Protein AF-0000000083316054 (afdb_homodimer)

Organism: NCBI:txid1204385

Sequence (604 aa):
MQTVFITGATGYIGFSVAQAFRRAGYAVLGLTRSPHKARFLAQREIQPVVGAMQEPDTYRHLAAQADILIHAAVDYQADTAELDRLTVETLLAAARQGTTPRTLIYTSGVWVHGDTGGDAVDESSPLAPAAAVAWRPAVEDQVLTETGVRGLVLRPGVVYGGAGGLTGLWFDGATNGHPFDVVGDGRNHWSMVHVGDLAQGYVLAAQSGLAGEVFNLVDGVPRQVSEMVTAIGRATGTHKRPHYRPLAEAVTEMGPLAEALALDQKLRPDKATRFLGWHPQHPDFVADVHTYYRAWQAQRQQMQTVFITGATGYIGFSVAQAFRRAGYAVLGLTRSPHKARFLAQREIQPVVGAMQEPDTYRHLAAQADILIHAAVDYQADTAELDRLTVETLLAAARQGTTPRTLIYTSGVWVHGDTGGDAVDESSPLAPAAAVAWRPAVEDQVLTETGVRGLVLRPGVVYGGAGGLTGLWFDGATNGHPFDVVGDGRNHWSMVHVGDLAQGYVLAAQSGLAGEVFNLVDGVPRQVSEMVTAIGRATGTHKRPHYRPLAEAVTEMGPLAEALALDQKLRPDKATRFLGWHPQHPDFVADVHTYYRAWQAQRQQ

Foldseek 3Di:
DAEEEEECCLHDQNVLLQLLVVVVPHAYEYEDQDPVCQVVCVVSVHHYQHDDLVGLVSCLVVLLVGQEYEYPDADPPDPRLVSLLSSLVSNLVSQLPDDAAGEYEYEAADQQQFFPVQDADEPPHDGDHQPVRPSVVVSLVCQLPDPSYQGEYEHAWAEQFQQGRVHLLQLVCQQVVHAAEQEADQQAWTFHAYSNLSSNLVVLVNVLPHGSYYFYHGQQDTDGSLLLSVLSCVLNVGPDHHDYDYLVVCCVPPNSVSSSSPHRHRYDRVVSCVRRVRHGDDDDCSVPVNNRSVSNVVVPVD/DAEEEEECCLHDQNVLLQLLVVVVPHAYEYEDQDPVCQVVCVVSVHHYQHDDLVDLVSCLVVLLVGQEYEYPDADPPPPRLVSLLSSLVSSLVSQLPDDAAGEYEYEAADQQQFFPVQDADEPPHDGDHQPVRPSVVVSLVCQLPDPSYQGEYEHAWAEQFQQGRVNLLQLVCQQVVHAAEQEADQQAWTFHAYSNLSSNLVVLVNVLPHGSYYFYHGQQDTDGSLLLSVLSCVLNVGPDHHDYDYLVVCCVPPNSVSSSSPHRHRYDRVVSCVRRVRHGDDDDCSVPVNNRSVSNVVVPPD

Nearest PDB structures (foldseek):
  7ys8-assembly1_B  TM=8.217E-01  e=3.941E-19  Mycobacterium tuberculosis H37Rv
  1oc2-assembly1_B  TM=7.745E-01  e=6.379E-19  Streptococcus suis
  2hun-assembly1_A  TM=8.088E-01  e=8.488E-18  Pyrococcus horikoshii OT3
  2x4g-assembly1_A-2  TM=8.251E-01  e=9.146E-15  Pseudomonas aeruginosa PAO1
  7er7-assembly1_A  TM=6.931E-01  e=1.880E-06  Homo sapiens

Structure (mmCIF, N/CA/C/O backbone):
data_AF-0000000083316054-model_v1
#
loop_
_entity.id
_entity.type
_entity.pdbx_description
1 polymer 'NAD-dependent epimerase/dehydratase family protein'
#
loop_
_atom_site.group_PDB
_atom_site.id
_atom_site.type_symbol
_atom_site.label_atom_id
_atom_site.label_alt_id
_atom_site.label_comp_id
_atom_site.label_asym_id
_atom_site.label_entity_id
_atom_site.label_seq_id
_atom_site.pdbx_PDB_ins_code
_atom_site.Cartn_x
_atom_site.Cartn_y
_atom_site.Cartn_z
_atom_site.occupancy
_atom_site.B_iso_or_equiv
_atom_site.auth_seq_id
_atom_site.auth_comp_id
_atom_site.auth_asym_id
_atom_site.auth_atom_id
_atom_site.pdbx_PDB_model_num
ATOM 1 N N . MET A 1 1 ? 18.547 1.226 8.547 1 88.69 1 MET A N 1
ATOM 2 C CA . MET A 1 1 ? 17.453 0.802 7.688 1 88.69 1 MET A CA 1
ATOM 3 C C . MET A 1 1 ? 17.859 -0.395 6.836 1 88.69 1 MET A C 1
ATOM 5 O O . MET A 1 1 ? 18.922 -0.381 6.203 1 88.69 1 MET A O 1
ATOM 9 N N . GLN A 1 2 ? 17.156 -1.526 6.848 1 95.62 2 GLN A N 1
ATOM 10 C CA . GLN A 1 2 ? 17.469 -2.691 6.027 1 95.62 2 GLN A CA 1
ATOM 11 C C . GLN A 1 2 ? 17.094 -2.449 4.566 1 95.62 2 GLN A C 1
ATOM 13 O O . GLN A 1 2 ? 16.172 -1.699 4.27 1 95.62 2 GLN A O 1
ATOM 18 N N . THR A 1 3 ? 17.859 -3.084 3.729 1 97.75 3 THR A N 1
ATOM 19 C CA . THR A 1 3 ? 17.672 -2.908 2.293 1 97.75 3 THR A CA 1
ATOM 20 C C . THR A 1 3 ? 17.234 -4.215 1.644 1 97.75 3 THR A C 1
ATOM 22 O O . THR A 1 3 ? 17.75 -5.285 1.967 1 97.75 3 THR A O 1
ATOM 25 N N . VAL A 1 4 ? 16.281 -4.109 0.778 1 98.75 4 VAL A N 1
ATOM 26 C CA . VAL A 1 4 ? 15.844 -5.262 0 1 98.75 4 VAL A CA 1
ATOM 27 C C . VAL A 1 4 ? 16.062 -4.996 -1.487 1 98.75 4 VAL A C 1
ATOM 29 O O . VAL A 1 4 ? 15.805 -3.893 -1.972 1 98.75 4 VAL A O 1
ATOM 32 N N . PHE A 1 5 ? 16.656 -5.957 -2.188 1 98.81 5 PHE A N 1
ATOM 33 C CA . PHE A 1 5 ? 16.812 -5.949 -3.639 1 98.81 5 PHE A CA 1
ATOM 34 C C . PHE A 1 5 ? 15.797 -6.887 -4.297 1 98.81 5 PHE A C 1
ATOM 36 O O . PHE A 1 5 ? 15.68 -8.047 -3.906 1 98.81 5 PHE A O 1
ATOM 43 N N . ILE A 1 6 ? 15.086 -6.387 -5.316 1 98.88 6 ILE A N 1
ATOM 44 C CA . ILE A 1 6 ? 14 -7.168 -5.898 1 98.88 6 ILE A CA 1
ATOM 45 C C . ILE A 1 6 ? 14.148 -7.199 -7.418 1 98.88 6 ILE A C 1
ATOM 47 O O . ILE A 1 6 ? 14.164 -6.152 -8.07 1 98.88 6 ILE A O 1
ATOM 51 N N . THR A 1 7 ? 14.266 -8.375 -7.984 1 98.56 7 THR A N 1
ATOM 52 C CA . THR A 1 7 ? 14.039 -8.508 -9.422 1 98.56 7 THR A CA 1
ATOM 53 C C . THR A 1 7 ? 12.547 -8.586 -9.734 1 98.56 7 THR A C 1
ATOM 55 O O . THR A 1 7 ? 11.766 -9.094 -8.93 1 98.56 7 THR A O 1
ATOM 58 N N . GLY A 1 8 ? 12.188 -8.086 -10.867 1 96.88 8 GLY A N 1
ATOM 59 C CA . GLY A 1 8 ? 10.773 -8.055 -11.211 1 96.88 8 GLY A CA 1
ATOM 60 C C . GLY A 1 8 ? 10.016 -6.934 -10.516 1 96.88 8 GLY A C 1
ATOM 61 O O . GLY A 1 8 ? 8.789 -6.984 -10.414 1 96.88 8 GLY A O 1
ATOM 62 N N . ALA A 1 9 ? 10.703 -5.879 -10.102 1 97.44 9 ALA A N 1
ATOM 63 C CA . ALA A 1 9 ? 10.117 -4.824 -9.281 1 97.44 9 ALA A CA 1
ATOM 64 C C . ALA A 1 9 ? 9.086 -4.016 -10.07 1 97.44 9 ALA A C 1
ATOM 66 O O . ALA A 1 9 ? 8.273 -3.293 -9.484 1 97.44 9 ALA A O 1
ATOM 67 N N . THR A 1 10 ? 9.07 -4.102 -11.375 1 96 10 THR A N 1
ATOM 68 C CA . THR A 1 10 ? 8.102 -3.385 -12.195 1 96 10 THR A CA 1
ATOM 69 C C . THR A 1 10 ? 7.02 -4.332 -12.703 1 96 10 THR A C 1
ATOM 71 O O . THR A 1 10 ? 6.141 -3.924 -13.469 1 96 10 THR A O 1
ATOM 74 N N . GLY A 1 11 ? 7.117 -5.582 -12.344 1 94.94 11 GLY A N 1
ATOM 75 C CA . GLY A 1 11 ? 6.129 -6.574 -12.75 1 94.94 11 GLY A CA 1
ATOM 76 C C . GLY A 1 11 ? 4.914 -6.609 -11.836 1 94.94 11 GLY A C 1
ATOM 77 O O . GLY A 1 11 ? 4.789 -5.789 -10.93 1 94.94 11 GLY A O 1
ATOM 78 N N . TYR A 1 12 ? 4.062 -7.594 -12.109 1 94.69 12 TYR A N 1
ATOM 79 C CA . TYR A 1 12 ? 2.781 -7.727 -11.43 1 94.69 12 TYR A CA 1
ATOM 80 C C . TYR A 1 12 ? 2.98 -8.055 -9.953 1 94.69 12 TYR A C 1
ATOM 82 O O . TYR A 1 12 ? 2.621 -7.266 -9.078 1 94.69 12 TYR A O 1
ATOM 90 N N . ILE A 1 13 ? 3.695 -9.109 -9.664 1 97.25 13 ILE A N 1
ATOM 91 C CA . ILE A 1 13 ? 3.914 -9.555 -8.289 1 97.25 13 ILE A CA 1
ATOM 92 C C . ILE A 1 13 ? 5.02 -8.719 -7.648 1 97.25 13 ILE A C 1
ATOM 94 O O . ILE A 1 13 ? 4.844 -8.172 -6.555 1 97.25 13 ILE A O 1
ATOM 98 N N . GLY A 1 14 ? 6.117 -8.539 -8.352 1 98 14 GLY A N 1
ATOM 99 C CA . GLY A 1 14 ? 7.293 -7.891 -7.797 1 98 14 GLY A CA 1
ATOM 100 C C . GLY A 1 14 ? 7.039 -6.453 -7.379 1 98 14 GLY A C 1
ATOM 101 O O . GLY A 1 14 ? 7.59 -5.988 -6.375 1 98 14 GLY A O 1
ATOM 102 N N . PHE A 1 15 ? 6.23 -5.75 -8.164 1 97.19 15 PHE A N 1
ATOM 103 C CA . PHE A 1 15 ? 5.926 -4.367 -7.82 1 97.19 15 PHE A CA 1
ATOM 104 C C . PHE A 1 15 ? 5.164 -4.293 -6.504 1 97.19 15 PHE A C 1
ATOM 106 O O . PHE A 1 15 ? 5.465 -3.455 -5.652 1 97.19 15 PHE A O 1
ATOM 113 N N . SER A 1 16 ? 4.18 -5.141 -6.367 1 97.94 16 SER A N 1
ATOM 114 C CA . SER A 1 16 ? 3.414 -5.195 -5.121 1 97.94 16 SER A CA 1
ATOM 115 C C . SER A 1 16 ? 4.309 -5.543 -3.939 1 97.94 16 SER A C 1
ATOM 117 O O . SER A 1 16 ? 4.148 -4.992 -2.848 1 97.94 16 SER A O 1
ATOM 119 N N . VAL A 1 17 ? 5.246 -6.434 -4.172 1 98.75 17 VAL A N 1
ATOM 120 C CA . VAL A 1 17 ? 6.191 -6.828 -3.133 1 98.75 17 VAL A CA 1
ATOM 121 C C . VAL A 1 17 ? 7.074 -5.641 -2.762 1 98.75 17 VAL A C 1
ATOM 123 O O . VAL A 1 17 ? 7.293 -5.363 -1.578 1 98.75 17 VAL A O 1
ATOM 126 N N . ALA A 1 18 ? 7.539 -4.902 -3.746 1 98.75 18 ALA A N 1
ATOM 127 C CA . ALA A 1 18 ? 8.367 -3.727 -3.506 1 98.75 18 ALA A CA 1
ATOM 128 C C . ALA A 1 18 ? 7.633 -2.697 -2.656 1 98.75 18 ALA A C 1
ATOM 130 O O . ALA A 1 18 ? 8.188 -2.162 -1.694 1 98.75 18 ALA A O 1
ATOM 131 N N . GLN A 1 19 ? 6.418 -2.492 -2.992 1 98.12 19 GLN A N 1
ATOM 132 C CA . GLN A 1 19 ? 5.613 -1.533 -2.244 1 98.12 19 GLN A CA 1
ATOM 133 C C . GLN A 1 19 ? 5.41 -1.99 -0.803 1 98.12 19 GLN A C 1
ATOM 135 O O . GLN A 1 19 ? 5.453 -1.178 0.123 1 98.12 19 GLN A O 1
ATOM 140 N N . ALA A 1 20 ? 5.156 -3.266 -0.652 1 98.62 20 ALA A N 1
ATOM 141 C CA . ALA A 1 20 ? 4.941 -3.799 0.69 1 98.62 20 ALA A CA 1
ATOM 142 C C . ALA A 1 20 ? 6.18 -3.607 1.561 1 98.62 20 ALA A C 1
ATOM 144 O O . ALA A 1 20 ? 6.074 -3.242 2.732 1 98.62 20 ALA A O 1
ATOM 145 N N . PHE A 1 21 ? 7.332 -3.834 1.005 1 98.75 21 PHE A N 1
ATOM 146 C CA . PHE A 1 21 ? 8.562 -3.646 1.758 1 98.75 21 PHE A CA 1
ATOM 147 C C . PHE A 1 21 ? 8.773 -2.176 2.102 1 98.75 21 PHE A C 1
ATOM 149 O O . PHE A 1 21 ? 9.195 -1.846 3.211 1 98.75 21 PHE A O 1
ATOM 156 N N . ARG A 1 22 ? 8.445 -1.296 1.15 1 98.44 22 ARG A N 1
ATOM 157 C CA . ARG A 1 22 ? 8.594 0.126 1.442 1 98.44 22 ARG A CA 1
ATOM 158 C C . ARG A 1 22 ? 7.684 0.55 2.588 1 98.44 22 ARG A C 1
ATOM 160 O O . ARG A 1 22 ? 8.102 1.283 3.484 1 98.44 22 ARG A O 1
ATOM 167 N N . ARG A 1 23 ? 6.523 0.076 2.539 1 97.06 23 ARG A N 1
ATOM 168 C CA . ARG A 1 23 ? 5.57 0.384 3.602 1 97.06 23 ARG A CA 1
ATOM 169 C C . ARG A 1 23 ? 6.066 -0.135 4.949 1 97.06 23 ARG A C 1
ATOM 171 O O . ARG A 1 23 ? 5.738 0.427 5.996 1 97.06 23 ARG A O 1
ATOM 178 N N . ALA A 1 24 ? 6.812 -1.178 4.875 1 97.56 24 ALA A N 1
ATOM 179 C CA . ALA A 1 24 ? 7.316 -1.799 6.098 1 97.56 24 ALA A CA 1
ATOM 180 C C . ALA A 1 24 ? 8.594 -1.11 6.578 1 97.56 24 ALA A C 1
ATOM 182 O O . ALA A 1 24 ? 9.211 -1.543 7.551 1 97.56 24 ALA A O 1
ATOM 183 N N . GLY A 1 25 ? 9.07 -0.093 5.84 1 96.69 25 GLY A N 1
ATOM 184 C CA . GLY A 1 25 ? 10.148 0.743 6.34 1 96.69 25 GLY A CA 1
ATOM 185 C C . GLY A 1 25 ? 11.492 0.408 5.73 1 96.69 25 GLY A C 1
ATOM 186 O O . GLY A 1 25 ? 12.523 0.936 6.156 1 96.69 25 GLY A O 1
ATOM 187 N N . TYR A 1 26 ? 11.531 -0.46 4.699 1 98.19 26 TYR A N 1
ATOM 188 C CA . TYR A 1 26 ? 12.781 -0.874 4.074 1 98.19 26 TYR A CA 1
ATOM 189 C C . TYR A 1 26 ? 13.211 0.121 3 1 98.19 26 TYR A C 1
ATOM 191 O O . TYR A 1 26 ? 12.367 0.794 2.4 1 98.19 26 TYR A O 1
ATOM 199 N N . ALA A 1 27 ? 14.508 0.219 2.867 1 98.06 27 ALA A N 1
ATOM 200 C CA . ALA A 1 27 ? 15 0.719 1.586 1 98.06 27 ALA A CA 1
ATOM 201 C C . ALA A 1 27 ? 14.828 -0.325 0.487 1 98.06 27 ALA A C 1
ATOM 203 O O . ALA A 1 27 ? 15.141 -1.501 0.684 1 98.06 27 ALA A O 1
ATOM 204 N N . VAL A 1 28 ? 14.266 0.094 -0.617 1 98.69 28 VAL A N 1
ATOM 205 C CA . VAL A 1 28 ? 13.938 -0.888 -1.646 1 98.69 28 VAL A CA 1
ATOM 206 C C . VAL A 1 28 ? 14.68 -0.55 -2.938 1 98.69 28 VAL A C 1
ATOM 208 O O . VAL A 1 28 ? 14.57 0.564 -3.453 1 98.69 28 VAL A O 1
ATOM 211 N N . LEU A 1 29 ? 15.438 -1.498 -3.383 1 98.62 29 LEU A N 1
ATOM 212 C CA . LEU A 1 29 ? 16.078 -1.453 -4.695 1 98.62 29 LEU A CA 1
ATOM 213 C C . LEU A 1 29 ? 15.32 -2.334 -5.691 1 98.62 29 LEU A C 1
ATOM 215 O O . LEU A 1 29 ? 15.203 -3.545 -5.488 1 98.62 29 LEU A O 1
ATOM 219 N N . GLY A 1 30 ? 14.766 -1.719 -6.703 1 98.56 30 GLY A N 1
ATOM 220 C CA . GLY A 1 30 ? 14.016 -2.457 -7.703 1 98.56 30 GLY A CA 1
ATOM 221 C C . GLY A 1 30 ? 14.703 -2.514 -9.047 1 98.56 30 GLY A C 1
ATOM 222 O O . GLY A 1 30 ? 14.906 -1.483 -9.695 1 98.56 30 GLY A O 1
ATOM 223 N N . LEU A 1 31 ? 15.031 -3.703 -9.492 1 98 31 LEU A N 1
ATOM 224 C CA . LEU A 1 31 ? 15.648 -3.898 -10.797 1 98 31 LEU A CA 1
ATOM 225 C C . LEU A 1 31 ? 14.656 -3.625 -11.914 1 98 31 LEU A C 1
ATOM 227 O O . LEU A 1 31 ? 13.508 -4.074 -11.859 1 98 31 LEU A O 1
ATOM 231 N N . THR A 1 32 ? 15.008 -2.893 -12.82 1 95.94 32 THR A N 1
ATOM 232 C CA . THR A 1 32 ? 14.188 -2.578 -13.984 1 95.94 32 THR A CA 1
ATOM 233 C C . THR A 1 32 ? 15.055 -2.486 -15.242 1 95.94 32 THR A C 1
ATOM 235 O O . THR A 1 32 ? 16.203 -2.053 -15.18 1 95.94 32 THR A O 1
ATOM 238 N N . ARG A 1 33 ? 14.43 -2.914 -16.391 1 89.56 33 ARG A N 1
ATOM 239 C CA . ARG A 1 33 ? 15.148 -2.861 -17.656 1 89.56 33 ARG A CA 1
ATOM 240 C C . ARG A 1 33 ? 15.008 -1.491 -18.312 1 89.56 33 ARG A C 1
ATOM 242 O O . ARG A 1 33 ? 15.828 -1.107 -19.141 1 89.56 33 ARG A O 1
ATOM 249 N N . SER A 1 34 ? 13.883 -0.771 -17.969 1 86.69 34 SER A N 1
ATOM 250 C CA . SER A 1 34 ? 13.508 0.44 -18.688 1 86.69 34 SER A CA 1
ATOM 251 C C . SER A 1 34 ? 13.664 1.678 -17.812 1 86.69 34 SER A C 1
ATOM 253 O O . SER A 1 34 ? 13.227 1.688 -16.656 1 86.69 34 SER A O 1
ATOM 255 N N . PRO A 1 35 ? 14.195 2.652 -18.422 1 79.31 35 PRO A N 1
ATOM 256 C CA . PRO A 1 35 ? 14.25 3.922 -17.703 1 79.31 35 PRO A CA 1
ATOM 257 C C . PRO A 1 35 ? 12.867 4.492 -17.406 1 79.31 35 PRO A C 1
ATOM 259 O O . PRO A 1 35 ? 12.656 5.109 -16.359 1 79.31 35 PRO A O 1
ATOM 262 N N . HIS A 1 36 ? 11.969 4.219 -18.344 1 83.31 36 HIS A N 1
ATOM 263 C CA . HIS A 1 36 ? 10.602 4.703 -18.141 1 83.31 36 HIS A CA 1
ATOM 264 C C . HIS A 1 36 ? 9.977 4.078 -16.906 1 83.31 36 HIS A C 1
ATOM 266 O O . HIS A 1 36 ? 9.32 4.77 -16.109 1 83.31 36 HIS A O 1
ATOM 272 N N . LYS A 1 37 ? 10.258 2.854 -16.625 1 90.62 37 LYS A N 1
ATOM 273 C CA . LYS A 1 37 ? 9.688 2.176 -15.469 1 90.62 37 LYS A CA 1
ATOM 274 C C . LYS A 1 37 ? 10.438 2.549 -14.188 1 90.62 37 LYS A C 1
ATOM 276 O O . LYS A 1 37 ? 9.93 2.348 -13.086 1 90.62 37 LYS A O 1
ATOM 281 N N . ALA A 1 38 ? 11.633 3.115 -14.43 1 91.81 38 ALA A N 1
ATOM 282 C CA . ALA A 1 38 ? 12.383 3.637 -13.297 1 91.81 38 ALA A CA 1
ATOM 283 C C . ALA A 1 38 ? 11.617 4.758 -12.602 1 91.81 38 ALA A C 1
ATOM 285 O O . ALA A 1 38 ? 11.578 4.816 -11.367 1 91.81 38 ALA A O 1
ATOM 286 N N . ARG A 1 39 ? 10.984 5.586 -13.383 1 91.81 39 ARG A N 1
ATOM 287 C CA . ARG A 1 39 ? 10.188 6.676 -12.828 1 91.81 39 ARG A CA 1
ATOM 288 C C . ARG A 1 39 ? 9.008 6.137 -12.016 1 91.81 39 ARG A C 1
ATOM 290 O O . ARG A 1 39 ? 8.695 6.664 -10.945 1 91.81 39 ARG A O 1
ATOM 297 N N . PHE A 1 40 ? 8.5 5.109 -12.57 1 92.56 40 PHE A N 1
ATOM 298 C CA . PHE A 1 40 ? 7.363 4.469 -11.922 1 92.56 40 PHE A CA 1
ATOM 299 C C . PHE A 1 40 ? 7.75 3.949 -10.539 1 92.56 40 PHE A C 1
ATOM 301 O O . PHE A 1 40 ? 7.012 4.137 -9.57 1 92.56 40 PHE A O 1
ATOM 308 N N . LEU A 1 41 ? 8.922 3.383 -10.414 1 96.69 41 LEU A N 1
ATOM 309 C CA . LEU A 1 41 ? 9.438 2.889 -9.141 1 96.69 41 LEU A CA 1
ATOM 310 C C . LEU A 1 41 ? 9.734 4.043 -8.195 1 96.69 41 LEU A C 1
ATOM 312 O O . LEU A 1 41 ? 9.336 4.016 -7.027 1 96.69 41 LEU A O 1
ATOM 316 N N . ALA A 1 42 ? 10.352 5.059 -8.711 1 96 42 ALA A N 1
ATOM 317 C CA . ALA A 1 42 ? 10.75 6.203 -7.891 1 96 42 ALA A CA 1
ATOM 318 C C . ALA A 1 42 ? 9.531 6.906 -7.301 1 96 42 ALA A C 1
ATOM 320 O O . ALA A 1 42 ? 9.562 7.359 -6.156 1 96 42 ALA A O 1
ATOM 321 N N . GLN A 1 43 ? 8.438 6.988 -8.07 1 94.19 43 GLN A N 1
ATOM 322 C CA . GLN A 1 43 ? 7.207 7.617 -7.613 1 94.19 43 GLN A CA 1
ATOM 323 C C . GLN A 1 43 ? 6.691 6.957 -6.336 1 94.19 43 GLN A C 1
ATOM 325 O O . GLN A 1 43 ? 5.961 7.574 -5.562 1 94.19 43 GLN A O 1
ATOM 330 N N . ARG A 1 44 ? 7.121 5.699 -6.129 1 96.31 44 ARG A N 1
ATOM 331 C CA . ARG A 1 44 ? 6.652 4.922 -4.984 1 96.31 44 ARG A CA 1
ATOM 332 C C . ARG A 1 44 ? 7.766 4.738 -3.959 1 96.31 44 ARG A C 1
ATOM 334 O O . ARG A 1 44 ? 7.734 3.795 -3.164 1 96.31 44 ARG A O 1
ATOM 341 N N . GLU A 1 45 ? 8.719 5.633 -4.055 1 97.81 45 GLU A N 1
ATOM 342 C CA . GLU A 1 45 ? 9.828 5.668 -3.107 1 97.81 45 GLU A CA 1
ATOM 343 C C . GLU A 1 45 ? 10.648 4.383 -3.172 1 97.81 45 GLU A C 1
ATOM 345 O O . GLU A 1 45 ? 11.156 3.914 -2.152 1 97.81 45 GLU A O 1
ATOM 350 N N . ILE A 1 46 ? 10.688 3.76 -4.348 1 98.19 46 ILE A N 1
ATOM 351 C CA . ILE A 1 46 ? 11.531 2.613 -4.656 1 98.19 46 ILE A CA 1
ATOM 352 C C . ILE A 1 46 ? 12.703 3.055 -5.535 1 98.19 46 ILE A C 1
ATOM 354 O O . ILE A 1 46 ? 12.5 3.691 -6.57 1 98.19 46 ILE A O 1
ATOM 358 N N . GLN A 1 47 ? 13.867 2.779 -5.082 1 97.44 47 GLN A N 1
ATOM 359 C CA . GLN A 1 47 ? 15.039 3.166 -5.855 1 97.44 47 GLN A CA 1
ATOM 360 C C . GLN A 1 47 ? 15.227 2.256 -7.066 1 97.44 47 GLN A C 1
ATOM 362 O O . GLN A 1 47 ? 15.477 1.059 -6.918 1 97.44 47 GLN A O 1
ATOM 367 N N . PRO A 1 48 ? 15.172 2.82 -8.266 1 97.38 48 PRO A N 1
ATOM 368 C CA . PRO A 1 48 ? 15.359 1.992 -9.453 1 97.38 48 PRO A CA 1
ATOM 369 C C . PRO A 1 48 ? 16.812 1.589 -9.672 1 97.38 48 PRO A C 1
ATOM 371 O O . PRO A 1 48 ? 17.719 2.402 -9.469 1 97.38 48 PRO A O 1
ATOM 374 N N . VAL A 1 49 ? 17.016 0.372 -9.914 1 97.19 49 VAL A N 1
ATOM 375 C CA . VAL A 1 49 ? 18.297 -0.179 -10.375 1 97.19 49 VAL A CA 1
ATOM 376 C C . VAL A 1 49 ? 18.188 -0.604 -11.836 1 97.19 49 VAL A C 1
ATOM 378 O O . VAL A 1 49 ? 17.516 -1.595 -12.148 1 97.19 49 VAL A O 1
ATOM 381 N N . VAL A 1 50 ? 18.828 0.135 -12.688 1 95.56 50 VAL A N 1
ATOM 382 C CA . VAL A 1 50 ? 18.719 -0.157 -14.117 1 95.56 50 VAL A CA 1
ATOM 383 C C . VAL A 1 50 ? 19.656 -1.299 -14.484 1 95.56 50 VAL A C 1
ATOM 385 O O . VAL A 1 50 ? 20.875 -1.211 -14.25 1 95.56 50 VAL A O 1
ATOM 388 N N . GLY A 1 51 ? 19.109 -2.336 -14.93 1 95.94 51 GLY A N 1
ATOM 389 C CA . GLY A 1 51 ? 19.844 -3.535 -15.305 1 95.94 51 GLY A CA 1
ATOM 390 C C . GLY A 1 51 ? 18.953 -4.641 -15.836 1 95.94 51 GLY A C 1
ATOM 391 O O . GLY A 1 51 ? 17.734 -4.449 -15.977 1 95.94 51 GLY A O 1
ATOM 392 N N . ALA A 1 52 ? 19.578 -5.742 -16.25 1 95.12 52 ALA A N 1
ATOM 393 C CA . ALA A 1 52 ? 18.859 -6.875 -16.812 1 95.12 52 ALA A CA 1
ATOM 394 C C . ALA A 1 52 ? 19.344 -8.195 -16.219 1 95.12 52 ALA A C 1
ATOM 396 O O . ALA A 1 52 ? 20.531 -8.375 -15.992 1 95.12 52 ALA A O 1
ATOM 397 N N . MET A 1 53 ? 18.391 -9.117 -16.031 1 96.38 53 MET A N 1
ATOM 398 C CA . MET A 1 53 ? 18.719 -10.43 -15.492 1 96.38 53 MET A CA 1
ATOM 399 C C . MET A 1 53 ? 19.766 -11.117 -16.359 1 96.38 53 MET A C 1
ATOM 401 O O . MET A 1 53 ? 20.609 -11.867 -15.852 1 96.38 53 MET A O 1
ATOM 405 N N . GLN A 1 54 ? 19.766 -10.781 -17.641 1 96 54 GLN A N 1
ATOM 406 C CA . GLN A 1 54 ? 20.672 -11.391 -18.609 1 96 54 GLN A CA 1
ATOM 407 C C . GLN A 1 54 ? 22.094 -10.828 -18.453 1 96 54 GLN A C 1
ATOM 409 O O . GLN A 1 54 ? 23.047 -11.383 -18.984 1 96 54 GLN A O 1
ATOM 414 N N . GLU A 1 55 ? 22.172 -9.695 -17.766 1 96.69 55 GLU A N 1
ATOM 415 C CA . GLU A 1 55 ? 23.453 -9.016 -17.578 1 96.69 55 GLU A CA 1
ATOM 416 C C . GLU A 1 55 ? 23.734 -8.781 -16.094 1 96.69 55 GLU A C 1
ATOM 418 O O . GLU A 1 55 ? 23.734 -7.637 -15.625 1 96.69 55 GLU A O 1
ATOM 423 N N . PRO A 1 56 ? 24.156 -9.82 -15.422 1 97.56 56 PRO A N 1
ATOM 424 C CA . PRO A 1 56 ? 24.297 -9.758 -13.961 1 97.56 56 PRO A CA 1
ATOM 425 C C . PRO A 1 56 ? 25.219 -8.625 -13.508 1 97.56 56 PRO A C 1
ATOM 427 O O . PRO A 1 56 ? 25.047 -8.078 -12.414 1 97.56 56 PRO A O 1
ATOM 430 N N . ASP A 1 57 ? 26.141 -8.188 -14.273 1 97.38 57 ASP A N 1
ATOM 431 C CA . ASP A 1 57 ? 27.109 -7.152 -13.898 1 97.38 57 ASP A CA 1
ATOM 432 C C . ASP A 1 57 ? 26.406 -5.801 -13.727 1 97.38 57 ASP A C 1
ATOM 434 O O . ASP A 1 57 ? 26.953 -4.895 -13.094 1 97.38 57 ASP A O 1
ATOM 438 N N . THR A 1 58 ? 25.234 -5.723 -14.242 1 97 58 THR A N 1
ATOM 439 C CA . THR A 1 58 ? 24.516 -4.457 -14.18 1 97 58 THR A CA 1
ATOM 440 C C . THR A 1 58 ? 23.875 -4.27 -12.812 1 97 58 THR A C 1
ATOM 442 O O . THR A 1 58 ? 23.469 -3.164 -12.461 1 97 58 THR A O 1
ATOM 445 N N . TYR A 1 59 ? 23.797 -5.344 -11.977 1 97.81 59 TYR A N 1
ATOM 446 C CA . TYR A 1 59 ? 23.047 -5.141 -10.742 1 97.81 59 TYR A CA 1
ATOM 447 C C . TYR A 1 59 ? 23.656 -5.93 -9.594 1 97.81 59 TYR A C 1
ATOM 449 O O . TYR A 1 59 ? 23.312 -5.719 -8.43 1 97.81 59 TYR A O 1
ATOM 457 N N . ARG A 1 60 ? 24.578 -6.906 -9.852 1 96.88 60 ARG A N 1
ATOM 458 C CA . ARG A 1 60 ? 25.031 -7.832 -8.82 1 96.88 60 ARG A CA 1
ATOM 459 C C . ARG A 1 60 ? 25.703 -7.086 -7.672 1 96.88 60 ARG A C 1
ATOM 461 O O . ARG A 1 60 ? 25.594 -7.496 -6.516 1 96.88 60 ARG A O 1
ATOM 468 N N . HIS A 1 61 ? 26.406 -5.973 -7.93 1 96.25 61 HIS A N 1
ATOM 469 C CA . HIS A 1 61 ? 27.094 -5.211 -6.891 1 96.25 61 HIS A CA 1
ATOM 470 C C . HIS A 1 61 ? 26.094 -4.547 -5.949 1 96.25 61 HIS A C 1
ATOM 472 O O . HIS A 1 61 ? 26.344 -4.445 -4.742 1 96.25 61 HIS A O 1
ATOM 478 N N . LEU A 1 62 ? 24.984 -4.051 -6.504 1 96.88 62 LEU A N 1
ATOM 479 C CA . LEU A 1 62 ? 23.953 -3.445 -5.684 1 96.88 62 LEU A CA 1
ATOM 480 C C . LEU A 1 62 ? 23.188 -4.508 -4.906 1 96.88 62 LEU A C 1
ATOM 482 O O . LEU A 1 62 ? 22.844 -4.309 -3.736 1 96.88 62 LEU A O 1
ATOM 486 N N . ALA A 1 63 ? 22.984 -5.656 -5.547 1 97.56 63 ALA A N 1
ATOM 487 C CA . ALA A 1 63 ? 22.344 -6.781 -4.863 1 97.56 63 ALA A CA 1
ATOM 488 C C . ALA A 1 63 ? 23.172 -7.223 -3.658 1 97.56 63 ALA A C 1
ATOM 490 O O . ALA A 1 63 ? 22.609 -7.547 -2.605 1 97.56 63 ALA A O 1
ATOM 491 N N . ALA A 1 64 ? 24.438 -7.16 -3.791 1 96.62 64 ALA A N 1
ATOM 492 C CA . ALA A 1 64 ? 25.344 -7.633 -2.746 1 96.62 64 ALA A CA 1
ATOM 493 C C . ALA A 1 64 ? 25.312 -6.703 -1.535 1 96.62 64 ALA A C 1
ATOM 495 O O . ALA A 1 64 ? 25.812 -7.059 -0.46 1 96.62 64 ALA A O 1
ATOM 496 N N . GLN A 1 65 ? 24.734 -5.57 -1.681 1 95.62 65 GLN A N 1
ATOM 497 C CA . GLN A 1 65 ? 24.641 -4.609 -0.587 1 95.62 65 GLN A CA 1
ATOM 498 C C . GLN A 1 65 ? 23.328 -4.75 0.168 1 95.62 65 GLN A C 1
ATOM 500 O O . GLN A 1 65 ? 23.141 -4.141 1.223 1 95.62 65 GLN A O 1
ATOM 505 N N . ALA A 1 66 ? 22.453 -5.547 -0.351 1 97.56 66 ALA A N 1
ATOM 506 C CA . ALA A 1 66 ? 21.125 -5.676 0.247 1 97.56 66 ALA A CA 1
ATOM 507 C C . ALA A 1 66 ? 21.125 -6.719 1.359 1 97.56 66 ALA A C 1
ATOM 509 O O . ALA A 1 66 ? 21.906 -7.676 1.323 1 97.56 66 ALA A O 1
ATOM 510 N N . ASP A 1 67 ? 20.266 -6.52 2.348 1 97.5 67 ASP A N 1
ATOM 511 C CA . ASP A 1 67 ? 20.078 -7.469 3.439 1 97.5 67 ASP A CA 1
ATOM 512 C C . ASP A 1 67 ? 19.172 -8.625 3.018 1 97.5 67 ASP A C 1
ATOM 514 O O . ASP A 1 67 ? 19.281 -9.727 3.547 1 97.5 67 ASP A O 1
ATOM 518 N N . ILE A 1 68 ? 18.281 -8.312 2.146 1 98.62 68 ILE A N 1
ATOM 519 C CA . ILE A 1 68 ? 17.281 -9.25 1.635 1 98.62 68 ILE A CA 1
ATOM 520 C C . ILE A 1 68 ? 17.266 -9.203 0.109 1 98.62 68 ILE A C 1
ATOM 522 O O . ILE A 1 68 ? 17.312 -8.117 -0.484 1 98.62 68 ILE A O 1
ATOM 526 N N . LEU A 1 69 ? 17.266 -10.344 -0.491 1 98.81 69 LEU A N 1
ATOM 527 C CA . LEU A 1 69 ? 17.141 -10.453 -1.94 1 98.81 69 LEU A CA 1
ATOM 528 C C . LEU A 1 69 ? 15.898 -11.25 -2.32 1 98.81 69 LEU A C 1
ATOM 530 O O . LEU A 1 69 ? 15.633 -12.312 -1.751 1 98.81 69 LEU A O 1
ATOM 534 N N . ILE A 1 70 ? 15.133 -10.727 -3.248 1 98.94 70 ILE A N 1
ATOM 535 C CA . ILE A 1 70 ? 13.898 -11.375 -3.682 1 98.94 70 ILE A CA 1
ATOM 536 C C . ILE A 1 70 ? 13.906 -11.539 -5.199 1 98.94 70 ILE A C 1
ATOM 538 O O . ILE A 1 70 ? 14.094 -10.57 -5.934 1 98.94 70 ILE A O 1
ATOM 542 N N . HIS A 1 71 ? 13.766 -12.703 -5.613 1 98.88 71 HIS A N 1
ATOM 543 C CA . HIS A 1 71 ? 13.602 -12.969 -7.039 1 98.88 71 HIS A CA 1
ATOM 544 C C . HIS A 1 71 ? 12.133 -13.148 -7.398 1 98.88 71 HIS A C 1
ATOM 546 O O . HIS A 1 71 ? 11.586 -14.242 -7.25 1 98.88 71 HIS A O 1
ATOM 552 N N . ALA A 1 72 ? 11.555 -12.125 -8.016 1 98.31 72 ALA A N 1
ATOM 553 C CA . ALA A 1 72 ? 10.133 -12.156 -8.359 1 98.31 72 ALA A CA 1
ATOM 554 C C . ALA A 1 72 ? 9.93 -11.992 -9.867 1 98.31 72 ALA A C 1
ATOM 556 O O . ALA A 1 72 ? 8.805 -11.766 -10.328 1 98.31 72 ALA A O 1
ATOM 557 N N . ALA A 1 73 ? 11 -12.109 -10.609 1 96.5 73 ALA A N 1
ATOM 558 C CA . ALA A 1 73 ? 10.914 -11.914 -12.055 1 96.5 73 ALA A CA 1
ATOM 559 C C . ALA A 1 73 ? 10.797 -13.25 -12.781 1 96.5 73 ALA A C 1
ATOM 561 O O . ALA A 1 73 ? 11.328 -14.266 -12.32 1 96.5 73 ALA A O 1
ATOM 562 N N . VAL A 1 74 ? 10.125 -13.234 -13.836 1 92.75 74 VAL A N 1
ATOM 563 C CA . VAL A 1 74 ? 10.102 -14.312 -14.812 1 92.75 74 VAL A CA 1
ATOM 564 C C . VAL A 1 74 ? 10.094 -13.734 -16.234 1 92.75 74 VAL A C 1
ATOM 566 O O . VAL A 1 74 ? 9.352 -12.797 -16.516 1 92.75 74 VAL A O 1
ATOM 569 N N . ASP A 1 75 ? 10.953 -14.164 -17.047 1 92 75 ASP A N 1
ATOM 570 C CA . ASP A 1 75 ? 10.984 -13.789 -18.453 1 92 75 ASP A CA 1
ATOM 571 C C . ASP A 1 75 ? 10.594 -14.969 -19.344 1 92 75 ASP A C 1
ATOM 573 O O . ASP A 1 75 ? 11.43 -15.82 -19.641 1 92 75 ASP A O 1
ATOM 577 N N . TYR A 1 76 ? 9.398 -14.922 -19.828 1 85.31 76 TYR A N 1
ATOM 578 C CA . TYR A 1 76 ? 8.875 -16.031 -20.609 1 85.31 76 TYR A CA 1
ATOM 579 C C . TYR A 1 76 ? 9.336 -15.945 -22.062 1 85.31 76 TYR A C 1
ATOM 581 O O . TYR A 1 76 ? 9.125 -16.875 -22.844 1 85.31 76 TYR A O 1
ATOM 589 N N . GLN A 1 77 ? 9.977 -14.898 -22.391 1 83.06 77 GLN A N 1
ATOM 590 C CA . GLN A 1 77 ? 10.438 -14.695 -23.766 1 83.06 77 GLN A CA 1
ATOM 591 C C . GLN A 1 77 ? 11.859 -15.227 -23.938 1 83.06 77 GLN A C 1
ATOM 593 O O . GLN A 1 77 ? 12.383 -15.258 -25.062 1 83.06 77 GLN A O 1
ATOM 598 N N . ALA A 1 78 ? 12.531 -15.625 -22.891 1 81.56 78 ALA A N 1
ATOM 599 C CA . ALA A 1 78 ? 13.883 -16.188 -22.906 1 81.56 78 ALA A CA 1
ATOM 600 C C . ALA A 1 78 ? 13.867 -17.672 -22.562 1 81.56 78 ALA A C 1
ATOM 602 O O . ALA A 1 78 ? 12.797 -18.266 -22.406 1 81.56 78 ALA A O 1
ATOM 603 N N . ASP A 1 79 ? 15.047 -18.141 -22.703 1 91.56 79 ASP A N 1
ATOM 604 C CA . ASP A 1 79 ? 15.141 -19.438 -22.031 1 91.56 79 ASP A CA 1
ATOM 605 C C . ASP A 1 79 ? 14.844 -19.297 -20.531 1 91.56 79 ASP A C 1
ATOM 607 O O . ASP A 1 79 ? 15.75 -19.094 -19.734 1 91.56 79 ASP A O 1
ATOM 611 N N . THR A 1 80 ? 13.594 -19.375 -20.234 1 94.25 80 THR A N 1
ATOM 612 C CA . THR A 1 80 ? 13.039 -19.016 -18.922 1 94.25 80 THR A CA 1
ATOM 613 C C . THR A 1 80 ? 13.75 -19.766 -17.812 1 94.25 80 THR A C 1
ATOM 615 O O . THR A 1 80 ? 14.203 -19.156 -16.828 1 94.25 80 THR A O 1
ATOM 618 N N . ALA A 1 81 ? 13.891 -21.078 -17.984 1 95.62 81 ALA A N 1
ATOM 619 C CA . ALA A 1 81 ? 14.492 -21.922 -16.953 1 95.62 81 ALA A CA 1
ATOM 620 C C . ALA A 1 81 ? 15.953 -21.547 -16.734 1 95.62 81 ALA A C 1
ATOM 622 O O . ALA A 1 81 ? 16.391 -21.391 -15.586 1 95.62 81 ALA A O 1
ATOM 623 N N . GLU A 1 82 ? 16.641 -21.406 -17.781 1 96.25 82 GLU A N 1
ATOM 624 C CA . GLU A 1 82 ? 18.062 -21.078 -17.688 1 96.25 82 GLU A CA 1
ATOM 625 C C . GLU A 1 82 ? 18.281 -19.703 -17.078 1 96.25 82 GLU A C 1
ATOM 627 O O . GLU A 1 82 ? 19.141 -19.516 -16.219 1 96.25 82 GLU A O 1
ATOM 632 N N . LEU A 1 83 ? 17.516 -18.734 -17.547 1 96.94 83 LEU A N 1
ATOM 633 C CA . LEU A 1 83 ? 17.656 -17.375 -17.031 1 96.94 83 LEU A CA 1
ATOM 634 C C . LEU A 1 83 ? 17.266 -17.312 -15.555 1 96.94 83 LEU A C 1
ATOM 636 O O . LEU A 1 83 ? 17.906 -16.594 -14.781 1 96.94 83 LEU A O 1
ATOM 640 N N . ASP A 1 84 ? 16.25 -18.031 -15.195 1 97.56 84 ASP A N 1
ATOM 641 C CA . ASP A 1 84 ? 15.836 -18.078 -13.789 1 97.56 84 ASP A CA 1
ATOM 642 C C . ASP A 1 84 ? 16.969 -18.641 -12.914 1 97.56 84 ASP A C 1
ATOM 644 O O . ASP A 1 84 ? 17.312 -18.047 -11.898 1 97.56 84 ASP A O 1
ATOM 648 N N . ARG A 1 85 ? 17.5 -19.75 -13.383 1 96.69 85 ARG A N 1
ATOM 649 C CA . ARG A 1 85 ? 18.594 -20.375 -12.648 1 96.69 85 ARG A CA 1
ATOM 650 C C . ARG A 1 85 ? 19.797 -19.438 -12.539 1 96.69 85 ARG A C 1
ATOM 652 O O . ARG A 1 85 ? 20.375 -19.281 -11.461 1 96.69 85 ARG A O 1
ATOM 659 N N . LEU A 1 86 ? 20.094 -18.797 -13.633 1 96.69 86 LEU A N 1
ATOM 660 C CA . LEU A 1 86 ? 21.203 -17.859 -13.656 1 96.69 86 LEU A CA 1
ATOM 661 C C . LEU A 1 86 ? 20.984 -16.734 -12.656 1 96.69 86 LEU A C 1
ATOM 663 O O . LEU A 1 86 ? 21.891 -16.344 -11.93 1 96.69 86 LEU A O 1
ATOM 667 N N . THR A 1 87 ? 19.844 -16.203 -12.664 1 98.38 87 THR A N 1
ATOM 668 C CA . THR A 1 87 ? 19.516 -15.086 -11.773 1 98.38 87 THR A CA 1
ATOM 669 C C . THR A 1 87 ? 19.594 -15.523 -10.312 1 98.38 87 THR A C 1
ATOM 671 O O . THR A 1 87 ? 20.172 -14.82 -9.477 1 98.38 87 THR A O 1
ATOM 674 N N . VAL A 1 88 ? 19.031 -16.688 -10.016 1 98.56 88 VAL A N 1
ATOM 675 C CA . VAL A 1 88 ? 19.062 -17.203 -8.656 1 98.56 88 VAL A CA 1
ATOM 676 C C . VAL A 1 88 ? 20.516 -17.422 -8.227 1 98.56 88 VAL A C 1
ATOM 678 O O . VAL A 1 88 ? 20.906 -17.062 -7.113 1 98.56 88 VAL A O 1
ATOM 681 N N . GLU A 1 89 ? 21.281 -17.953 -9.102 1 97.75 89 GLU A N 1
ATOM 682 C CA . GLU A 1 89 ? 22.703 -18.172 -8.797 1 97.75 89 GLU A CA 1
ATOM 683 C C . GLU A 1 89 ? 23.406 -16.859 -8.523 1 97.75 89 GLU A C 1
ATOM 685 O O . GLU A 1 89 ? 24.234 -16.766 -7.605 1 97.75 89 GLU A O 1
ATOM 690 N N . THR A 1 90 ? 23.125 -15.891 -9.344 1 98.19 90 THR A N 1
ATOM 691 C CA . THR A 1 90 ? 23.703 -14.555 -9.172 1 98.19 90 THR A CA 1
ATOM 692 C C . THR A 1 90 ? 23.328 -13.984 -7.805 1 98.19 90 THR A C 1
ATOM 694 O O . THR A 1 90 ? 24.172 -13.461 -7.09 1 98.19 90 THR A O 1
ATOM 697 N N . LEU A 1 91 ? 22.062 -14.109 -7.434 1 98.44 91 LEU A N 1
ATOM 698 C CA . LEU A 1 91 ? 21.578 -13.57 -6.172 1 98.44 91 LEU A CA 1
ATOM 699 C C . LEU A 1 91 ? 22.125 -14.359 -4.988 1 98.44 91 LEU A C 1
ATOM 701 O O . LEU A 1 91 ? 22.422 -13.789 -3.938 1 98.44 91 LEU A O 1
ATOM 705 N N . LEU A 1 92 ? 22.234 -15.688 -5.164 1 97.81 92 LEU A N 1
ATOM 706 C CA . LEU A 1 92 ? 22.844 -16.5 -4.117 1 97.81 92 LEU A CA 1
ATOM 707 C C . LEU A 1 92 ? 24.297 -16.094 -3.881 1 97.81 92 LEU A C 1
ATOM 709 O O . LEU A 1 92 ? 24.734 -15.961 -2.734 1 97.81 92 LEU A O 1
ATOM 713 N N . ALA A 1 93 ? 25 -15.891 -4.957 1 96.56 93 ALA A N 1
ATOM 714 C CA . ALA A 1 93 ? 26.391 -15.445 -4.844 1 96.56 93 ALA A CA 1
ATOM 715 C C . ALA A 1 93 ? 26.484 -14.109 -4.113 1 96.56 93 ALA A C 1
ATOM 717 O O . ALA A 1 93 ? 27.359 -13.914 -3.264 1 96.56 93 ALA A O 1
ATOM 718 N N . ALA A 1 94 ? 25.578 -13.227 -4.449 1 96.38 94 ALA A N 1
ATOM 719 C CA . ALA A 1 94 ? 25.516 -11.93 -3.787 1 96.38 94 ALA A CA 1
ATOM 720 C C . ALA A 1 94 ? 25.203 -12.078 -2.303 1 96.38 94 ALA A C 1
ATOM 722 O O . ALA A 1 94 ? 25.828 -11.43 -1.459 1 96.38 94 ALA A O 1
ATOM 723 N N . ALA A 1 95 ? 24.281 -12.938 -2.01 1 95.94 95 ALA A N 1
ATOM 724 C CA . ALA A 1 95 ? 23.797 -13.133 -0.642 1 95.94 95 ALA A CA 1
ATOM 725 C C . ALA A 1 95 ? 24.875 -13.758 0.234 1 95.94 95 ALA A C 1
ATOM 727 O O . ALA A 1 95 ? 24.875 -13.594 1.457 1 95.94 95 ALA A O 1
ATOM 728 N N . ARG A 1 96 ? 25.781 -14.43 -0.351 1 93.94 96 ARG A N 1
ATOM 729 C CA . ARG A 1 96 ? 26.844 -15.109 0.383 1 93.94 96 ARG A CA 1
ATOM 730 C C . ARG A 1 96 ? 27.938 -14.133 0.795 1 93.94 96 ARG A C 1
ATOM 732 O O . ARG A 1 96 ? 28.781 -14.461 1.634 1 93.94 96 ARG A O 1
ATOM 739 N N . GLN A 1 97 ? 27.844 -13.023 0.158 1 90.44 97 GLN A N 1
ATOM 740 C CA . GLN A 1 97 ? 28.906 -12.07 0.445 1 90.44 97 GLN A CA 1
ATOM 741 C C . GLN A 1 97 ? 28.75 -11.492 1.851 1 90.44 97 GLN A C 1
ATOM 743 O O . GLN A 1 97 ? 27.641 -11.242 2.316 1 90.44 97 GLN A O 1
ATOM 748 N N . GLY A 1 98 ? 29.812 -11.352 2.555 1 82.44 98 GLY A N 1
ATOM 749 C CA . GLY A 1 98 ? 29.797 -10.805 3.9 1 82.44 98 GLY A CA 1
ATOM 750 C C . GLY A 1 98 ? 29.812 -11.867 4.98 1 82.44 98 GLY A C 1
ATOM 751 O O . GLY A 1 98 ? 29.953 -13.055 4.688 1 82.44 98 GLY A O 1
ATOM 752 N N . THR A 1 99 ? 29.594 -11.43 6.227 1 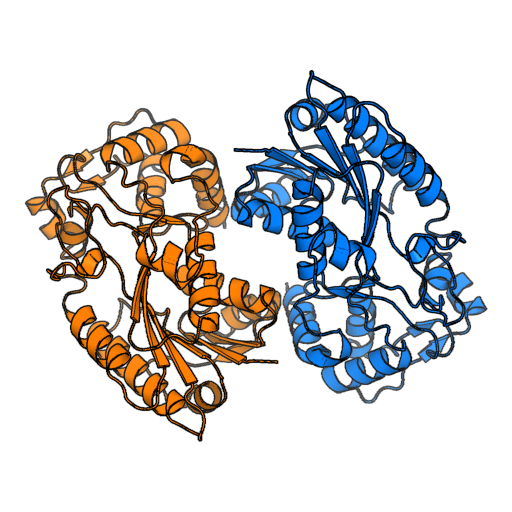83.44 99 THR A N 1
ATOM 753 C CA . THR A 1 99 ? 29.766 -12.344 7.359 1 83.44 99 THR A CA 1
ATOM 754 C C . THR A 1 99 ? 28.406 -12.758 7.922 1 83.44 99 THR A C 1
ATOM 756 O O . THR A 1 99 ? 28.297 -13.742 8.656 1 83.44 99 THR A O 1
ATOM 759 N N . THR A 1 100 ? 27.406 -12.008 7.586 1 85.31 100 THR A N 1
ATOM 760 C CA . THR A 1 100 ? 26.078 -12.328 8.102 1 85.31 100 THR A CA 1
ATOM 761 C C . THR A 1 100 ? 25.188 -12.914 7.004 1 85.31 100 THR A C 1
ATOM 763 O O . THR A 1 100 ? 25.141 -12.383 5.891 1 85.31 100 THR A O 1
ATOM 766 N N . PRO A 1 101 ? 24.594 -14.039 7.359 1 87.81 101 PRO A N 1
ATOM 767 C CA . PRO A 1 101 ? 23.719 -14.625 6.348 1 87.81 101 PRO A CA 1
ATOM 768 C C . PRO A 1 101 ? 22.594 -13.68 5.91 1 87.81 101 PRO A C 1
ATOM 770 O O . PRO A 1 101 ? 21.891 -13.117 6.754 1 87.81 101 PRO A O 1
ATOM 773 N N . ARG A 1 102 ? 22.469 -13.508 4.703 1 96.31 102 ARG A N 1
ATOM 774 C CA . ARG A 1 102 ? 21.422 -12.688 4.109 1 96.31 102 ARG A CA 1
ATOM 775 C C . ARG A 1 102 ? 20.234 -13.555 3.674 1 96.31 102 ARG A C 1
ATOM 777 O O . ARG A 1 102 ? 20.375 -14.773 3.531 1 96.31 102 ARG A O 1
ATOM 784 N N . THR A 1 103 ? 19.109 -13.031 3.592 1 98.19 103 THR A N 1
ATOM 785 C CA . THR A 1 103 ? 17.906 -13.734 3.205 1 98.19 103 THR A CA 1
ATOM 786 C C . THR A 1 103 ? 17.703 -13.68 1.694 1 98.19 103 THR A C 1
ATOM 788 O O . THR A 1 103 ? 17.875 -12.625 1.08 1 98.19 103 THR A O 1
ATOM 791 N N . LEU A 1 104 ? 17.469 -14.812 1.094 1 98.75 104 LEU A N 1
ATOM 792 C CA . LEU A 1 104 ? 17.031 -14.883 -0.295 1 98.75 104 LEU A CA 1
ATOM 793 C C . LEU A 1 104 ? 15.648 -15.539 -0.397 1 98.75 104 LEU A C 1
ATOM 795 O O . LEU A 1 104 ? 15.453 -16.656 0.081 1 98.75 104 LEU A O 1
ATOM 799 N N . ILE A 1 105 ? 14.703 -14.859 -0.994 1 98.94 105 ILE A N 1
ATOM 800 C CA . ILE A 1 105 ? 13.367 -15.398 -1.209 1 98.94 105 ILE A CA 1
ATOM 801 C C . ILE A 1 105 ? 13.156 -15.664 -2.697 1 98.94 105 ILE A C 1
ATOM 803 O O . ILE A 1 105 ? 13.281 -14.758 -3.521 1 98.94 105 ILE A O 1
ATOM 807 N N . TYR A 1 106 ? 12.859 -16.875 -3.027 1 98.88 106 TYR A N 1
ATOM 808 C CA . TYR A 1 106 ? 12.547 -17.297 -4.391 1 98.88 106 TYR A CA 1
ATOM 809 C C . TYR A 1 106 ? 11.047 -17.422 -4.594 1 98.88 106 TYR A C 1
ATOM 811 O O . TYR A 1 106 ? 10.352 -18.016 -3.766 1 98.88 106 TYR A O 1
ATOM 819 N N . THR A 1 107 ? 10.578 -16.812 -5.668 1 98.81 107 THR A N 1
ATOM 820 C CA . THR A 1 107 ? 9.172 -16.922 -6.035 1 98.81 107 THR A CA 1
ATOM 821 C C . THR A 1 107 ? 8.938 -18.141 -6.918 1 98.81 107 THR A C 1
ATOM 823 O O . THR A 1 107 ? 9.289 -18.141 -8.102 1 98.81 107 THR A O 1
ATOM 826 N N . SER A 1 108 ? 8.375 -19.094 -6.395 1 98.56 108 SER A N 1
ATOM 827 C CA . SER A 1 108 ? 7.953 -20.266 -7.148 1 98.56 108 SER A CA 1
ATOM 828 C C . SER A 1 108 ? 6.469 -20.203 -7.496 1 98.56 108 SER A C 1
ATOM 830 O O . SER A 1 108 ? 6.016 -19.234 -8.102 1 98.56 108 SER A O 1
ATOM 832 N N . GLY A 1 109 ? 5.727 -21.25 -7.168 1 98.19 109 GLY A N 1
ATOM 833 C CA . GLY A 1 109 ? 4.297 -21.281 -7.426 1 98.19 109 GLY A CA 1
ATOM 834 C C . GLY A 1 109 ? 3.662 -22.625 -7.109 1 98.19 109 GLY A C 1
ATOM 835 O O . GLY A 1 109 ? 4.355 -23.641 -7.016 1 98.19 109 GLY A O 1
ATOM 836 N N . VAL A 1 110 ? 2.4 -22.641 -7.047 1 97.94 110 VAL A N 1
ATOM 837 C CA . VAL A 1 110 ? 1.688 -23.812 -6.551 1 97.94 110 VAL A CA 1
ATOM 838 C C . VAL A 1 110 ? 1.616 -24.875 -7.645 1 97.94 110 VAL A C 1
ATOM 840 O O . VAL A 1 110 ? 1.333 -26.047 -7.363 1 97.94 110 VAL A O 1
ATOM 843 N N . TRP A 1 111 ? 1.878 -24.562 -8.859 1 98.06 111 TRP A N 1
ATOM 844 C CA . TRP A 1 111 ? 1.764 -25.516 -9.953 1 98.06 111 TRP A CA 1
ATOM 845 C C . TRP A 1 111 ? 2.811 -26.609 -9.828 1 98.06 111 TRP A C 1
ATOM 847 O O . TRP A 1 111 ? 2.711 -27.656 -10.484 1 98.06 111 TRP A O 1
ATOM 857 N N . VAL A 1 112 ? 3.809 -26.406 -8.945 1 98.44 112 VAL A N 1
ATOM 858 C CA . VAL A 1 112 ? 4.82 -27.438 -8.727 1 98.44 112 VAL A CA 1
ATOM 859 C C . VAL A 1 112 ? 4.195 -28.625 -7.996 1 98.44 112 VAL A C 1
ATOM 861 O O . VAL A 1 112 ? 4.742 -29.734 -8.016 1 98.44 112 VAL A O 1
ATOM 864 N N . HIS A 1 113 ? 3.064 -28.391 -7.332 1 98.38 113 HIS A N 1
ATOM 865 C CA . HIS A 1 113 ? 2.383 -29.469 -6.621 1 98.38 113 HIS A CA 1
ATOM 866 C C . HIS A 1 113 ? 1.672 -30.406 -7.59 1 98.38 113 HIS A C 1
ATOM 868 O O . HIS A 1 113 ? 1.321 -31.531 -7.227 1 98.38 113 HIS A O 1
ATOM 874 N N . GLY A 1 114 ? 1.407 -29.938 -8.828 1 97.88 114 GLY A N 1
ATOM 875 C CA . GLY A 1 114 ? 0.646 -30.734 -9.773 1 97.88 114 GLY A CA 1
ATOM 876 C C . GLY A 1 114 ? -0.807 -30.906 -9.375 1 97.88 114 GLY A C 1
ATOM 877 O O . GLY A 1 114 ? -1.362 -30.078 -8.648 1 97.88 114 GLY A O 1
ATOM 878 N N . ASP A 1 115 ? -1.408 -31.859 -10.055 1 97.25 115 ASP A N 1
ATOM 879 C CA . ASP A 1 115 ? -2.809 -32.156 -9.781 1 97.25 115 ASP A CA 1
ATOM 880 C C . ASP A 1 115 ? -2.961 -32.844 -8.422 1 97.25 115 ASP A C 1
ATOM 882 O O . ASP A 1 115 ? -2.375 -33.906 -8.195 1 97.25 115 ASP A O 1
ATOM 886 N N . THR A 1 116 ? -3.723 -32.219 -7.508 1 96.69 116 THR A N 1
ATOM 887 C CA . THR A 1 116 ? -3.857 -32.781 -6.168 1 96.69 116 THR A CA 1
ATOM 888 C C . THR A 1 116 ? -5.094 -33.656 -6.078 1 96.69 116 THR A C 1
ATOM 890 O O . THR A 1 116 ? -5.383 -34.219 -5.02 1 96.69 116 THR A O 1
ATOM 893 N N . GLY A 1 117 ? -5.816 -33.781 -7.168 1 91.06 117 GLY A N 1
ATOM 894 C CA . GLY A 1 117 ? -6.953 -34.688 -7.258 1 91.06 117 GLY A CA 1
ATOM 895 C C . GLY A 1 117 ? -8.094 -34.281 -6.336 1 91.06 117 GLY A C 1
ATOM 896 O O . GLY A 1 117 ? -8.766 -35.156 -5.773 1 91.06 117 GLY A O 1
ATOM 897 N N . GLY A 1 118 ? -8.172 -33 -6 1 87 118 GLY A N 1
ATOM 898 C CA . GLY A 1 118 ? -9.25 -32.531 -5.145 1 87 118 GLY A CA 1
ATOM 899 C C . GLY A 1 118 ? -8.898 -32.562 -3.67 1 87 118 GLY A C 1
ATOM 900 O O . GLY A 1 118 ? -9.641 -32.031 -2.838 1 87 118 GLY A O 1
ATOM 901 N N . ASP A 1 119 ? -7.809 -33.156 -3.375 1 94.12 119 ASP A N 1
ATOM 902 C CA . ASP A 1 119 ? -7.383 -33.188 -1.98 1 94.12 119 ASP A CA 1
ATOM 903 C C . ASP A 1 119 ? -6.648 -31.922 -1.589 1 94.12 119 ASP A C 1
ATOM 905 O O . ASP A 1 119 ? -5.902 -31.359 -2.393 1 94.12 119 ASP A O 1
ATOM 909 N N . ALA A 1 120 ? -6.941 -31.531 -0.368 1 97.12 120 ALA A N 1
ATOM 910 C CA . ALA A 1 120 ? -6.176 -30.406 0.168 1 97.12 120 ALA A CA 1
ATOM 911 C C . ALA A 1 120 ? -4.773 -30.844 0.582 1 97.12 120 ALA A C 1
ATOM 913 O O . ALA A 1 120 ? -4.617 -31.781 1.363 1 97.12 120 ALA A O 1
ATOM 914 N N . VAL A 1 121 ? -3.77 -30.234 -0.001 1 98.06 121 VAL A N 1
ATOM 915 C CA . VAL A 1 121 ? -2.398 -30.641 0.291 1 98.06 121 VAL A CA 1
ATOM 916 C C . VAL A 1 121 ? -1.611 -29.453 0.829 1 98.06 121 VAL A C 1
ATOM 918 O O . VAL A 1 121 ? -2.074 -28.312 0.754 1 98.06 121 VAL A O 1
ATOM 921 N N . ASP A 1 122 ? -0.505 -29.75 1.469 1 98 122 ASP A N 1
ATOM 922 C CA . ASP A 1 122 ? 0.37 -28.719 2.012 1 98 122 ASP A CA 1
ATOM 923 C C . ASP A 1 122 ? 1.799 -28.891 1.498 1 98 122 ASP A C 1
ATOM 925 O O . ASP A 1 122 ? 2.033 -29.594 0.516 1 98 122 ASP A O 1
ATOM 929 N N . GLU A 1 123 ? 2.742 -28.188 2.074 1 98.38 123 GLU A N 1
ATOM 930 C CA . GLU A 1 123 ? 4.109 -28.109 1.567 1 98.38 123 GLU A CA 1
ATOM 931 C C . GLU A 1 123 ? 4.824 -29.453 1.694 1 98.38 123 GLU A C 1
ATOM 933 O O . GLU A 1 123 ? 5.82 -29.703 1.011 1 98.38 123 GLU A O 1
ATOM 938 N N . SER A 1 124 ? 4.301 -30.344 2.477 1 97.25 124 SER A N 1
ATOM 939 C CA . SER A 1 124 ? 4.965 -31.609 2.717 1 97.25 124 SER A CA 1
ATOM 940 C C . SER A 1 124 ? 4.582 -32.656 1.663 1 97.25 124 SER A C 1
ATOM 942 O O . SER A 1 124 ? 5.215 -33.688 1.557 1 97.25 124 SER A O 1
ATOM 944 N N . SER A 1 125 ? 3.564 -32.375 0.903 1 97.25 125 SER A N 1
ATOM 945 C CA . SER A 1 125 ? 3.117 -33.312 -0.115 1 97.25 125 SER A CA 1
ATOM 946 C C . SER A 1 125 ? 4.137 -33.438 -1.243 1 97.25 125 SER A C 1
ATOM 948 O O . SER A 1 125 ? 4.789 -32.469 -1.605 1 97.25 125 SER A O 1
ATOM 950 N N . PRO A 1 126 ? 4.254 -34.656 -1.771 1 96.06 126 PRO A N 1
ATOM 951 C CA . PRO A 1 126 ? 5.168 -34.812 -2.904 1 96.06 126 PRO A CA 1
ATOM 952 C C . PRO A 1 126 ? 4.805 -33.938 -4.086 1 96.06 126 PRO A C 1
ATOM 954 O O . PRO A 1 126 ? 3.621 -33.719 -4.355 1 96.06 126 PRO A O 1
ATOM 957 N N . LEU A 1 127 ? 5.809 -33.5 -4.766 1 97.88 127 LEU A N 1
ATOM 958 C CA . LEU A 1 127 ? 5.605 -32.625 -5.91 1 97.88 127 LEU A CA 1
ATOM 959 C C . LEU A 1 127 ? 5.387 -33.406 -7.188 1 97.88 127 LEU A C 1
ATOM 961 O O . LEU A 1 127 ? 5.949 -34.5 -7.348 1 97.88 127 LEU A O 1
ATOM 965 N N . ALA A 1 128 ? 4.57 -33 -8.047 1 97.38 128 ALA A N 1
ATOM 966 C CA . ALA A 1 128 ? 4.324 -33.469 -9.406 1 97.38 128 ALA A CA 1
ATOM 967 C C . ALA A 1 128 ? 4.105 -32.281 -10.359 1 97.38 128 ALA A C 1
ATOM 969 O O . ALA A 1 128 ? 3 -32.094 -10.875 1 97.38 128 ALA A O 1
ATOM 970 N N . PRO A 1 129 ? 5.184 -31.594 -10.648 1 97.81 129 PRO A N 1
ATOM 971 C CA . PRO A 1 129 ? 5.066 -30.297 -11.32 1 97.81 129 PRO A CA 1
ATOM 972 C C . PRO A 1 129 ? 4.441 -30.406 -12.711 1 97.81 129 PRO A C 1
ATOM 974 O O . PRO A 1 129 ? 4.715 -31.359 -13.438 1 97.81 129 PRO A O 1
ATOM 977 N N . ALA A 1 130 ? 3.547 -29.438 -13.016 1 95.81 130 ALA A N 1
ATOM 978 C CA . ALA A 1 130 ? 3.127 -29.25 -14.406 1 95.81 130 ALA A CA 1
ATOM 979 C C . ALA A 1 130 ? 4.328 -29 -15.312 1 95.81 130 ALA A C 1
ATOM 981 O O . ALA A 1 130 ? 5.363 -28.516 -14.859 1 95.81 130 ALA A O 1
ATOM 982 N N . ALA A 1 131 ? 4.184 -29.328 -16.578 1 93.94 131 ALA A N 1
ATOM 983 C CA . ALA A 1 131 ? 5.277 -29.203 -17.531 1 93.94 131 ALA A CA 1
ATOM 984 C C . ALA A 1 131 ? 5.801 -27.766 -17.594 1 93.94 131 ALA A C 1
ATOM 986 O O . ALA A 1 131 ? 7.012 -27.547 -17.672 1 93.94 131 ALA A O 1
ATOM 987 N N . ALA A 1 132 ? 4.926 -26.797 -17.5 1 92.44 132 ALA A N 1
ATOM 988 C CA . ALA A 1 132 ? 5.273 -25.391 -17.641 1 92.44 132 ALA A CA 1
ATOM 989 C C . ALA A 1 132 ? 6.227 -24.938 -16.531 1 92.44 132 ALA A C 1
ATOM 991 O O . ALA A 1 132 ? 6.953 -23.953 -16.688 1 92.44 132 ALA A O 1
ATOM 992 N N . VAL A 1 133 ? 6.254 -25.688 -15.391 1 96.31 133 VAL A N 1
ATOM 993 C CA . VAL A 1 133 ? 7.062 -25.25 -14.258 1 96.31 133 VAL A CA 1
ATOM 994 C C . VAL A 1 133 ? 7.941 -26.406 -13.781 1 96.31 133 VAL A C 1
ATOM 996 O O . VAL A 1 133 ? 8.383 -26.422 -12.625 1 96.31 133 VAL A O 1
ATOM 999 N N . ALA A 1 134 ? 8.195 -27.375 -14.602 1 96.19 134 ALA A N 1
ATOM 1000 C CA . ALA A 1 134 ? 8.914 -28.594 -14.242 1 96.19 134 ALA A CA 1
ATOM 1001 C C . ALA A 1 134 ? 10.344 -28.281 -13.797 1 96.19 134 ALA A C 1
ATOM 1003 O O . ALA A 1 134 ? 10.961 -29.062 -13.07 1 96.19 134 ALA A O 1
ATOM 1004 N N . TRP A 1 135 ? 10.852 -27.156 -14.227 1 96.19 135 TRP A N 1
ATOM 1005 C CA . TRP A 1 135 ? 12.227 -26.766 -13.922 1 96.19 135 TRP A CA 1
ATOM 1006 C C . TRP A 1 135 ? 12.312 -26.125 -12.539 1 96.19 135 TRP A C 1
ATOM 1008 O O . TRP A 1 135 ? 13.398 -26.031 -11.961 1 96.19 135 TRP A O 1
ATOM 1018 N N . ARG A 1 136 ? 11.25 -25.703 -11.891 1 97.62 136 ARG A N 1
ATOM 1019 C CA . ARG A 1 136 ? 11.242 -24.844 -10.703 1 97.62 136 ARG A CA 1
ATOM 1020 C C . ARG A 1 136 ? 11.695 -25.625 -9.469 1 97.62 136 ARG A C 1
ATOM 1022 O O . ARG A 1 136 ? 12.398 -25.078 -8.617 1 97.62 136 ARG A O 1
ATOM 1029 N N . PRO A 1 137 ? 11.242 -26.953 -9.32 1 98.31 137 PRO A N 1
ATOM 1030 C CA . PRO A 1 137 ? 11.656 -27.672 -8.109 1 98.31 137 PRO A CA 1
ATOM 1031 C C . PRO A 1 137 ? 13.172 -27.719 -7.938 1 98.31 137 PRO A C 1
ATOM 1033 O O . PRO A 1 137 ? 13.672 -27.656 -6.812 1 98.31 137 PRO A O 1
ATOM 1036 N N . ALA A 1 138 ? 13.883 -27.859 -8.984 1 98.06 138 ALA A N 1
ATOM 1037 C CA . ALA A 1 138 ? 15.336 -27.875 -8.898 1 98.06 138 ALA A CA 1
ATOM 1038 C C . ALA A 1 138 ? 15.875 -26.547 -8.375 1 98.06 138 ALA A C 1
ATOM 1040 O O . ALA A 1 138 ? 16.812 -26.516 -7.578 1 98.06 138 ALA A O 1
ATOM 1041 N N . VAL A 1 139 ? 15.328 -25.469 -8.812 1 98.31 139 VAL A N 1
ATOM 1042 C CA . VAL A 1 139 ? 15.727 -24.141 -8.359 1 98.31 139 VAL A CA 1
ATOM 1043 C C . VAL A 1 139 ? 15.344 -23.953 -6.895 1 98.31 139 VAL A C 1
ATOM 1045 O O . VAL A 1 139 ? 16.125 -23.406 -6.105 1 98.31 139 VAL A O 1
ATOM 1048 N N . GLU A 1 140 ? 14.109 -24.422 -6.566 1 98.69 140 GLU A N 1
ATOM 1049 C CA . GLU A 1 140 ? 13.703 -24.391 -5.164 1 98.69 140 GLU A CA 1
ATOM 1050 C C . GLU A 1 140 ? 14.742 -25.062 -4.277 1 98.69 140 GLU A C 1
ATOM 1052 O O . GLU A 1 140 ? 15.141 -24.516 -3.248 1 98.69 140 GLU A O 1
ATOM 1057 N N . ASP A 1 141 ? 15.133 -26.25 -4.668 1 98.38 141 ASP A N 1
ATOM 1058 C CA . ASP A 1 141 ? 16.078 -27.031 -3.893 1 98.38 141 ASP A CA 1
ATOM 1059 C C . ASP A 1 141 ? 17.406 -26.297 -3.715 1 98.38 141 ASP A C 1
ATOM 1061 O O . ASP A 1 141 ? 17.984 -26.297 -2.627 1 98.38 141 ASP A O 1
ATOM 1065 N N . GLN A 1 142 ? 17.844 -25.688 -4.766 1 98 142 GLN A N 1
ATOM 1066 C CA . GLN A 1 142 ? 19.078 -24.906 -4.699 1 98 142 GLN A CA 1
ATOM 1067 C C . GLN A 1 142 ? 18.969 -23.797 -3.65 1 98 142 GLN A C 1
ATOM 1069 O O . GLN A 1 142 ? 19.891 -23.609 -2.85 1 98 142 GLN A O 1
ATOM 1074 N N . VAL A 1 143 ? 17.891 -23.078 -3.609 1 98.62 143 VAL A N 1
ATOM 1075 C CA . VAL A 1 143 ? 17.672 -21.969 -2.684 1 98.62 143 VAL A CA 1
ATOM 1076 C C . VAL A 1 143 ? 17.562 -22.5 -1.257 1 98.62 143 VAL A C 1
ATOM 1078 O O . VAL A 1 143 ? 18.172 -21.953 -0.334 1 98.62 143 VAL A O 1
ATOM 1081 N N . LEU A 1 144 ? 16.859 -23.609 -1.086 1 98.5 144 LEU A N 1
ATOM 1082 C CA . LEU A 1 144 ? 16.531 -24.125 0.234 1 98.5 144 LEU A CA 1
ATOM 1083 C C . LEU A 1 144 ? 17.75 -24.75 0.893 1 98.5 144 LEU A C 1
ATOM 1085 O O . LEU A 1 144 ? 17.859 -24.781 2.121 1 98.5 144 LEU A O 1
ATOM 1089 N N . THR A 1 145 ? 18.688 -25.188 0.119 1 97.56 145 THR A N 1
ATOM 1090 C CA . THR A 1 145 ? 19.797 -25.969 0.674 1 97.56 145 THR A CA 1
ATOM 1091 C C . THR A 1 145 ? 21.078 -25.141 0.671 1 97.56 145 THR A C 1
ATOM 1093 O O . THR A 1 145 ? 22.125 -25.609 1.136 1 97.56 145 THR A O 1
ATOM 1096 N N . GLU A 1 146 ? 21 -23.953 0.139 1 95.62 146 GLU A N 1
ATOM 1097 C CA . GLU A 1 146 ? 22.203 -23.141 0.069 1 95.62 146 GLU A CA 1
ATOM 1098 C C . GLU A 1 146 ? 22.75 -22.828 1.461 1 95.62 146 GLU A C 1
ATOM 1100 O O . GLU A 1 146 ? 22.016 -22.359 2.332 1 95.62 146 GLU A O 1
ATOM 1105 N N . THR A 1 147 ? 24.016 -23.109 1.641 1 93.75 147 THR A N 1
ATOM 1106 C CA . THR A 1 147 ? 24.656 -22.812 2.912 1 93.75 147 THR A CA 1
ATOM 1107 C C . THR A 1 147 ? 25.078 -21.344 2.977 1 93.75 147 THR A C 1
ATOM 1109 O O . THR A 1 147 ? 25.531 -20.781 1.979 1 93.75 147 THR A O 1
ATOM 1112 N N . GLY A 1 148 ? 24.953 -20.766 4.074 1 94.5 148 GLY A N 1
ATOM 1113 C CA . GLY A 1 148 ? 25.391 -19.391 4.281 1 94.5 148 GLY A CA 1
ATOM 1114 C C . GLY A 1 148 ? 24.344 -18.375 3.875 1 94.5 148 GLY A C 1
ATOM 1115 O O . GLY A 1 148 ? 24.594 -17.172 3.949 1 94.5 148 GLY A O 1
ATOM 1116 N N . VAL A 1 149 ? 23.266 -18.828 3.338 1 97.25 149 VAL A N 1
ATOM 1117 C CA . VAL A 1 149 ? 22.172 -17.969 2.941 1 97.25 149 VAL A CA 1
ATOM 1118 C C . VAL A 1 149 ? 20.875 -18.453 3.586 1 97.25 149 VAL A C 1
ATOM 1120 O O . VAL A 1 149 ? 20.641 -19.656 3.688 1 97.25 149 VAL A O 1
ATOM 1123 N N . ARG A 1 150 ? 20.109 -17.562 4.117 1 97.81 150 ARG A N 1
ATOM 1124 C CA . ARG A 1 150 ? 18.766 -17.906 4.574 1 97.81 150 ARG A CA 1
ATOM 1125 C C . ARG A 1 150 ? 17.781 -17.969 3.402 1 97.81 150 ARG A C 1
ATOM 1127 O O . ARG A 1 150 ? 17.078 -17 3.121 1 97.81 150 ARG A O 1
ATOM 1134 N N . GLY A 1 151 ? 17.75 -19.141 2.787 1 98.62 151 GLY A N 1
ATOM 1135 C CA . GLY A 1 151 ? 16.891 -19.344 1.621 1 98.62 151 GLY A CA 1
ATOM 1136 C C . GLY A 1 151 ? 15.461 -19.688 1.977 1 98.62 151 GLY A C 1
ATOM 1137 O O . GLY A 1 151 ? 15.219 -20.547 2.824 1 98.62 151 GLY A O 1
ATOM 1138 N N . LEU A 1 152 ? 14.516 -19.016 1.367 1 98.88 152 LEU A N 1
ATOM 1139 C CA . LEU A 1 152 ? 13.086 -19.281 1.498 1 98.88 152 LEU A CA 1
ATOM 1140 C C . LEU A 1 152 ? 12.43 -19.406 0.128 1 98.88 152 LEU A C 1
ATOM 1142 O O . LEU A 1 152 ? 12.836 -18.734 -0.823 1 98.88 152 LEU A O 1
ATOM 1146 N N . VAL A 1 153 ? 11.477 -20.219 0.038 1 98.94 153 VAL A N 1
ATOM 1147 C CA . VAL A 1 153 ? 10.68 -20.375 -1.179 1 98.94 153 VAL A CA 1
ATOM 1148 C C . VAL A 1 153 ? 9.219 -20.062 -0.883 1 98.94 153 VAL A C 1
ATOM 1150 O O . VAL A 1 153 ? 8.641 -20.594 0.071 1 98.94 153 VAL A O 1
ATOM 1153 N N . LEU A 1 154 ? 8.672 -19.172 -1.598 1 98.94 154 LEU A N 1
ATOM 1154 C CA . LEU A 1 154 ? 7.242 -18.906 -1.547 1 98.94 154 LEU A CA 1
ATOM 1155 C C . LEU A 1 154 ? 6.543 -19.422 -2.801 1 98.94 154 LEU A C 1
ATOM 1157 O O . LEU A 1 154 ? 7.004 -19.172 -3.918 1 98.94 154 LEU A O 1
ATOM 1161 N N . ARG A 1 155 ? 5.492 -20.156 -2.635 1 98.88 155 ARG A N 1
ATOM 1162 C CA . ARG A 1 155 ? 4.672 -20.688 -3.719 1 98.88 155 ARG A CA 1
ATOM 1163 C C . ARG A 1 155 ? 3.311 -20 -3.764 1 98.88 155 ARG A C 1
ATOM 1165 O O . ARG A 1 155 ? 2.352 -20.484 -3.15 1 98.88 155 ARG A O 1
ATOM 1172 N N . PRO A 1 156 ? 3.252 -18.922 -4.539 1 98.62 156 PRO A N 1
ATOM 1173 C CA . PRO A 1 156 ? 1.953 -18.25 -4.664 1 98.62 156 PRO A CA 1
ATOM 1174 C C . PRO A 1 156 ? 0.915 -19.125 -5.375 1 98.62 156 PRO A C 1
ATOM 1176 O O . PRO A 1 156 ? 1.254 -19.859 -6.297 1 98.62 156 PRO A O 1
ATOM 1179 N N . GLY A 1 157 ? -0.338 -19.031 -4.941 1 98.12 157 GLY A N 1
ATOM 1180 C CA . GLY A 1 157 ? -1.441 -19.5 -5.766 1 98.12 157 GLY A CA 1
ATOM 1181 C C . GLY A 1 157 ? -1.63 -18.688 -7.031 1 98.12 157 GLY A C 1
ATOM 1182 O O . GLY A 1 157 ? -0.824 -17.797 -7.332 1 98.12 157 GLY A O 1
ATOM 1183 N N . VAL A 1 158 ? -2.605 -19 -7.844 1 97.25 158 VAL A N 1
ATOM 1184 C CA . VAL A 1 158 ? -2.959 -18.172 -8.992 1 97.25 158 VAL A CA 1
ATOM 1185 C C . VAL A 1 158 ? -3.307 -16.75 -8.523 1 97.25 158 VAL A C 1
ATOM 1187 O O . VAL A 1 158 ? -4.297 -16.562 -7.82 1 97.25 158 VAL A O 1
ATOM 1190 N N . VAL A 1 159 ? -2.496 -15.812 -8.898 1 97.81 159 VAL A N 1
ATOM 1191 C CA . VAL A 1 159 ? -2.584 -14.469 -8.344 1 97.81 159 VAL A CA 1
ATOM 1192 C C . VAL A 1 159 ? -3.719 -13.703 -9.016 1 97.81 159 VAL A C 1
ATOM 1194 O O . VAL A 1 159 ? -3.879 -13.766 -10.242 1 97.81 159 VAL A O 1
ATOM 1197 N N . TYR A 1 160 ? -4.527 -13.047 -8.219 1 96.94 160 TYR A N 1
ATOM 1198 C CA . TYR A 1 160 ? -5.578 -12.18 -8.734 1 96.94 160 TYR A CA 1
ATOM 1199 C C . TYR A 1 160 ? -5.508 -10.797 -8.086 1 96.94 160 TYR A C 1
ATOM 1201 O O . TYR A 1 160 ? -4.723 -10.578 -7.164 1 96.94 160 TYR A O 1
ATOM 1209 N N . GLY A 1 161 ? -6.297 -9.836 -8.648 1 96.44 161 GLY A N 1
ATOM 1210 C CA . GLY A 1 161 ? -6.316 -8.469 -8.156 1 96.44 161 GLY A CA 1
ATOM 1211 C C . GLY A 1 161 ? -5.52 -7.508 -9.023 1 96.44 161 GLY A C 1
ATOM 1212 O O . GLY A 1 161 ? -4.652 -7.934 -9.789 1 96.44 161 GLY A O 1
ATOM 1213 N N . GLY A 1 162 ? -5.902 -6.207 -8.953 1 93.62 162 GLY A N 1
ATOM 1214 C CA . GLY A 1 162 ? -5.184 -5.184 -9.695 1 93.62 162 GLY A CA 1
ATOM 1215 C C . GLY A 1 162 ? -5.207 -5.41 -11.195 1 93.62 162 GLY A C 1
ATOM 1216 O O . GLY A 1 162 ? -6.277 -5.461 -11.805 1 93.62 162 GLY A O 1
ATOM 1217 N N . ALA A 1 163 ? -4.109 -5.762 -11.703 1 87.19 163 ALA A N 1
ATOM 1218 C CA . ALA A 1 163 ? -3.973 -5.938 -13.148 1 87.19 163 ALA A CA 1
ATOM 1219 C C . ALA A 1 163 ? -4.539 -7.281 -13.602 1 87.19 163 ALA A C 1
ATOM 1221 O O . ALA A 1 163 ? -4.766 -7.5 -14.789 1 87.19 163 ALA A O 1
ATOM 1222 N N . GLY A 1 164 ? -4.844 -8.148 -12.656 1 82.06 164 GLY A N 1
ATOM 1223 C CA . GLY A 1 164 ? -5.633 -9.344 -12.906 1 82.06 164 GLY A CA 1
ATOM 1224 C C . GLY A 1 164 ? -4.785 -10.594 -13.086 1 82.06 164 GLY A C 1
ATOM 1225 O O . GLY A 1 164 ? -5.117 -11.656 -12.555 1 82.06 164 GLY A O 1
ATOM 1226 N N . GLY A 1 165 ? -3.639 -10.602 -13.93 1 85.12 165 GLY A N 1
ATOM 1227 C CA . GLY A 1 165 ? -2.922 -11.812 -14.281 1 85.12 165 GLY A CA 1
ATOM 1228 C C . GLY A 1 165 ? -3.73 -12.75 -15.156 1 85.12 165 GLY A C 1
ATOM 1229 O O . GLY A 1 165 ? -4.316 -12.32 -16.156 1 85.12 165 GLY A O 1
ATOM 1230 N N . LEU A 1 166 ? -3.842 -14.047 -14.695 1 86.19 166 LEU A N 1
ATOM 1231 C CA . LEU A 1 166 ? -4.602 -15.039 -15.445 1 86.19 166 LEU A CA 1
ATOM 1232 C C . LEU A 1 166 ? -6.09 -14.703 -15.445 1 86.19 166 LEU A C 1
ATOM 1234 O O . LEU A 1 166 ? -6.789 -14.953 -16.422 1 86.19 166 LEU A O 1
ATOM 1238 N N . THR A 1 167 ? -6.551 -14.102 -14.375 1 89.25 167 THR A N 1
ATOM 1239 C CA . THR A 1 167 ? -7.961 -13.734 -14.32 1 89.25 167 THR A CA 1
ATOM 1240 C C . THR A 1 167 ? -8.258 -12.609 -15.312 1 89.25 167 THR A C 1
ATOM 1242 O O . THR A 1 167 ? -9.406 -12.438 -15.734 1 89.25 167 THR A O 1
ATOM 1245 N N . GLY A 1 168 ? -7.27 -11.852 -15.609 1 87.19 168 GLY A N 1
ATOM 1246 C CA . GLY A 1 168 ? -7.41 -10.828 -16.625 1 87.19 168 GLY A CA 1
ATOM 1247 C C . GLY A 1 168 ? -7.797 -11.383 -17.984 1 87.19 168 GLY A C 1
ATOM 1248 O O . GLY A 1 168 ? -8.547 -10.75 -18.734 1 87.19 168 GLY A O 1
ATOM 1249 N N . LEU A 1 169 ? -7.289 -12.57 -18.266 1 81.88 169 LEU A N 1
ATOM 1250 C CA . LEU A 1 169 ? -7.645 -13.219 -19.516 1 81.88 169 LEU A CA 1
ATOM 1251 C C . LEU A 1 169 ? -9.141 -13.516 -19.578 1 81.88 169 LEU A C 1
ATOM 1253 O O . LEU A 1 169 ? -9.773 -13.359 -20.625 1 81.88 169 LEU A O 1
ATOM 1257 N N . TRP A 1 170 ? -9.625 -13.914 -18.438 1 86.31 170 TRP A N 1
ATOM 1258 C CA . TRP A 1 170 ? -11.055 -14.188 -18.375 1 86.31 170 TRP A CA 1
ATOM 1259 C C . TRP A 1 170 ? -11.859 -12.898 -18.5 1 86.31 170 TRP A C 1
ATOM 1261 O O . TRP A 1 170 ? -12.883 -12.867 -19.203 1 86.31 170 T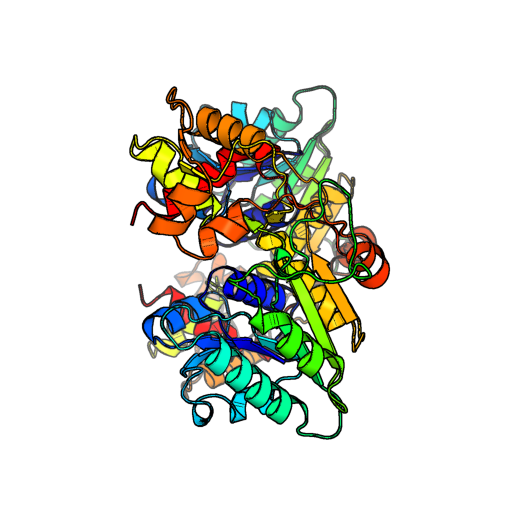RP A O 1
ATOM 1271 N N . PHE A 1 171 ? -11.398 -11.844 -17.875 1 89.19 171 PHE A N 1
ATOM 1272 C CA . PHE A 1 171 ? -12.07 -10.547 -17.984 1 89.19 171 PHE A CA 1
ATOM 1273 C C . PHE A 1 171 ? -12.078 -10.062 -19.422 1 89.19 171 PHE A C 1
ATOM 1275 O O . PHE A 1 171 ? -13.086 -9.539 -19.906 1 89.19 171 PHE A O 1
ATOM 1282 N N . ASP A 1 172 ? -10.953 -10.234 -20.047 1 85.94 172 ASP A N 1
ATOM 1283 C CA . ASP A 1 172 ? -10.82 -9.797 -21.438 1 85.94 172 ASP A CA 1
ATOM 1284 C C . ASP A 1 172 ? -11.805 -10.539 -22.344 1 85.94 172 ASP A C 1
ATOM 1286 O O . ASP A 1 172 ? -12.492 -9.914 -23.156 1 85.94 172 ASP A O 1
ATOM 1290 N N . GLY A 1 173 ? -11.883 -11.82 -22.234 1 82 173 GLY A N 1
ATOM 1291 C CA . GLY A 1 173 ? -12.828 -12.609 -23 1 82 173 GLY A CA 1
ATOM 1292 C C . GLY A 1 173 ? -14.266 -12.195 -22.781 1 82 173 GLY A C 1
ATOM 1293 O O . GLY A 1 173 ? -15.016 -11.992 -23.75 1 82 173 GLY A O 1
ATOM 1294 N N . ALA A 1 174 ? -14.617 -12.016 -21.562 1 81.56 174 ALA A N 1
ATOM 1295 C CA . ALA A 1 174 ? -15.992 -11.672 -21.203 1 81.56 174 ALA A CA 1
ATOM 1296 C C . ALA A 1 174 ? -16.359 -10.289 -21.734 1 81.56 174 ALA A C 1
ATOM 1298 O O . ALA A 1 174 ? -17.5 -10.055 -22.125 1 81.56 174 ALA A O 1
ATOM 1299 N N . THR A 1 175 ? -15.383 -9.367 -21.688 1 82.81 175 THR A N 1
ATOM 1300 C CA . THR A 1 175 ? -15.633 -7.984 -22.078 1 82.81 175 THR A CA 1
ATOM 1301 C C . THR A 1 175 ? -15.711 -7.852 -23.594 1 82.81 175 THR A C 1
ATOM 1303 O O . THR A 1 175 ? -16.5 -7.055 -24.109 1 82.81 175 THR A O 1
ATOM 1306 N N . ASN A 1 176 ? -14.914 -8.57 -24.328 1 78.56 176 ASN A N 1
ATOM 1307 C CA . ASN A 1 176 ? -14.812 -8.406 -25.781 1 78.56 176 ASN A CA 1
ATOM 1308 C C . ASN A 1 176 ? -15.648 -9.438 -26.516 1 78.56 176 ASN A C 1
ATOM 1310 O O . ASN A 1 176 ? -15.531 -9.57 -27.734 1 78.56 176 ASN A O 1
ATOM 1314 N N . GLY A 1 177 ? -16.516 -10.062 -25.828 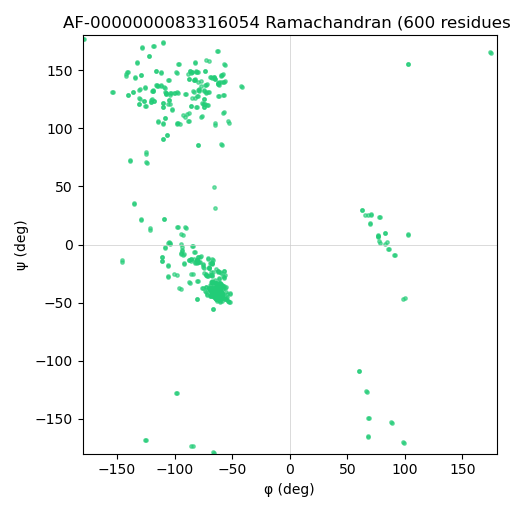1 69.69 177 GLY A N 1
ATOM 1315 C CA . GLY A 1 177 ? -17.5 -10.93 -26.469 1 69.69 177 GLY A CA 1
ATOM 1316 C C . GLY A 1 177 ? -16.938 -12.281 -26.859 1 69.69 177 GLY A C 1
ATOM 1317 O O . GLY A 1 177 ? -17.531 -12.984 -27.688 1 69.69 177 GLY A O 1
ATOM 1318 N N . HIS A 1 178 ? -15.789 -12.516 -26.594 1 64.88 178 HIS A N 1
ATOM 1319 C CA . HIS A 1 178 ? -15.273 -13.859 -26.859 1 64.88 178 HIS A CA 1
ATOM 1320 C C . HIS A 1 178 ? -15.625 -14.82 -25.734 1 64.88 178 HIS A C 1
ATOM 1322 O O . HIS A 1 178 ? -15.742 -14.406 -24.578 1 64.88 178 HIS A O 1
ATOM 1328 N N . PRO A 1 179 ? -16.266 -15.961 -26.156 1 60.34 179 PRO A N 1
ATOM 1329 C CA . PRO A 1 179 ? -16.516 -16.922 -25.078 1 60.34 179 PRO A CA 1
ATOM 1330 C C . PRO A 1 179 ? -15.32 -17.062 -24.125 1 60.34 179 PRO A C 1
ATOM 1332 O O . PRO A 1 179 ? -14.172 -16.953 -24.562 1 60.34 179 PRO A O 1
ATOM 1335 N N . PHE A 1 180 ? -15.5 -17.094 -22.797 1 67.31 180 PHE A N 1
ATOM 1336 C CA . PHE A 1 180 ? -14.539 -17.453 -21.766 1 67.31 180 PHE A CA 1
ATOM 1337 C C . PHE A 1 180 ? -13.914 -18.812 -22.062 1 67.31 180 PHE A C 1
ATOM 1339 O O . PHE A 1 180 ? -14.617 -19.828 -22.094 1 67.31 180 PHE A O 1
ATOM 1346 N N . ASP A 1 181 ? -12.68 -18.828 -22.531 1 77.81 181 ASP A N 1
ATOM 1347 C CA . ASP A 1 181 ? -12.086 -20.156 -22.719 1 77.81 181 ASP A CA 1
ATOM 1348 C C . ASP A 1 181 ? -11.641 -20.75 -21.391 1 77.81 181 ASP A C 1
ATOM 1350 O O . ASP A 1 181 ? -10.82 -20.156 -20.688 1 77.81 181 ASP A O 1
ATOM 1354 N N . VAL A 1 182 ? -12.344 -21.703 -21.031 1 88.06 182 VAL A N 1
ATOM 1355 C CA . VAL A 1 182 ? -12 -22.484 -19.844 1 88.06 182 VAL A CA 1
ATOM 1356 C C . VAL A 1 182 ? -11.398 -23.828 -20.281 1 88.06 182 VAL A C 1
ATOM 1358 O O . VAL A 1 182 ? -12.008 -24.562 -21.047 1 88.06 182 VAL A O 1
ATOM 1361 N N . VAL A 1 183 ? -10.211 -24.047 -19.859 1 91.62 183 VAL A N 1
ATOM 1362 C CA . VAL A 1 183 ? -9.586 -25.328 -20.188 1 91.62 183 VAL A CA 1
ATOM 1363 C C . VAL A 1 183 ? -10.195 -26.422 -19.328 1 91.62 183 VAL A C 1
ATOM 1365 O O . VAL A 1 183 ? -10.18 -26.344 -18.094 1 91.62 183 VAL A O 1
ATOM 1368 N N . GLY A 1 184 ? -10.727 -27.5 -19.953 1 91.62 184 GLY A N 1
ATOM 1369 C CA . GLY A 1 184 ? -11.383 -28.578 -19.234 1 91.62 184 GLY A CA 1
ATOM 1370 C C . GLY A 1 184 ? -12.867 -28.344 -19.031 1 91.62 184 GLY A C 1
ATOM 1371 O O . GLY A 1 184 ? -13.516 -27.688 -19.844 1 91.62 184 GLY A O 1
ATOM 1372 N N . ASP A 1 185 ? -13.43 -28.938 -17.984 1 91 185 ASP A N 1
ATOM 1373 C CA . ASP A 1 185 ? -14.875 -28.875 -17.781 1 91 185 ASP A CA 1
ATOM 1374 C C . ASP A 1 185 ? -15.234 -27.891 -16.656 1 91 185 ASP A C 1
ATOM 1376 O O . ASP A 1 185 ? -16.406 -27.75 -16.297 1 91 185 ASP A O 1
ATOM 1380 N N . GLY A 1 186 ? -14.25 -27.266 -16.109 1 92.62 186 GLY A N 1
ATOM 1381 C CA . GLY A 1 186 ? -14.484 -26.219 -15.117 1 92.62 186 GLY A CA 1
ATOM 1382 C C . GLY A 1 186 ? -14.719 -26.75 -13.719 1 92.62 186 GLY A C 1
ATOM 1383 O O . GLY A 1 186 ? -14.922 -25.984 -12.773 1 92.62 186 GLY A O 1
ATOM 1384 N N . ARG A 1 187 ? -14.672 -28.078 -13.555 1 95.06 187 ARG A N 1
ATOM 1385 C CA . ARG A 1 187 ? -14.93 -28.672 -12.25 1 95.06 187 ARG A CA 1
ATOM 1386 C C . ARG A 1 187 ? -13.672 -28.641 -11.383 1 95.06 187 ARG A C 1
ATOM 1388 O O . ARG A 1 187 ? -13.742 -28.875 -10.172 1 95.06 187 ARG A O 1
ATOM 1395 N N . ASN A 1 188 ? -12.523 -28.344 -12.008 1 96.38 188 ASN A N 1
ATOM 1396 C CA . ASN A 1 188 ? -11.273 -28.297 -11.258 1 96.38 188 ASN A CA 1
ATOM 1397 C C . ASN A 1 188 ? -11.211 -27.062 -10.359 1 96.38 188 ASN A C 1
ATOM 1399 O O . ASN A 1 188 ? -11.969 -26.109 -10.562 1 96.38 188 ASN A O 1
ATOM 1403 N N . HIS A 1 189 ? -10.344 -27.141 -9.312 1 97.62 189 HIS A N 1
ATOM 1404 C CA . HIS A 1 189 ? -10.172 -26.047 -8.352 1 97.62 189 HIS A CA 1
ATOM 1405 C C . HIS A 1 189 ? -8.859 -25.312 -8.586 1 97.62 189 HIS A C 1
ATOM 1407 O O . HIS A 1 189 ? -7.859 -25.922 -8.969 1 97.62 189 HIS A O 1
ATOM 1413 N N . TRP A 1 190 ? -8.906 -24.047 -8.438 1 97.06 190 TRP A N 1
ATOM 1414 C CA . TRP A 1 190 ? -7.691 -23.234 -8.352 1 97.06 190 TRP A CA 1
ATOM 1415 C C . TRP A 1 190 ? -7.48 -22.734 -6.93 1 97.06 190 TRP A C 1
ATOM 1417 O O . TRP A 1 190 ? -8.43 -22.297 -6.27 1 97.06 190 TRP A O 1
ATOM 1427 N N . SER A 1 191 ? -6.344 -22.875 -6.375 1 97.94 191 SER A N 1
ATOM 1428 C CA . SER A 1 191 ? -5.918 -22.141 -5.188 1 97.94 191 SER A CA 1
ATOM 1429 C C . SER A 1 191 ? -5.32 -20.797 -5.555 1 97.94 191 SER A C 1
ATOM 1431 O O . SER A 1 191 ? -4.324 -20.734 -6.281 1 97.94 191 SER A O 1
ATOM 1433 N N . MET A 1 192 ? -5.949 -19.75 -5.062 1 98 192 MET A N 1
ATOM 1434 C CA . MET A 1 192 ? -5.59 -18.406 -5.531 1 98 192 MET A CA 1
ATOM 1435 C C . MET A 1 192 ? -5.062 -17.562 -4.383 1 98 192 MET A C 1
ATOM 1437 O O . MET A 1 192 ? -5.086 -17.984 -3.227 1 98 192 MET A O 1
ATOM 1441 N N . VAL A 1 193 ? -4.535 -16.422 -4.699 1 98.44 193 VAL A N 1
ATOM 1442 C CA . VAL A 1 193 ? -4.07 -15.461 -3.703 1 98.44 193 VAL A CA 1
ATOM 1443 C C . VAL A 1 193 ? -4.125 -14.047 -4.277 1 98.44 193 VAL A C 1
ATOM 1445 O O . VAL A 1 193 ? -3.766 -13.828 -5.438 1 98.44 193 VAL A O 1
ATOM 1448 N N . HIS A 1 194 ? -4.699 -13.109 -3.541 1 98.5 194 HIS A N 1
ATOM 1449 C CA . HIS A 1 194 ? -4.652 -11.711 -3.963 1 98.5 194 HIS A CA 1
ATOM 1450 C C . HIS A 1 194 ? -3.225 -11.18 -3.955 1 98.5 194 HIS A C 1
ATOM 1452 O O . HIS A 1 194 ? -2.465 -11.445 -3.021 1 98.5 194 HIS A O 1
ATOM 1458 N N . VAL A 1 195 ? -2.916 -10.383 -4.891 1 98.19 195 VAL A N 1
ATOM 1459 C CA . VAL A 1 195 ? -1.553 -9.906 -5.098 1 98.19 195 VAL A CA 1
ATOM 1460 C C . VAL A 1 195 ? -1.095 -9.102 -3.877 1 98.19 195 VAL A C 1
ATOM 1462 O O . VAL A 1 195 ? 0.072 -9.172 -3.484 1 98.19 195 VAL A O 1
ATOM 1465 N N . GLY A 1 196 ? -1.973 -8.352 -3.289 1 98.12 196 GLY A N 1
ATOM 1466 C CA . GLY A 1 196 ? -1.642 -7.605 -2.088 1 98.12 196 GLY A CA 1
ATOM 1467 C C . GLY A 1 196 ? -1.335 -8.492 -0.896 1 98.12 196 GLY A C 1
ATOM 1468 O O . GLY A 1 196 ? -0.419 -8.203 -0.122 1 98.12 196 GLY A O 1
ATOM 1469 N N . ASP A 1 197 ? -2.15 -9.5 -0.687 1 98.69 197 ASP A N 1
ATOM 1470 C CA . ASP A 1 197 ? -1.898 -10.461 0.388 1 98.69 197 ASP A CA 1
ATOM 1471 C C . ASP A 1 197 ? -0.592 -11.211 0.157 1 98.69 197 ASP A C 1
ATOM 1473 O O . ASP A 1 197 ? 0.177 -11.438 1.095 1 98.69 197 ASP A O 1
ATOM 1477 N N . LEU A 1 198 ? -0.404 -11.57 -1.115 1 98.69 198 LEU A N 1
ATOM 1478 C CA . LEU A 1 198 ? 0.838 -12.242 -1.49 1 98.69 198 LEU A CA 1
ATOM 1479 C C . LEU A 1 198 ? 2.047 -11.398 -1.101 1 98.69 198 LEU A C 1
ATOM 1481 O O . LEU A 1 198 ? 2.992 -11.898 -0.491 1 98.69 198 LEU A O 1
ATOM 1485 N N . ALA A 1 199 ? 2.018 -10.117 -1.405 1 98.75 199 ALA A N 1
ATOM 1486 C CA . ALA A 1 199 ? 3.121 -9.203 -1.14 1 98.75 199 ALA A CA 1
ATOM 1487 C C . ALA A 1 199 ? 3.438 -9.141 0.352 1 98.75 199 ALA A C 1
ATOM 1489 O O . ALA A 1 199 ? 4.605 -9.125 0.744 1 98.75 199 ALA A O 1
ATOM 1490 N N . GLN A 1 200 ? 2.4 -9.125 1.152 1 98.62 200 GLN A N 1
ATOM 1491 C CA . GLN A 1 200 ? 2.602 -9.109 2.598 1 98.62 200 GLN A CA 1
ATOM 1492 C C . GLN A 1 200 ? 3.293 -10.383 3.072 1 98.62 200 GLN A C 1
ATOM 1494 O O . GLN A 1 200 ? 4.09 -10.352 4.012 1 98.62 200 GLN A O 1
ATOM 1499 N N . GLY A 1 201 ? 3.012 -11.5 2.412 1 98.88 201 GLY A N 1
ATOM 1500 C CA . GLY A 1 201 ? 3.688 -12.75 2.734 1 98.88 201 GLY A CA 1
ATOM 1501 C C . GLY A 1 201 ? 5.195 -12.672 2.574 1 98.88 201 GLY A C 1
ATOM 1502 O O . GLY A 1 201 ? 5.938 -13.25 3.365 1 98.88 201 GLY A O 1
ATOM 1503 N N . TYR A 1 202 ? 5.672 -11.938 1.587 1 98.94 202 TYR A N 1
ATOM 1504 C CA . TYR A 1 202 ? 7.102 -11.766 1.37 1 98.94 202 TYR A CA 1
ATOM 1505 C C . TYR A 1 202 ? 7.742 -11.016 2.529 1 98.94 202 TYR A C 1
ATOM 1507 O O . TYR A 1 202 ? 8.828 -11.375 2.99 1 98.94 202 TYR A O 1
ATOM 1515 N N . VAL A 1 203 ? 7.074 -9.945 2.979 1 98.81 203 VAL A N 1
ATOM 1516 C CA . VAL A 1 203 ? 7.602 -9.133 4.07 1 98.81 203 VAL A CA 1
ATOM 1517 C C . VAL A 1 203 ? 7.707 -9.977 5.34 1 98.81 203 VAL A C 1
ATOM 1519 O O . VAL A 1 203 ? 8.75 -9.992 5.992 1 98.81 203 VAL A O 1
ATOM 1522 N N . LEU A 1 204 ? 6.621 -10.695 5.641 1 98.88 204 LEU A N 1
ATOM 1523 C CA . LEU A 1 204 ? 6.602 -11.516 6.852 1 98.88 204 LEU A CA 1
ATOM 1524 C C . LEU A 1 204 ? 7.648 -12.617 6.777 1 98.88 204 LEU A C 1
ATOM 1526 O O . LEU A 1 204 ? 8.297 -12.938 7.781 1 98.88 204 LEU A O 1
ATOM 1530 N N . ALA A 1 205 ? 7.793 -13.203 5.578 1 98.88 205 ALA A N 1
ATOM 1531 C CA . ALA A 1 205 ? 8.82 -14.227 5.398 1 98.88 205 ALA A CA 1
ATOM 1532 C C . ALA A 1 205 ? 10.211 -13.648 5.656 1 98.88 205 ALA A C 1
ATOM 1534 O O . ALA A 1 205 ? 11.023 -14.258 6.359 1 98.88 205 ALA A O 1
ATOM 1535 N N . ALA A 1 206 ? 10.484 -12.5 5.113 1 98.62 206 ALA A N 1
ATOM 1536 C CA . ALA A 1 206 ? 11.773 -11.852 5.281 1 98.62 206 ALA A CA 1
ATOM 1537 C C . ALA A 1 206 ? 12.055 -11.547 6.75 1 98.62 206 ALA A C 1
ATOM 1539 O O . ALA A 1 206 ? 13.195 -11.625 7.199 1 98.62 206 ALA A O 1
ATOM 1540 N N . GLN A 1 207 ? 11 -11.25 7.469 1 98.12 207 GLN A N 1
ATOM 1541 C CA . GLN A 1 207 ? 11.133 -10.836 8.859 1 98.12 207 GLN A CA 1
ATOM 1542 C C . GLN A 1 207 ? 11.188 -12.039 9.797 1 98.12 207 GLN A C 1
ATOM 1544 O O . GLN A 1 207 ? 11.547 -11.914 10.961 1 98.12 207 GLN A O 1
ATOM 1549 N N . SER A 1 208 ? 10.867 -13.258 9.344 1 97.88 208 SER A N 1
ATOM 1550 C CA . SER A 1 208 ? 10.648 -14.43 10.188 1 97.88 208 SER A CA 1
ATOM 1551 C C . SER A 1 208 ? 11.953 -14.938 10.773 1 97.88 208 SER A C 1
ATOM 1553 O O . SER A 1 208 ? 11.961 -15.617 11.805 1 97.88 208 SER A O 1
ATOM 1555 N N . GLY A 1 209 ? 13.062 -14.672 10.062 1 95.75 209 GLY A N 1
ATOM 1556 C CA . GLY A 1 209 ? 14.336 -15.234 10.469 1 95.75 209 GLY A CA 1
ATOM 1557 C C . GLY A 1 209 ? 14.492 -16.703 10.125 1 95.75 209 GLY A C 1
ATOM 1558 O O . GLY A 1 209 ? 15.508 -17.312 10.438 1 95.75 209 GLY A O 1
ATOM 1559 N N . LEU A 1 210 ? 13.531 -17.219 9.398 1 97.44 210 LEU A N 1
ATOM 1560 C CA . LEU A 1 210 ? 13.555 -18.625 9.031 1 97.44 210 LEU A CA 1
ATOM 1561 C C . LEU A 1 210 ? 14.445 -18.859 7.812 1 97.44 210 LEU A C 1
ATOM 1563 O O . LEU A 1 210 ? 14.75 -17.922 7.074 1 97.44 210 LEU A O 1
ATOM 1567 N N . ALA A 1 211 ? 14.922 -20.094 7.691 1 97.69 211 ALA A N 1
ATOM 1568 C CA . ALA A 1 211 ? 15.719 -20.531 6.551 1 97.69 211 ALA A CA 1
ATOM 1569 C C . ALA A 1 211 ? 15.336 -21.953 6.137 1 97.69 211 ALA A C 1
ATOM 1571 O O . ALA A 1 211 ? 14.93 -22.766 6.973 1 97.69 211 ALA A O 1
ATOM 1572 N N . GLY A 1 212 ? 15.469 -22.188 4.867 1 98.19 212 GLY A N 1
ATOM 1573 C CA . GLY A 1 212 ? 15.25 -23.531 4.375 1 98.19 212 GLY A CA 1
ATOM 1574 C C . GLY A 1 212 ? 13.789 -23.953 4.41 1 98.19 212 GLY A C 1
ATOM 1575 O O . GLY A 1 212 ? 13.477 -25.141 4.547 1 98.19 212 GLY A O 1
ATOM 1576 N N . GLU A 1 213 ? 12.914 -22.953 4.355 1 98.62 213 GLU A N 1
ATOM 1577 C CA . GLU A 1 213 ? 11.484 -23.25 4.445 1 98.62 213 GLU A CA 1
ATOM 1578 C C . GLU A 1 213 ? 10.766 -22.875 3.152 1 98.62 213 GLU A C 1
ATOM 1580 O O . GLU A 1 213 ? 11.18 -21.969 2.438 1 98.62 213 GLU A O 1
ATOM 1585 N N . VAL A 1 214 ? 9.727 -23.594 2.859 1 98.81 214 VAL A N 1
ATOM 1586 C CA . VAL A 1 214 ? 8.812 -23.344 1.751 1 98.81 214 VAL A CA 1
ATOM 1587 C C . VAL A 1 214 ? 7.422 -23.031 2.293 1 98.81 214 VAL A C 1
ATOM 1589 O O . VAL A 1 214 ? 6.961 -23.656 3.246 1 98.81 214 VAL A O 1
ATOM 1592 N N . PHE A 1 215 ? 6.758 -22.031 1.729 1 98.94 215 PHE A N 1
ATOM 1593 C CA . PHE A 1 215 ? 5.41 -21.672 2.162 1 98.94 215 PHE A CA 1
ATOM 1594 C C . PHE A 1 215 ? 4.469 -21.562 0.967 1 98.94 215 PHE A C 1
ATOM 1596 O O . PHE A 1 215 ? 4.766 -20.859 0.001 1 98.94 215 PHE A O 1
ATOM 1603 N N . ASN A 1 216 ? 3.354 -22.297 0.991 1 98.88 216 ASN A N 1
ATOM 1604 C CA . ASN A 1 216 ? 2.236 -22.016 0.095 1 98.88 216 ASN A CA 1
ATOM 1605 C C . ASN A 1 216 ? 1.474 -20.766 0.522 1 98.88 216 ASN A C 1
ATOM 1607 O O . ASN A 1 216 ? 1.004 -20.672 1.657 1 98.88 216 ASN A O 1
ATOM 1611 N N . LEU A 1 217 ? 1.399 -19.797 -0.316 1 98.88 217 LEU A N 1
ATOM 1612 C CA . LEU A 1 217 ? 0.602 -18.609 -0.059 1 98.88 217 LEU A CA 1
ATOM 1613 C C . LEU A 1 217 ? -0.661 -18.609 -0.914 1 98.88 217 LEU A C 1
ATOM 1615 O O . LEU A 1 217 ? -0.639 -18.156 -2.059 1 98.88 217 LEU A O 1
ATOM 1619 N N . VAL A 1 218 ? -1.733 -19.094 -0.371 1 98.69 218 VAL A N 1
ATOM 1620 C CA . VAL A 1 218 ? -3.041 -19.188 -1.01 1 98.69 218 VAL A CA 1
ATOM 1621 C C . VAL A 1 218 ? -4.121 -18.672 -0.062 1 98.69 218 VAL A C 1
ATOM 1623 O O . VAL A 1 218 ? -3.922 -18.641 1.155 1 98.69 218 VAL A O 1
ATOM 1626 N N . ASP A 1 219 ? -5.207 -18.25 -0.568 1 97.12 219 ASP A N 1
ATOM 1627 C CA . ASP A 1 219 ? -6.223 -17.609 0.253 1 97.12 219 ASP A CA 1
ATOM 1628 C C . ASP A 1 219 ? -7.016 -18.625 1.062 1 97.12 219 ASP A C 1
ATOM 1630 O O . ASP A 1 219 ? -7.809 -18.266 1.932 1 97.12 219 ASP A O 1
ATOM 1634 N N . GLY A 1 220 ? -6.809 -19.953 0.74 1 95.25 220 GLY A N 1
ATOM 1635 C CA . GLY A 1 220 ? -7.453 -21 1.511 1 95.25 220 GLY A CA 1
ATOM 1636 C C . GLY A 1 220 ? -8.883 -21.266 1.081 1 95.25 220 GLY A C 1
ATOM 1637 O O . GLY A 1 220 ? -9.625 -21.969 1.77 1 95.25 220 GLY A O 1
ATOM 1638 N N . VAL A 1 221 ? -9.312 -20.688 -0.038 1 94.88 221 VAL A N 1
ATOM 1639 C CA . VAL A 1 221 ? -10.656 -20.859 -0.574 1 94.88 221 VAL A CA 1
ATOM 1640 C C . VAL A 1 221 ? -10.578 -21.359 -2.012 1 94.88 221 VAL A C 1
ATOM 1642 O O . VAL A 1 221 ? -10.906 -20.641 -2.953 1 94.88 221 VAL A O 1
ATOM 1645 N N . PRO A 1 222 ? -10.164 -22.609 -2.146 1 96.25 222 PRO A N 1
ATOM 1646 C CA . PRO A 1 222 ? -10.086 -23.141 -3.514 1 96.25 222 PRO A CA 1
ATOM 1647 C C . PRO A 1 222 ? -11.445 -23.234 -4.191 1 96.25 222 PRO A C 1
ATOM 1649 O O . PRO A 1 222 ? -12.234 -24.141 -3.891 1 96.25 222 PRO A O 1
ATOM 1652 N N . ARG A 1 223 ? -11.703 -22.297 -5.109 1 95.94 223 ARG A N 1
ATOM 1653 C CA . ARG A 1 223 ? -12.953 -22.25 -5.859 1 95.94 223 ARG A CA 1
ATOM 1654 C C . ARG A 1 223 ? -12.859 -23.094 -7.129 1 95.94 223 ARG A C 1
ATOM 1656 O O . ARG A 1 223 ? -11.781 -23.219 -7.719 1 95.94 223 ARG A O 1
ATOM 1663 N N . GLN A 1 224 ? -14.016 -23.656 -7.449 1 96.25 224 GLN A N 1
ATOM 1664 C CA . GLN A 1 224 ? -14.07 -24.25 -8.773 1 96.25 224 GLN A CA 1
ATOM 1665 C C . GLN A 1 224 ? -13.961 -23.203 -9.867 1 96.25 224 GLN A C 1
ATOM 1667 O O . GLN A 1 224 ? -14.492 -22.094 -9.727 1 96.25 224 GLN A O 1
ATOM 1672 N N . VAL A 1 225 ? -13.305 -23.578 -10.883 1 94.94 225 VAL A N 1
ATOM 1673 C CA . VAL A 1 225 ? -13.125 -22.672 -12.023 1 94.94 225 VAL A CA 1
ATOM 1674 C C . VAL A 1 225 ? -14.492 -22.234 -12.547 1 94.94 225 VAL A C 1
ATOM 1676 O O . VAL A 1 225 ? -14.688 -21.062 -12.883 1 94.94 225 VAL A O 1
ATOM 1679 N N . SER A 1 226 ? -15.508 -23.141 -12.523 1 93.06 226 SER A N 1
ATOM 1680 C CA . SER A 1 226 ? -16.844 -22.828 -13.016 1 93.06 226 SER A CA 1
ATOM 1681 C C . SER A 1 226 ? -17.5 -21.734 -12.156 1 93.06 226 SER A C 1
ATOM 1683 O O . SER A 1 226 ? -18.234 -20.906 -12.672 1 93.06 226 SER A O 1
ATOM 1685 N N . GLU A 1 227 ? -17.25 -21.797 -10.844 1 94.56 227 GLU A N 1
ATOM 1686 C CA . GLU A 1 227 ? -17.766 -20.766 -9.961 1 94.56 227 GLU A CA 1
ATOM 1687 C C . GLU A 1 227 ? -17.172 -19.391 -10.297 1 94.56 227 GLU A C 1
ATOM 1689 O O . GLU A 1 227 ? -17.875 -18.391 -10.289 1 94.56 227 GLU A O 1
ATOM 1694 N N . MET A 1 228 ? -15.898 -19.391 -10.602 1 94.44 228 MET A N 1
ATOM 1695 C CA . MET A 1 228 ? -15.203 -18.141 -10.922 1 94.44 228 MET A CA 1
ATOM 1696 C C . MET A 1 228 ? -15.68 -17.578 -12.258 1 94.44 228 MET A C 1
ATOM 1698 O O . MET A 1 228 ? -15.914 -16.375 -12.375 1 94.44 228 MET A O 1
ATOM 1702 N N . VAL A 1 229 ? -15.891 -18.453 -13.164 1 89.81 229 VAL A N 1
ATOM 1703 C CA . VAL A 1 229 ? -16.359 -18.047 -14.484 1 89.81 229 VAL A CA 1
ATOM 1704 C C . VAL A 1 229 ? -17.781 -17.484 -14.367 1 89.81 229 VAL A C 1
ATOM 1706 O O . VAL A 1 229 ? -18.094 -16.469 -14.992 1 89.81 229 VAL A O 1
ATOM 1709 N N . THR A 1 230 ? -18.594 -18.141 -13.617 1 91.19 230 THR A N 1
ATOM 1710 C CA . THR A 1 230 ? -19.953 -17.656 -13.383 1 91.19 230 THR A CA 1
ATOM 1711 C C . THR A 1 230 ? -19.938 -16.266 -12.734 1 91.19 230 THR A C 1
ATOM 1713 O O . THR A 1 230 ? -20.688 -15.383 -13.125 1 91.19 230 THR A O 1
ATOM 1716 N N . ALA A 1 231 ? -19.047 -16.094 -11.781 1 93.31 231 ALA A N 1
ATOM 1717 C CA . ALA A 1 231 ? -18.906 -14.797 -11.109 1 93.31 231 ALA A CA 1
ATOM 1718 C C . ALA A 1 231 ? -18.484 -13.711 -12.102 1 93.31 231 ALA A C 1
ATOM 1720 O O . ALA A 1 231 ? -18.969 -12.578 -12.031 1 93.31 231 ALA A O 1
ATOM 1721 N N . ILE A 1 232 ? -17.609 -14.023 -12.984 1 91.62 232 ILE A N 1
ATOM 1722 C CA . ILE A 1 232 ? -17.141 -13.078 -13.992 1 91.62 232 ILE A CA 1
ATOM 1723 C C . ILE A 1 232 ? -18.312 -12.68 -14.898 1 91.62 232 ILE A C 1
ATOM 1725 O O . ILE A 1 232 ? -18.438 -11.508 -15.273 1 91.62 232 ILE A O 1
ATOM 1729 N N . GLY A 1 233 ? -19.078 -13.68 -15.289 1 88 233 GLY A N 1
ATOM 1730 C CA . GLY A 1 233 ? -20.25 -13.359 -16.062 1 88 233 GLY A CA 1
ATOM 1731 C C . GLY A 1 233 ? -21.172 -12.359 -15.391 1 88 233 GLY A C 1
ATOM 1732 O O . GLY A 1 233 ? -21.672 -11.43 -16.031 1 88 233 GLY A O 1
ATOM 1733 N N . ARG A 1 234 ? -21.344 -12.5 -14.148 1 88.38 234 ARG A N 1
ATOM 1734 C CA . ARG A 1 234 ? -22.172 -11.578 -13.383 1 88.38 234 ARG A CA 1
ATOM 1735 C C . ARG A 1 234 ? -21.547 -10.18 -13.359 1 88.38 234 ARG A C 1
ATOM 1737 O O . ARG A 1 234 ? -22.25 -9.188 -13.531 1 88.38 234 ARG A O 1
ATOM 1744 N N . ALA A 1 235 ? -20.312 -10.148 -13.172 1 89.56 235 ALA A N 1
ATOM 1745 C CA . ALA A 1 235 ? -19.609 -8.875 -13.039 1 89.56 235 ALA A CA 1
ATOM 1746 C C . ALA A 1 235 ? -19.594 -8.117 -14.367 1 89.56 235 ALA A C 1
ATOM 1748 O O . ALA A 1 235 ? -19.641 -6.887 -14.391 1 89.56 235 ALA A O 1
ATOM 1749 N N . THR A 1 236 ? -19.516 -8.797 -15.406 1 87.75 236 THR A N 1
ATOM 1750 C CA . THR A 1 236 ? -19.375 -8.172 -16.719 1 87.75 236 THR A CA 1
ATOM 1751 C C . THR A 1 236 ? -20.734 -7.953 -17.359 1 87.75 236 THR A C 1
ATOM 1753 O O . THR A 1 236 ? -20.859 -7.207 -18.328 1 87.75 236 THR A O 1
ATOM 1756 N N . GLY A 1 237 ? -21.734 -8.633 -16.828 1 83.44 237 GLY A N 1
ATOM 1757 C CA . GLY A 1 237 ? -23.062 -8.562 -17.406 1 83.44 237 GLY A CA 1
ATOM 1758 C C . GLY A 1 237 ? -23.219 -9.383 -18.672 1 83.44 237 GLY A C 1
ATOM 1759 O O . GLY A 1 237 ? -24.219 -9.25 -19.391 1 83.44 237 GLY A O 1
ATOM 1760 N N . THR A 1 238 ? -22.203 -10.102 -18.922 1 78.75 238 THR A N 1
ATOM 1761 C CA . THR A 1 238 ? -22.281 -10.898 -20.141 1 78.75 238 THR A CA 1
ATOM 1762 C C . THR A 1 238 ? -23.125 -12.141 -19.922 1 78.75 238 THR A C 1
ATOM 1764 O O . THR A 1 238 ? -23.109 -12.727 -18.828 1 78.75 238 THR A O 1
ATOM 1767 N N . HIS A 1 239 ? -23.984 -12.398 -20.75 1 71.06 239 HIS A N 1
ATOM 1768 C CA . HIS A 1 239 ? -24.828 -13.586 -20.719 1 71.06 239 HIS A CA 1
ATOM 1769 C C . HIS A 1 239 ? -24.219 -14.719 -21.547 1 71.06 239 HIS A C 1
ATOM 1771 O O . HIS A 1 239 ? -24.844 -15.781 -21.688 1 71.06 239 HIS A O 1
ATOM 1777 N N . LYS A 1 240 ? -23.016 -14.391 -21.938 1 73.75 240 LYS A N 1
ATOM 1778 C CA . LYS A 1 240 ? -22.406 -15.438 -22.75 1 73.75 240 LYS A CA 1
ATOM 1779 C C . LYS A 1 240 ? -21.906 -16.578 -21.891 1 73.75 240 LYS A C 1
ATOM 1781 O O . LYS A 1 240 ? -21.422 -16.359 -20.781 1 73.75 240 LYS A O 1
ATOM 1786 N N . ARG A 1 241 ? -22.25 -17.828 -22.469 1 74.38 241 ARG A N 1
ATOM 1787 C CA . ARG A 1 241 ? -21.812 -19.031 -21.781 1 74.38 241 ARG A CA 1
ATOM 1788 C C . ARG A 1 241 ? -20.312 -19.266 -21.938 1 74.38 241 ARG A C 1
ATOM 1790 O O . ARG A 1 241 ? -19.766 -19 -23.016 1 74.38 241 ARG A O 1
ATOM 1797 N N . PRO A 1 242 ? -19.594 -19.656 -20.875 1 79.44 242 PRO A N 1
ATOM 1798 C CA . PRO A 1 242 ? -18.172 -20.031 -21 1 79.44 242 PRO A CA 1
ATOM 1799 C C . PRO A 1 242 ? -17.938 -21.141 -22.016 1 79.44 242 PRO A C 1
ATOM 1801 O O . PRO A 1 242 ? -18.797 -22.016 -22.203 1 79.44 242 PRO A O 1
ATOM 1804 N N . HIS A 1 243 ? -16.906 -21.047 -22.766 1 83.56 243 HIS A N 1
ATOM 1805 C CA . HIS A 1 243 ? -16.484 -22.109 -23.672 1 83.56 243 HIS A CA 1
ATOM 1806 C C . HIS A 1 243 ? -15.484 -23.031 -23 1 83.56 243 HIS A C 1
ATOM 1808 O O . HIS A 1 243 ? -14.344 -22.641 -22.719 1 83.56 243 HIS A O 1
ATOM 1814 N N . TYR A 1 244 ? -15.953 -24.25 -22.766 1 88.19 244 TYR A N 1
ATOM 1815 C CA . TYR A 1 244 ? -15.102 -25.266 -22.172 1 88.19 244 TYR A CA 1
ATOM 1816 C C . TYR A 1 244 ? -14.352 -26.047 -23.25 1 88.19 244 TYR A C 1
ATOM 1818 O O . TYR A 1 244 ? -14.961 -26.75 -24.062 1 88.19 244 TYR A O 1
ATOM 1826 N N . ARG A 1 245 ? -13.102 -25.844 -23.234 1 89.12 245 ARG A N 1
ATOM 1827 C CA . ARG A 1 245 ? -12.258 -26.469 -24.25 1 89.12 245 ARG A CA 1
ATOM 1828 C C . ARG A 1 245 ? -11.625 -27.75 -23.734 1 89.12 245 ARG A C 1
ATOM 1830 O O . ARG A 1 245 ? -11.031 -27.766 -22.656 1 89.12 245 ARG A O 1
ATOM 1837 N N . PRO A 1 246 ? -11.773 -28.812 -24.562 1 91.88 246 PRO A N 1
ATOM 1838 C CA . PRO A 1 246 ? -11.062 -30.031 -24.156 1 91.88 246 PRO A CA 1
ATOM 1839 C C . PRO A 1 246 ? -9.562 -29.812 -24 1 91.88 246 PRO A C 1
ATOM 1841 O O . PRO A 1 246 ? -8.953 -29.062 -24.766 1 91.88 246 PRO A O 1
ATOM 1844 N N . LEU A 1 247 ? -9.023 -30.438 -22.953 1 91.81 247 LEU A N 1
ATOM 1845 C CA . LEU A 1 247 ? -7.617 -30.25 -22.609 1 91.81 247 LEU A CA 1
ATOM 1846 C C . LEU A 1 247 ? -6.727 -30.5 -23.828 1 91.81 247 LEU A C 1
ATOM 1848 O O . LEU A 1 247 ? -5.805 -29.719 -24.078 1 91.81 247 LEU A O 1
ATOM 1852 N N . ALA A 1 248 ? -7.035 -31.516 -24.562 1 92.19 248 ALA A N 1
ATOM 1853 C CA . ALA A 1 248 ? -6.215 -31.875 -25.719 1 92.19 248 ALA A CA 1
ATOM 1854 C C . ALA A 1 248 ? -6.172 -30.734 -26.734 1 92.19 248 ALA A C 1
ATOM 1856 O O . ALA A 1 248 ? -5.113 -30.422 -27.297 1 92.19 248 ALA A O 1
ATOM 1857 N N . GLU A 1 249 ? -7.27 -30.141 -26.938 1 91.62 249 GLU A N 1
ATOM 1858 C CA . GLU A 1 249 ? -7.355 -29.016 -27.859 1 91.62 249 GLU A CA 1
ATOM 1859 C C . GLU A 1 249 ? -6.621 -27.797 -27.297 1 91.62 249 GLU A C 1
ATOM 1861 O O . GLU A 1 249 ? -5.898 -27.109 -28.031 1 91.62 249 GLU A O 1
ATOM 1866 N N . ALA A 1 250 ? -6.863 -27.578 -26.016 1 90.69 250 ALA A N 1
ATOM 1867 C CA . ALA A 1 250 ? -6.238 -26.422 -25.375 1 90.69 250 ALA A CA 1
ATOM 1868 C C . ALA A 1 250 ? -4.719 -26.547 -25.375 1 90.69 250 ALA A C 1
ATOM 1870 O O . ALA A 1 250 ? -4.012 -25.547 -25.562 1 90.69 250 ALA A O 1
ATOM 1871 N N . VAL A 1 251 ? -4.219 -27.75 -25.172 1 90.69 251 VAL A N 1
ATOM 1872 C CA . VAL A 1 251 ? -2.781 -27.984 -25.156 1 90.69 251 VAL A CA 1
ATOM 1873 C C . VAL A 1 251 ? -2.182 -27.656 -26.516 1 90.69 251 VAL A C 1
ATOM 1875 O O . VAL A 1 251 ? -1.085 -27.109 -26.609 1 90.69 251 VAL A O 1
ATOM 1878 N N . THR A 1 252 ? -2.912 -27.922 -27.594 1 90.69 252 THR A N 1
ATOM 1879 C CA . THR A 1 252 ? -2.459 -27.641 -28.953 1 90.69 252 THR A CA 1
ATOM 1880 C C . THR A 1 252 ? -2.33 -26.141 -29.156 1 90.69 252 THR A C 1
ATOM 1882 O O . THR A 1 252 ? -1.409 -25.672 -29.844 1 90.69 252 THR A O 1
ATOM 1885 N N . GLU A 1 253 ? -3.129 -25.406 -28.531 1 85.5 253 GLU A N 1
ATOM 1886 C CA . GLU A 1 253 ? -3.191 -23.984 -28.781 1 85.5 253 GLU A CA 1
ATOM 1887 C C . GLU A 1 253 ? -2.35 -23.203 -27.781 1 85.5 253 GLU A C 1
ATOM 1889 O O . GLU A 1 253 ? -1.699 -22.219 -28.125 1 85.5 253 GLU A O 1
ATOM 1894 N N . MET A 1 254 ? -2.332 -23.641 -26.531 1 86.12 254 MET A N 1
ATOM 1895 C CA . MET A 1 254 ? -1.753 -22.844 -25.438 1 86.12 254 MET A CA 1
ATOM 1896 C C . MET A 1 254 ? -0.472 -23.5 -24.922 1 86.12 254 MET A C 1
ATOM 1898 O O . MET A 1 254 ? 0.265 -22.891 -24.141 1 86.12 254 MET A O 1
ATOM 1902 N N . GLY A 1 255 ? -0.254 -24.719 -25.359 1 87.94 255 GLY A N 1
ATOM 1903 C CA . GLY A 1 255 ? 0.922 -25.438 -24.875 1 87.94 255 GLY A CA 1
ATOM 1904 C C . GLY A 1 255 ? 0.834 -25.797 -23.406 1 87.94 255 GLY A C 1
ATOM 1905 O O . GLY A 1 255 ? -0.242 -26.141 -22.906 1 87.94 255 GLY A O 1
ATOM 1906 N N . PRO A 1 256 ? 1.92 -25.844 -22.766 1 88.88 256 PRO A N 1
ATOM 1907 C CA . PRO A 1 256 ? 1.998 -26.312 -21.375 1 88.88 256 PRO A CA 1
ATOM 1908 C C . PRO A 1 256 ? 1.158 -25.484 -20.422 1 88.88 256 PRO A C 1
ATOM 1910 O O . PRO A 1 256 ? 0.795 -25.953 -19.328 1 88.88 256 PRO A O 1
ATOM 1913 N N . LEU A 1 257 ? 0.904 -24.312 -20.766 1 89.75 257 LEU A N 1
ATOM 1914 C CA . LEU A 1 257 ? 0.047 -23.484 -19.938 1 89.75 257 LEU A CA 1
ATOM 1915 C C . LEU A 1 257 ? -1.332 -24.109 -19.766 1 89.75 257 LEU A C 1
ATOM 1917 O O . LEU A 1 257 ? -1.921 -24.047 -18.688 1 89.75 257 LEU A O 1
ATOM 1921 N N . ALA A 1 258 ? -1.819 -24.766 -20.828 1 91.38 258 ALA A N 1
ATOM 1922 C CA . ALA A 1 258 ? -3.135 -25.406 -20.781 1 91.38 258 ALA A CA 1
ATOM 1923 C C . ALA A 1 258 ? -3.182 -26.5 -19.719 1 91.38 258 ALA A C 1
ATOM 1925 O O . ALA A 1 258 ? -4.172 -26.625 -19 1 91.38 258 ALA A O 1
ATOM 1926 N N . GLU A 1 259 ? -2.111 -27.219 -19.641 1 93.06 259 GLU A N 1
ATOM 1927 C CA . GLU A 1 259 ? -2.037 -28.281 -18.625 1 93.06 259 GLU A CA 1
ATOM 1928 C C . GLU A 1 259 ? -2.1 -27.719 -17.219 1 93.06 259 GLU A C 1
ATOM 1930 O O . GLU A 1 259 ? -2.771 -28.266 -16.344 1 93.06 259 GLU A O 1
ATOM 1935 N N . ALA A 1 260 ? -1.419 -26.625 -17.062 1 94 260 ALA A N 1
ATOM 1936 C CA . ALA A 1 260 ? -1.406 -25.969 -15.758 1 94 260 ALA A CA 1
ATOM 1937 C C . ALA A 1 260 ? -2.789 -25.438 -15.391 1 94 260 ALA A C 1
ATOM 1939 O O . ALA A 1 260 ? -3.234 -25.578 -14.25 1 94 260 ALA A O 1
ATOM 1940 N N . LEU A 1 261 ? -3.482 -24.922 -16.359 1 93.5 261 LEU A N 1
ATOM 1941 C CA . LEU A 1 261 ? -4.797 -24.328 -16.141 1 93.5 261 LEU A CA 1
ATOM 1942 C C . LEU A 1 261 ? -5.828 -25.406 -15.82 1 93.5 261 LEU A C 1
ATOM 1944 O O . LEU A 1 261 ? -6.859 -25.125 -15.211 1 93.5 261 LEU A O 1
ATOM 1948 N N . ALA A 1 262 ? -5.523 -26.625 -16.188 1 94.38 262 ALA A N 1
ATOM 1949 C CA . ALA A 1 262 ? -6.469 -27.734 -16.031 1 94.38 262 ALA A CA 1
ATOM 1950 C C . ALA A 1 262 ? -6.23 -28.469 -14.711 1 94.38 262 ALA A C 1
ATOM 1952 O O . ALA A 1 262 ? -7.016 -29.344 -14.328 1 94.38 262 ALA A O 1
ATOM 1953 N N . LEU A 1 263 ? -5.215 -28.078 -14.031 1 96.06 263 LEU A N 1
ATOM 1954 C CA . LEU A 1 263 ? -4.918 -28.734 -12.766 1 96.06 263 LEU A CA 1
ATOM 1955 C C . LEU A 1 263 ? -6.059 -28.547 -11.773 1 96.06 263 LEU A C 1
ATOM 1957 O O . LEU A 1 263 ? -6.648 -27.469 -11.695 1 96.06 263 LEU A O 1
ATOM 1961 N N . ASP A 1 264 ? -6.387 -29.625 -11.016 1 97.44 264 ASP A N 1
ATOM 1962 C CA . ASP A 1 264 ? -7.242 -29.516 -9.844 1 97.44 264 ASP A CA 1
ATOM 1963 C C . ASP A 1 264 ? -6.414 -29.391 -8.562 1 97.44 264 ASP A C 1
ATOM 1965 O O . ASP A 1 264 ? -5.867 -30.391 -8.078 1 97.44 264 ASP A O 1
ATOM 1969 N N . GLN A 1 265 ? -6.34 -28.125 -8.016 1 97.5 265 GLN A N 1
ATOM 1970 C CA . GLN A 1 265 ? -5.43 -27.891 -6.898 1 97.5 265 GLN A CA 1
ATOM 1971 C C . GLN A 1 265 ? -6.176 -27.297 -5.703 1 97.5 265 GLN A C 1
ATOM 1973 O O . GLN A 1 265 ? -6.758 -26.219 -5.801 1 97.5 265 GLN A O 1
ATOM 1978 N N . LYS A 1 266 ? -6.137 -28 -4.648 1 98.19 266 LYS A N 1
ATOM 1979 C CA . LYS A 1 266 ? -6.523 -27.469 -3.34 1 98.19 266 LYS A CA 1
ATOM 1980 C C . LYS A 1 266 ? -5.328 -27.422 -2.393 1 98.19 266 LYS A C 1
ATOM 1982 O O . LYS A 1 266 ? -4.863 -28.453 -1.917 1 98.19 266 LYS A O 1
ATOM 1987 N N . LEU A 1 267 ? -4.84 -26.234 -2.15 1 98.25 267 LEU A N 1
ATOM 1988 C CA . LEU A 1 267 ? -3.668 -26.031 -1.302 1 98.25 267 LEU A CA 1
ATOM 1989 C C . LEU A 1 267 ? -4.047 -25.328 -0.003 1 98.25 267 LEU A C 1
ATOM 1991 O O . LEU A 1 267 ? -4.973 -24.516 0.019 1 98.25 267 LEU A O 1
ATOM 1995 N N . ARG A 1 268 ? -3.344 -25.641 1.039 1 97.62 268 ARG A N 1
ATOM 1996 C CA . ARG A 1 268 ? -3.59 -25.062 2.357 1 97.62 268 ARG A CA 1
ATOM 1997 C C . ARG A 1 268 ? -2.471 -24.109 2.754 1 97.62 268 ARG A C 1
ATOM 1999 O O . ARG A 1 268 ? -1.293 -24.391 2.52 1 97.62 268 ARG A O 1
ATOM 2006 N N . PRO A 1 269 ? -2.857 -23 3.273 1 98.25 269 PRO A N 1
ATOM 2007 C CA . PRO A 1 269 ? -1.854 -22.016 3.689 1 98.25 269 PRO A CA 1
ATOM 2008 C C . PRO A 1 269 ? -1.432 -22.188 5.148 1 98.25 269 PRO A C 1
ATOM 2010 O O . PRO A 1 269 ? -0.767 -21.312 5.707 1 98.25 269 PRO A O 1
ATOM 2013 N N . ASP A 1 270 ? -1.678 -23.219 5.84 1 98.38 270 ASP A N 1
ATOM 2014 C CA . ASP A 1 270 ? -1.558 -23.391 7.285 1 98.38 270 ASP A CA 1
ATOM 2015 C C . ASP A 1 270 ? -0.131 -23.109 7.754 1 98.38 270 ASP A C 1
ATOM 2017 O O . ASP A 1 270 ? 0.075 -22.5 8.805 1 98.38 270 ASP A O 1
ATOM 2021 N N . LYS A 1 271 ? 0.849 -23.625 7.008 1 98.69 271 LYS A N 1
ATOM 2022 C CA . LYS A 1 271 ? 2.238 -23.422 7.406 1 98.69 271 LYS A CA 1
ATOM 2023 C C . LYS A 1 271 ? 2.58 -21.938 7.477 1 98.69 271 LYS A C 1
ATOM 2025 O O . LYS A 1 271 ? 3.223 -21.484 8.43 1 98.69 271 LYS A O 1
ATOM 2030 N N . ALA A 1 272 ? 2.154 -21.125 6.484 1 98.75 272 ALA A N 1
ATOM 2031 C CA . ALA A 1 272 ? 2.393 -19.688 6.469 1 98.75 272 ALA A CA 1
ATOM 2032 C C . ALA A 1 272 ? 1.69 -19 7.637 1 98.75 272 ALA A C 1
ATOM 2034 O O . ALA A 1 272 ? 2.252 -18.094 8.258 1 98.75 272 ALA A O 1
ATOM 2035 N N . THR A 1 273 ? 0.476 -19.453 7.949 1 98.44 273 THR A N 1
ATOM 2036 C CA . THR A 1 273 ? -0.265 -18.891 9.078 1 98.44 273 THR A CA 1
ATOM 2037 C C . THR A 1 273 ? 0.461 -19.188 10.391 1 98.44 273 THR A C 1
ATOM 2039 O O . THR A 1 273 ? 0.655 -18.281 11.211 1 98.44 273 THR A O 1
ATOM 2042 N N . ARG A 1 274 ? 0.896 -20.359 10.523 1 98.25 274 ARG A N 1
ATOM 2043 C CA . ARG A 1 274 ? 1.492 -20.797 11.773 1 98.25 274 ARG A CA 1
ATOM 2044 C C . ARG A 1 274 ? 2.865 -20.172 11.984 1 98.25 274 ARG A C 1
ATOM 2046 O O . ARG A 1 274 ? 3.172 -19.688 13.078 1 98.25 274 ARG A O 1
ATOM 2053 N N . PHE A 1 275 ? 3.723 -20.109 10.961 1 98.5 275 PHE A N 1
ATOM 2054 C CA . PHE A 1 275 ? 5.129 -19.75 11.133 1 98.5 275 PHE A CA 1
ATOM 2055 C C . PHE A 1 275 ? 5.367 -18.281 10.82 1 98.5 275 PHE A C 1
ATOM 2057 O O . PHE A 1 275 ? 6.301 -17.672 11.352 1 98.5 275 PHE A O 1
ATOM 2064 N N . LEU A 1 276 ? 4.523 -17.672 9.969 1 98.69 276 LEU A N 1
ATOM 2065 C CA . LEU A 1 276 ? 4.754 -16.297 9.555 1 98.69 276 LEU A CA 1
ATOM 2066 C C . LEU A 1 276 ? 3.695 -15.367 10.141 1 98.69 276 LEU A C 1
ATOM 2068 O O . LEU A 1 276 ? 3.836 -14.141 10.094 1 98.69 276 LEU A O 1
ATOM 2072 N N . GLY A 1 277 ? 2.576 -15.938 10.68 1 98.38 277 GLY A N 1
ATOM 2073 C CA . GLY A 1 277 ? 1.432 -15.125 11.055 1 98.38 277 GLY A CA 1
ATOM 2074 C C . GLY A 1 277 ? 0.701 -14.539 9.859 1 98.38 277 GLY A C 1
ATOM 2075 O O . GLY A 1 277 ? 0.009 -13.523 9.984 1 98.38 277 GLY A O 1
ATOM 2076 N N . TRP A 1 278 ? 0.89 -15.07 8.695 1 98.5 278 TRP A N 1
ATOM 2077 C CA . TRP A 1 278 ? 0.304 -14.57 7.457 1 98.5 278 TRP A CA 1
ATOM 2078 C C . TRP A 1 278 ? -1.14 -15.039 7.309 1 98.5 278 TRP A C 1
ATOM 2080 O O . TRP A 1 278 ? -1.436 -16.219 7.488 1 98.5 278 TRP A O 1
ATOM 2090 N N . HIS A 1 279 ? -2.002 -14.086 7.07 1 97.44 279 HIS A N 1
ATOM 2091 C CA . HIS A 1 279 ? -3.406 -14.336 6.762 1 97.44 279 HIS A CA 1
ATOM 2092 C C . HIS A 1 279 ? -3.883 -13.469 5.605 1 97.44 279 HIS A C 1
ATOM 2094 O O . HIS A 1 279 ? -3.615 -12.266 5.57 1 97.44 279 HIS A O 1
ATOM 2100 N N . PRO A 1 280 ? -4.543 -14.117 4.641 1 96.88 280 PRO A N 1
ATOM 2101 C CA . PRO A 1 280 ? -5.129 -13.273 3.598 1 96.88 280 PRO A CA 1
ATOM 2102 C C . PRO A 1 280 ? -6.168 -12.297 4.145 1 96.88 280 PRO A C 1
ATOM 2104 O O . PRO A 1 280 ? -6.957 -12.656 5.023 1 96.88 280 PRO A O 1
ATOM 2107 N N . GLN A 1 281 ? -6.113 -11.055 3.664 1 96.69 281 GLN A N 1
ATOM 2108 C CA . GLN A 1 281 ? -7.043 -10.039 4.129 1 96.69 281 GLN A CA 1
ATOM 2109 C C . GLN A 1 281 ? -8.102 -9.734 3.072 1 96.69 281 GLN A C 1
ATOM 2111 O O . GLN A 1 281 ? -9.227 -9.352 3.402 1 96.69 281 GLN A O 1
ATOM 2116 N N . HIS A 1 282 ? -7.824 -9.914 1.835 1 97.38 282 HIS A N 1
ATOM 2117 C CA . HIS A 1 282 ? -8.727 -9.547 0.75 1 97.38 282 HIS A CA 1
ATOM 2118 C C . HIS A 1 282 ? -9.797 -10.617 0.533 1 97.38 282 HIS A C 1
ATOM 2120 O O . HIS A 1 282 ? -9.539 -11.805 0.741 1 97.38 282 HIS A O 1
ATOM 2126 N N . PRO A 1 283 ? -10.977 -10.203 0.098 1 95.75 283 PRO A N 1
ATOM 2127 C CA . PRO A 1 283 ? -11.977 -11.203 -0.284 1 95.75 283 PRO A CA 1
ATOM 2128 C C . PRO A 1 283 ? -11.5 -12.109 -1.422 1 95.75 283 PRO A C 1
ATOM 2130 O O . PRO A 1 283 ? -10.727 -11.672 -2.279 1 95.75 283 PRO A O 1
ATOM 2133 N N . ASP A 1 284 ? -11.984 -13.367 -1.285 1 96.25 284 ASP A N 1
ATOM 2134 C CA . ASP A 1 284 ? -11.594 -14.258 -2.375 1 96.25 284 ASP A CA 1
ATOM 2135 C C . ASP A 1 284 ? -12.172 -13.773 -3.707 1 96.25 284 ASP A C 1
ATOM 2137 O O . ASP A 1 284 ? -13.008 -12.867 -3.738 1 96.25 284 ASP A O 1
ATOM 2141 N N . PHE A 1 285 ? -11.719 -14.281 -4.777 1 96.88 285 PHE A N 1
ATOM 2142 C CA . PHE A 1 285 ? -11.969 -13.789 -6.129 1 96.88 285 PHE A CA 1
ATOM 2143 C C . PHE A 1 285 ? -13.469 -13.695 -6.402 1 96.88 285 PHE A C 1
ATOM 2145 O O . PHE A 1 285 ? -13.953 -12.688 -6.914 1 96.88 285 PHE A O 1
ATOM 2152 N N . VAL A 1 286 ? -14.211 -14.734 -6.035 1 96.69 286 VAL A N 1
ATOM 2153 C CA . VAL A 1 286 ? -15.633 -14.805 -6.344 1 96.69 286 VAL A CA 1
ATOM 2154 C C . VAL A 1 286 ? -16.391 -13.766 -5.523 1 96.69 286 VAL A C 1
ATOM 2156 O O . VAL A 1 286 ? -17.281 -13.086 -6.039 1 96.69 286 VAL A O 1
ATOM 2159 N N . ALA A 1 287 ? -16 -13.562 -4.285 1 95.44 287 ALA A N 1
ATOM 2160 C CA . ALA A 1 287 ? -16.719 -12.719 -3.336 1 95.44 287 ALA A CA 1
ATOM 2161 C C . ALA A 1 287 ? -16.656 -11.25 -3.75 1 95.44 287 ALA A C 1
ATOM 2163 O O . ALA A 1 287 ? -17.562 -10.477 -3.459 1 95.44 287 ALA A O 1
ATOM 2164 N N . ASP A 1 288 ? -15.594 -10.844 -4.477 1 96.69 288 ASP A N 1
ATOM 2165 C CA . ASP A 1 288 ? -15.414 -9.43 -4.805 1 96.69 288 ASP A CA 1
ATOM 2166 C C . ASP A 1 288 ? -15.031 -9.258 -6.273 1 96.69 288 ASP A C 1
ATOM 2168 O O . ASP A 1 288 ? -14.266 -8.344 -6.617 1 96.69 288 ASP A O 1
ATOM 2172 N N . VAL A 1 289 ? -15.57 -10.07 -7.082 1 96.06 289 VAL A N 1
ATOM 2173 C CA . VAL A 1 289 ? -15.211 -10.125 -8.492 1 96.06 289 VAL A CA 1
ATOM 2174 C C . VAL A 1 289 ? -15.508 -8.781 -9.156 1 96.06 289 VAL A C 1
ATOM 2176 O O . VAL A 1 289 ? -14.773 -8.352 -10.047 1 96.06 289 VAL A O 1
ATOM 2179 N N . HIS A 1 290 ? -16.531 -8.031 -8.75 1 95.62 290 HIS A N 1
ATOM 2180 C CA . HIS A 1 290 ? -16.906 -6.75 -9.344 1 95.62 290 HIS A CA 1
ATOM 2181 C C . HIS A 1 290 ? -15.789 -5.727 -9.156 1 95.62 290 HIS A C 1
ATOM 2183 O O . HIS A 1 290 ? -15.469 -4.977 -10.086 1 95.62 290 HIS A O 1
ATOM 2189 N N . THR A 1 291 ? -15.188 -5.73 -7.984 1 96.75 291 THR A N 1
ATOM 2190 C CA . THR A 1 291 ? -14.094 -4.812 -7.691 1 96.75 291 THR A CA 1
ATOM 2191 C C . THR A 1 291 ? -12.867 -5.148 -8.531 1 96.75 291 THR A C 1
ATOM 2193 O O . THR A 1 291 ? -12.234 -4.254 -9.094 1 96.75 291 THR A O 1
ATOM 2196 N N . TYR A 1 292 ? -12.586 -6.438 -8.617 1 97 292 TYR A N 1
ATOM 2197 C CA . TYR A 1 292 ? -11.422 -6.871 -9.383 1 97 292 TYR A CA 1
ATOM 2198 C C . TYR A 1 292 ? -11.609 -6.602 -10.867 1 97 292 TYR A C 1
ATOM 2200 O O . TYR A 1 292 ? -10.672 -6.203 -11.555 1 97 292 TYR A O 1
ATOM 2208 N N . TYR A 1 293 ? -12.836 -6.797 -11.344 1 95.5 293 TYR A N 1
ATOM 2209 C CA . TYR A 1 293 ? -13.148 -6.5 -12.734 1 95.5 293 TYR A CA 1
ATOM 2210 C C . TYR A 1 293 ? -12.984 -5.012 -13.023 1 95.5 293 TYR A C 1
ATOM 2212 O O . TYR A 1 293 ? -12.352 -4.633 -14.016 1 95.5 293 TYR A O 1
ATOM 2220 N N . ARG A 1 294 ? -13.5 -4.18 -12.188 1 94.94 294 ARG A N 1
ATOM 2221 C CA . ARG A 1 294 ? -13.391 -2.732 -12.367 1 94.94 294 ARG A CA 1
ATOM 2222 C C . ARG A 1 294 ? -11.938 -2.287 -12.367 1 94.94 294 ARG A C 1
ATOM 2224 O O . ARG A 1 294 ? -11.547 -1.416 -1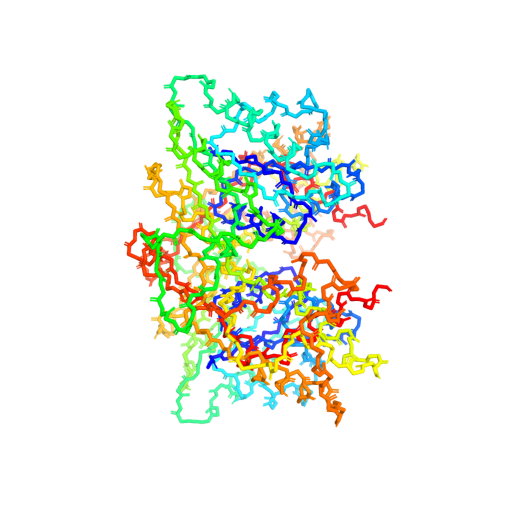3.148 1 94.94 294 ARG A O 1
ATOM 2231 N N . ALA A 1 295 ? -11.172 -2.852 -11.453 1 95.75 295 ALA A N 1
ATOM 2232 C CA . ALA A 1 295 ? -9.75 -2.525 -11.383 1 95.75 295 ALA A CA 1
ATOM 2233 C C . ALA A 1 295 ? -9.039 -2.898 -12.68 1 95.75 295 ALA A C 1
ATOM 2235 O O . ALA A 1 295 ? -8.258 -2.107 -13.219 1 95.75 295 ALA A O 1
ATOM 2236 N N . TRP A 1 296 ? -9.328 -4.09 -13.109 1 94.31 296 TRP A N 1
ATOM 2237 C CA . TRP A 1 296 ? -8.734 -4.559 -14.359 1 94.31 296 TRP A CA 1
ATOM 2238 C C . TRP A 1 296 ? -9.117 -3.652 -15.523 1 94.31 296 TRP A C 1
ATOM 2240 O O . TRP A 1 296 ? -8.266 -3.254 -16.312 1 94.31 296 TRP A O 1
ATOM 2250 N N . GLN A 1 297 ? -10.406 -3.26 -15.648 1 92.25 297 GLN A N 1
ATOM 2251 C CA . GLN A 1 297 ? -10.898 -2.381 -16.703 1 92.25 297 GLN A CA 1
ATOM 2252 C C . GLN A 1 297 ? -10.18 -1.034 -16.672 1 92.25 297 GLN A C 1
ATOM 2254 O O . GLN A 1 297 ? -9.797 -0.506 -17.719 1 92.25 297 GLN A O 1
ATOM 2259 N N . ALA A 1 298 ? -10.008 -0.574 -15.5 1 92.25 298 ALA A N 1
ATOM 2260 C CA . ALA A 1 298 ? -9.406 0.746 -15.32 1 92.25 298 ALA A CA 1
ATOM 2261 C C . ALA A 1 298 ? -7.941 0.737 -15.734 1 92.25 298 ALA A C 1
ATOM 2263 O O . ALA A 1 298 ? -7.395 1.769 -16.141 1 92.25 298 ALA A O 1
ATOM 2264 N N . GLN A 1 299 ? -7.305 -0.393 -15.539 1 89.12 299 GLN A N 1
ATOM 2265 C CA . GLN A 1 299 ? -5.898 -0.509 -15.922 1 89.12 299 GLN A CA 1
ATOM 2266 C C . GLN A 1 299 ? -5.742 -0.573 -17.438 1 89.12 299 GLN A C 1
ATOM 2268 O O . GLN A 1 299 ? -4.672 -0.265 -17.969 1 89.12 299 GLN A O 1
ATOM 2273 N N . ARG A 1 300 ? -6.688 -1.01 -18.188 1 84.69 300 ARG A N 1
ATOM 2274 C CA . ARG A 1 300 ? -6.621 -1.185 -19.625 1 84.69 300 ARG A CA 1
ATOM 2275 C C . ARG A 1 300 ? -7.004 0.102 -20.359 1 84.69 300 ARG A C 1
ATOM 2277 O O . ARG A 1 300 ? -6.633 0.301 -21.516 1 84.69 300 ARG A O 1
ATOM 2284 N N . GLN A 1 301 ? -7.91 0.88 -19.781 1 69.25 301 GLN A N 1
ATOM 2285 C CA . GLN A 1 301 ? -8.367 2.113 -20.406 1 69.25 301 GLN A CA 1
ATOM 2286 C C . GLN A 1 301 ? -7.23 3.131 -20.516 1 69.25 301 GLN A C 1
ATOM 2288 O O . GLN A 1 301 ? -7.441 4.266 -20.938 1 69.25 301 GLN A O 1
ATOM 2293 N N . GLN A 1 302 ? -5.867 2.637 -20.703 1 53.56 302 GLN A N 1
ATOM 2294 C CA . GLN A 1 302 ? -4.84 3.637 -20.984 1 53.56 302 GLN A CA 1
ATOM 2295 C C . GLN A 1 302 ? -5.039 4.254 -22.359 1 53.56 302 GLN A C 1
ATOM 2297 O O . GLN A 1 302 ? -5.57 3.607 -23.266 1 53.56 302 GLN A O 1
ATOM 2302 N N . MET B 1 1 ? -17.859 -8.281 4.574 1 88.88 1 MET B N 1
ATOM 2303 C CA . MET B 1 1 ? -16.797 -7.316 4.344 1 88.88 1 MET B CA 1
ATOM 2304 C C . MET B 1 1 ? -17.219 -5.922 4.793 1 88.88 1 MET B C 1
ATOM 2306 O O . MET B 1 1 ? -18.297 -5.453 4.441 1 88.88 1 MET B O 1
ATOM 2310 N N . GLN B 1 2 ? -16.5 -5.23 5.676 1 95.62 2 GLN B N 1
ATOM 2311 C CA . GLN B 1 2 ? -16.812 -3.875 6.113 1 95.62 2 GLN B CA 1
ATOM 2312 C C . GLN B 1 2 ? -16.5 -2.854 5.027 1 95.62 2 GLN B C 1
ATOM 2314 O O . GLN B 1 2 ? -15.594 -3.062 4.219 1 95.62 2 GLN B O 1
ATOM 2319 N N . THR B 1 3 ? -17.281 -1.809 5.047 1 97.75 3 THR B N 1
ATOM 2320 C CA . THR B 1 3 ? -17.141 -0.768 4.035 1 97.75 3 THR B CA 1
ATOM 2321 C C . THR B 1 3 ? -16.688 0.546 4.668 1 97.75 3 THR B C 1
ATOM 2323 O O . THR B 1 3 ? -17.188 0.926 5.734 1 97.75 3 THR B O 1
ATOM 2326 N N . VAL B 1 4 ? -15.766 1.186 4.031 1 98.75 4 VAL B N 1
ATOM 2327 C CA . VAL B 1 4 ? -15.328 2.51 4.469 1 98.75 4 VAL B CA 1
ATOM 2328 C C . VAL B 1 4 ? -15.602 3.531 3.367 1 98.75 4 VAL B C 1
ATOM 2330 O O . VAL B 1 4 ? -15.383 3.254 2.186 1 98.75 4 VAL B O 1
ATOM 2333 N N . PHE B 1 5 ? -16.188 4.656 3.729 1 98.81 5 PHE B N 1
ATOM 2334 C CA . PHE B 1 5 ? -16.406 5.801 2.852 1 98.81 5 PHE B CA 1
ATOM 2335 C C . PHE B 1 5 ? -15.398 6.91 3.168 1 98.81 5 PHE B C 1
ATOM 2337 O O . PHE B 1 5 ? -15.25 7.305 4.324 1 98.81 5 PHE B O 1
ATOM 2344 N N . ILE B 1 6 ? -14.734 7.426 2.129 1 98.88 6 ILE B N 1
ATOM 2345 C CA . ILE B 1 6 ? -13.648 8.383 2.363 1 98.88 6 ILE B CA 1
ATOM 2346 C C . ILE B 1 6 ? -13.844 9.609 1.474 1 98.88 6 ILE B C 1
ATOM 2348 O O . ILE B 1 6 ? -13.898 9.492 0.247 1 98.88 6 ILE B O 1
ATOM 2352 N N . THR B 1 7 ? -13.961 10.766 2.078 1 98.5 7 THR B N 1
ATOM 2353 C CA . THR B 1 7 ? -13.781 12 1.312 1 98.5 7 THR B CA 1
ATOM 2354 C C . THR B 1 7 ? -12.305 12.305 1.126 1 98.5 7 THR B C 1
ATOM 2356 O O . THR B 1 7 ? -11.484 11.977 1.984 1 98.5 7 THR B O 1
ATOM 2359 N N . GLY B 1 8 ? -11.984 12.914 0.034 1 96.88 8 GLY B N 1
ATOM 2360 C CA . GLY B 1 8 ? -10.586 13.195 -0.246 1 96.88 8 GLY B CA 1
ATOM 2361 C C . GLY B 1 8 ? -9.82 11.984 -0.744 1 96.88 8 GLY B C 1
ATOM 2362 O O . GLY B 1 8 ? -8.586 11.953 -0.683 1 96.88 8 GLY B O 1
ATOM 2363 N N . ALA B 1 9 ? -10.5 11.008 -1.313 1 97.44 9 ALA B N 1
ATOM 2364 C CA . ALA B 1 9 ? -9.906 9.719 -1.67 1 97.44 9 ALA B CA 1
ATOM 2365 C C . ALA B 1 9 ? -8.922 9.875 -2.824 1 97.44 9 ALA B C 1
ATOM 2367 O O . ALA B 1 9 ? -8.102 8.984 -3.072 1 97.44 9 ALA B O 1
ATOM 2368 N N . THR B 1 10 ? -8.953 10.969 -3.549 1 95.94 10 THR B N 1
ATOM 2369 C CA . THR B 1 10 ? -8.016 11.195 -4.648 1 95.94 10 THR B CA 1
ATOM 2370 C C . THR B 1 10 ? -6.938 12.188 -4.242 1 95.94 10 THR B C 1
ATOM 2372 O O . THR B 1 10 ? -6.094 12.562 -5.059 1 95.94 10 THR B O 1
ATOM 2375 N N . GLY B 1 11 ? -6.992 12.656 -3.021 1 94.88 11 GLY B N 1
ATOM 2376 C CA . GLY B 1 11 ? -6.008 13.594 -2.514 1 94.88 11 GLY B CA 1
ATOM 2377 C C . GLY B 1 11 ? -4.766 12.914 -1.964 1 94.88 11 GLY B C 1
ATOM 2378 O O . GLY B 1 11 ? -4.613 11.695 -2.084 1 94.88 11 GLY B O 1
ATOM 2379 N N . TYR B 1 12 ? -3.912 13.734 -1.367 1 94.62 12 TYR B N 1
ATOM 2380 C CA . TYR B 1 12 ? -2.607 13.289 -0.885 1 94.62 12 TYR B CA 1
ATOM 2381 C C . TYR B 1 12 ? -2.758 12.312 0.274 1 94.62 12 TYR B C 1
ATOM 2383 O O . TYR B 1 12 ? -2.379 11.148 0.162 1 94.62 12 TYR B O 1
ATOM 2391 N N . ILE B 1 13 ? -3.447 12.711 1.313 1 97.19 13 ILE B N 1
ATOM 2392 C CA . ILE B 1 13 ? -3.615 11.883 2.5 1 97.19 13 ILE B CA 1
ATOM 2393 C C . ILE B 1 13 ? -4.711 10.852 2.252 1 97.19 13 ILE B C 1
ATOM 2395 O O . ILE B 1 13 ? -4.508 9.656 2.475 1 97.19 13 ILE B O 1
ATOM 2399 N N . GLY B 1 14 ? -5.836 11.289 1.72 1 98 14 GLY B N 1
ATOM 2400 C CA . GLY B 1 14 ? -7.004 10.43 1.574 1 98 14 GLY B CA 1
ATOM 2401 C C . GLY B 1 14 ? -6.754 9.234 0.677 1 98 14 GLY B C 1
ATOM 2402 O O . GLY B 1 14 ? -7.277 8.141 0.929 1 98 14 GLY B O 1
ATOM 2403 N N . PHE B 1 15 ? -5.984 9.445 -0.383 1 97.19 15 PHE B N 1
ATOM 2404 C CA . PHE B 1 15 ? -5.688 8.344 -1.285 1 97.19 15 PHE B CA 1
ATOM 2405 C C . PHE B 1 15 ? -4.887 7.258 -0.571 1 97.19 15 PHE B C 1
ATOM 2407 O O . PHE B 1 15 ? -5.176 6.07 -0.714 1 97.19 15 PHE B O 1
ATOM 2414 N N . SER B 1 16 ? -3.885 7.672 0.152 1 97.94 16 SER B N 1
ATOM 2415 C CA . SER B 1 16 ? -3.084 6.723 0.922 1 97.94 16 SER B CA 1
ATOM 2416 C C . SER B 1 16 ? -3.938 5.984 1.946 1 97.94 16 SER B C 1
ATOM 2418 O O . SER B 1 16 ? -3.756 4.781 2.16 1 97.94 16 SER B O 1
ATOM 2420 N N . VAL B 1 17 ? -4.863 6.699 2.551 1 98.75 17 VAL B N 1
ATOM 2421 C CA . VAL B 1 17 ? -5.77 6.094 3.521 1 98.75 17 VAL B CA 1
ATOM 2422 C C . VAL B 1 17 ? -6.66 5.066 2.828 1 98.75 17 VAL B C 1
ATOM 2424 O O . VAL B 1 17 ? -6.84 3.955 3.332 1 98.75 17 VAL B O 1
ATOM 2427 N N . ALA B 1 18 ? -7.164 5.402 1.66 1 98.75 18 ALA B N 1
ATOM 2428 C CA . ALA B 1 18 ? -8.008 4.484 0.895 1 98.75 18 ALA B CA 1
ATOM 2429 C C .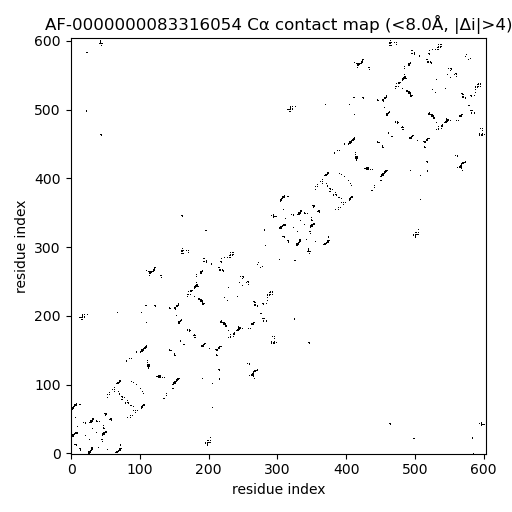 ALA B 1 18 ? -7.258 3.197 0.567 1 98.75 18 ALA B C 1
ATOM 2431 O O . ALA B 1 18 ? -7.793 2.1 0.743 1 98.75 18 ALA B O 1
ATOM 2432 N N . GLN B 1 19 ? -6.059 3.354 0.159 1 98.12 19 GLN B N 1
ATOM 2433 C CA . GLN B 1 19 ? -5.246 2.189 -0.175 1 98.12 19 GLN B CA 1
ATOM 2434 C C . GLN B 1 19 ? -4.992 1.324 1.056 1 98.12 19 GLN B C 1
ATOM 2436 O O . GLN B 1 19 ? -5.02 0.095 0.973 1 98.12 19 GLN B O 1
ATOM 2441 N N . ALA B 1 20 ? -4.707 1.982 2.152 1 98.62 20 ALA B N 1
ATOM 2442 C CA . ALA B 1 20 ? -4.441 1.242 3.385 1 98.62 20 ALA B CA 1
ATOM 2443 C C . ALA B 1 20 ? -5.656 0.412 3.795 1 98.62 20 ALA B C 1
ATOM 2445 O O . ALA B 1 20 ? -5.516 -0.743 4.203 1 98.62 20 ALA B O 1
ATOM 2446 N N . PHE B 1 21 ? -6.828 0.98 3.678 1 98.75 21 PHE B N 1
ATOM 2447 C CA . PHE B 1 21 ? -8.039 0.244 4.02 1 98.75 21 PHE B CA 1
ATOM 2448 C C . PHE B 1 21 ? -8.258 -0.92 3.062 1 98.75 21 PHE B C 1
ATOM 2450 O O . PHE B 1 21 ? -8.648 -2.012 3.48 1 98.75 21 PHE B O 1
ATOM 2457 N N . ARG B 1 22 ? -7.973 -0.69 1.776 1 98.5 22 ARG B N 1
ATOM 2458 C CA . ARG B 1 22 ? -8.133 -1.783 0.823 1 98.5 22 ARG B CA 1
ATOM 2459 C C . ARG B 1 22 ? -7.195 -2.939 1.148 1 98.5 22 ARG B C 1
ATOM 2461 O O . ARG B 1 22 ? -7.602 -4.102 1.122 1 98.5 22 ARG B O 1
ATOM 2468 N N . ARG B 1 23 ? -6.023 -2.604 1.465 1 97.06 23 ARG B N 1
ATOM 2469 C CA . ARG B 1 23 ? -5.047 -3.623 1.831 1 97.06 23 ARG B CA 1
ATOM 2470 C C . ARG B 1 23 ? -5.492 -4.391 3.072 1 97.06 23 ARG B C 1
ATOM 2472 O O . ARG B 1 23 ? -5.141 -5.559 3.246 1 97.06 23 ARG B O 1
ATOM 2479 N N . ALA B 1 24 ? -6.227 -3.705 3.881 1 97.62 24 ALA B N 1
ATOM 2480 C CA . ALA B 1 24 ? -6.684 -4.312 5.129 1 97.62 24 ALA B CA 1
ATOM 2481 C C . ALA B 1 24 ? -7.953 -5.133 4.91 1 97.62 24 ALA B C 1
ATOM 2483 O O . ALA B 1 24 ? -8.531 -5.664 5.859 1 97.62 24 ALA B O 1
ATOM 2484 N N . GLY B 1 25 ? -8.469 -5.16 3.664 1 96.75 25 GLY B N 1
ATOM 2485 C CA . GLY B 1 25 ? -9.547 -6.082 3.334 1 96.75 25 GLY B CA 1
ATOM 2486 C C . GLY B 1 25 ? -10.906 -5.414 3.275 1 96.75 25 GLY B C 1
ATOM 2487 O O . GLY B 1 25 ? -11.93 -6.09 3.145 1 96.75 25 GLY B O 1
ATOM 2488 N N . TYR B 1 26 ? -10.961 -4.074 3.35 1 98.25 26 TYR B N 1
ATOM 2489 C CA . TYR B 1 26 ? -12.227 -3.344 3.34 1 98.25 26 TYR B CA 1
ATOM 2490 C C . TYR B 1 26 ? -12.703 -3.098 1.913 1 98.25 26 TYR B C 1
ATOM 2492 O O . TYR B 1 26 ? -11.891 -3.012 0.988 1 98.25 26 TYR B O 1
ATOM 2500 N N . ALA B 1 27 ? -14.008 -3.068 1.791 1 98.06 27 ALA B N 1
ATOM 2501 C CA . ALA B 1 27 ? -14.547 -2.354 0.635 1 98.06 27 ALA B CA 1
ATOM 2502 C C . ALA B 1 27 ? -14.391 -0.846 0.799 1 98.06 27 ALA B C 1
ATOM 2504 O O . ALA B 1 27 ? -14.672 -0.297 1.866 1 98.06 27 ALA B O 1
ATOM 2505 N N . VAL B 1 28 ? -13.883 -0.213 -0.222 1 98.69 28 VAL B N 1
ATOM 2506 C CA . VAL B 1 28 ? -13.57 1.204 -0.071 1 98.69 28 VAL B CA 1
ATOM 2507 C C . VAL B 1 28 ? -14.352 2.02 -1.096 1 98.69 28 VAL B C 1
ATOM 2509 O O . VAL B 1 28 ? -14.273 1.759 -2.299 1 98.69 28 VAL B O 1
ATOM 2512 N N . LEU B 1 29 ? -15.109 2.936 -0.583 1 98.69 29 LEU B N 1
ATOM 2513 C CA . LEU B 1 29 ? -15.781 3.945 -1.391 1 98.69 29 LEU B CA 1
ATOM 2514 C C . LEU B 1 29 ? -15.047 5.281 -1.315 1 98.69 29 LEU B C 1
ATOM 2516 O O . LEU B 1 29 ? -14.906 5.855 -0.234 1 98.69 29 LEU B O 1
ATOM 2520 N N . GLY B 1 30 ? -14.539 5.723 -2.436 1 98.56 30 GLY B N 1
ATOM 2521 C CA . GLY B 1 30 ? -13.805 6.98 -2.475 1 98.56 30 GLY B CA 1
ATOM 2522 C C . GLY B 1 30 ? -14.539 8.078 -3.219 1 98.56 30 GLY B C 1
ATOM 2523 O O . GLY B 1 30 ? -14.773 7.969 -4.422 1 98.56 30 GLY B O 1
ATOM 2524 N N . LEU B 1 31 ? -14.852 9.141 -2.521 1 98 31 LEU B N 1
ATOM 2525 C CA . LEU B 1 31 ? -15.516 10.289 -3.133 1 98 31 LEU B CA 1
ATOM 2526 C C . LEU B 1 31 ? -14.555 11.039 -4.055 1 98 31 LEU B C 1
ATOM 2528 O O . LEU B 1 31 ? -13.398 11.281 -3.695 1 98 31 LEU B O 1
ATOM 2532 N N . THR B 1 32 ? -14.953 11.305 -5.172 1 95.94 32 THR B N 1
ATOM 2533 C CA . THR B 1 32 ? -14.18 12.062 -6.148 1 95.94 32 THR B CA 1
ATOM 2534 C C . THR B 1 32 ? -15.078 13 -6.949 1 95.94 32 THR B C 1
ATOM 2536 O O . THR B 1 32 ? -16.234 12.672 -7.223 1 95.94 32 THR B O 1
ATOM 2539 N N . ARG B 1 33 ? -14.484 14.188 -7.289 1 89.5 33 ARG B N 1
ATOM 2540 C CA . ARG B 1 33 ? -15.25 15.164 -8.062 1 89.5 33 ARG B CA 1
ATOM 2541 C C . ARG B 1 33 ? -15.18 14.859 -9.555 1 89.5 33 ARG B C 1
ATOM 2543 O O . ARG B 1 33 ? -16.031 15.289 -10.328 1 89.5 33 ARG B O 1
ATOM 2550 N N . SER B 1 34 ? -14.047 14.148 -9.977 1 86.38 34 SER B N 1
ATOM 2551 C CA . SER B 1 34 ? -13.742 14 -11.398 1 86.38 34 SER B CA 1
ATOM 2552 C C . SER B 1 34 ? -13.898 12.547 -11.844 1 86.38 34 SER B C 1
ATOM 2554 O O . SER B 1 34 ? -13.383 11.633 -11.188 1 86.38 34 SER B O 1
ATOM 2556 N N . PRO B 1 35 ? -14.5 12.438 -12.945 1 78.88 35 PRO B N 1
ATOM 2557 C CA . PRO B 1 35 ? -14.555 11.094 -13.516 1 78.88 35 PRO B CA 1
ATOM 2558 C C . PRO B 1 35 ? -13.18 10.555 -13.891 1 78.88 35 PRO B C 1
ATOM 2560 O O . PRO B 1 35 ? -12.938 9.344 -13.789 1 78.88 35 PRO B O 1
ATOM 2563 N N . HIS B 1 36 ? -12.32 11.5 -14.242 1 82.75 36 HIS B N 1
ATOM 2564 C CA . HIS B 1 36 ? -10.969 11.086 -14.602 1 82.75 36 HIS B CA 1
ATOM 2565 C C . HIS B 1 36 ? -10.25 10.469 -13.406 1 82.75 36 HIS B C 1
ATOM 2567 O O . HIS B 1 36 ? -9.57 9.453 -13.539 1 82.75 36 HIS B O 1
ATOM 2573 N N . LYS B 1 37 ? -10.484 10.961 -12.227 1 90.81 37 LYS B N 1
ATOM 2574 C CA . LYS B 1 37 ? -9.836 10.438 -11.031 1 90.81 37 LYS B CA 1
ATOM 2575 C C . LYS B 1 37 ? -10.523 9.172 -10.531 1 90.81 37 LYS B C 1
ATOM 2577 O O . LYS B 1 37 ? -9.961 8.422 -9.734 1 90.81 37 LYS B O 1
ATOM 2582 N N . ALA B 1 38 ? -11.742 8.984 -11.078 1 91.88 38 ALA B N 1
ATOM 2583 C CA . ALA B 1 38 ? -12.453 7.746 -10.773 1 91.88 38 ALA B CA 1
ATOM 2584 C C . ALA B 1 38 ? -11.68 6.527 -11.266 1 91.88 38 ALA B C 1
ATOM 2586 O O . ALA B 1 38 ? -11.586 5.516 -10.57 1 91.88 38 ALA B O 1
ATOM 2587 N N . ARG B 1 39 ? -11.062 6.656 -12.406 1 91.81 39 ARG B N 1
ATOM 2588 C CA . ARG B 1 39 ? -10.266 5.574 -12.961 1 91.81 39 ARG B CA 1
ATOM 2589 C C . ARG B 1 39 ? -9.055 5.273 -12.078 1 91.81 39 ARG B C 1
ATOM 2591 O O . ARG B 1 39 ? -8.711 4.113 -11.859 1 91.81 39 ARG B O 1
ATOM 2598 N N . PHE B 1 40 ? -8.555 6.348 -11.602 1 92.56 40 PHE B N 1
ATOM 2599 C CA . PHE B 1 40 ? -7.395 6.242 -10.727 1 92.56 40 PHE B CA 1
ATOM 2600 C C . PHE B 1 40 ? -7.73 5.449 -9.469 1 92.56 40 PHE B C 1
ATOM 2602 O O . PHE B 1 40 ? -6.961 4.574 -9.062 1 92.56 40 PHE B O 1
ATOM 2609 N N . LEU B 1 41 ? -8.891 5.672 -8.914 1 96.62 41 LEU B N 1
ATOM 2610 C CA . LEU B 1 41 ? -9.359 4.949 -7.742 1 96.62 41 LEU B CA 1
ATOM 2611 C C . LEU B 1 41 ? -9.648 3.49 -8.078 1 96.62 41 LEU B C 1
ATOM 2613 O O . LEU B 1 41 ? -9.211 2.584 -7.363 1 96.62 41 LEU B O 1
ATOM 2617 N N . ALA B 1 42 ? -10.289 3.277 -9.18 1 96 42 ALA B N 1
ATOM 2618 C CA . ALA B 1 42 ? -10.68 1.93 -9.586 1 96 42 ALA B CA 1
ATOM 2619 C C . ALA B 1 42 ? -9.453 1.055 -9.828 1 96 42 ALA B C 1
ATOM 2621 O O . ALA B 1 42 ? -9.453 -0.132 -9.492 1 96 42 ALA B O 1
ATOM 2622 N N . GLN B 1 43 ? -8.398 1.635 -10.398 1 94.19 43 GLN B N 1
ATOM 2623 C CA . GLN B 1 43 ? -7.16 0.906 -10.656 1 94.19 43 GLN B CA 1
ATOM 2624 C C . GLN B 1 43 ? -6.598 0.299 -9.375 1 94.19 43 GLN B C 1
ATOM 2626 O O . GLN B 1 43 ? -5.848 -0.682 -9.422 1 94.19 43 GLN B O 1
ATOM 2631 N N . ARG B 1 44 ? -6.996 0.886 -8.242 1 96.31 44 ARG B N 1
ATOM 2632 C CA . ARG B 1 44 ? -6.48 0.451 -6.949 1 96.31 44 ARG B CA 1
ATOM 2633 C C . ARG B 1 44 ? -7.559 -0.271 -6.145 1 96.31 44 ARG B C 1
ATOM 2635 O O . ARG B 1 44 ? -7.488 -0.33 -4.918 1 96.31 44 ARG B O 1
ATOM 2642 N N . GLU B 1 45 ? -8.531 -0.748 -6.887 1 97.81 45 GLU B N 1
ATOM 2643 C CA . GLU B 1 45 ? -9.609 -1.538 -6.309 1 97.81 45 GLU B CA 1
ATOM 2644 C C . GLU B 1 45 ? -10.414 -0.722 -5.297 1 97.81 45 GLU B C 1
ATOM 2646 O O . GLU B 1 45 ? -10.883 -1.259 -4.293 1 97.81 45 GLU B O 1
ATOM 2651 N N . ILE B 1 46 ? -10.477 0.59 -5.508 1 98.19 46 ILE B N 1
ATOM 2652 C CA . ILE B 1 46 ? -11.312 1.515 -4.75 1 98.19 46 ILE B CA 1
ATOM 2653 C C . ILE B 1 46 ? -12.516 1.935 -5.594 1 98.19 46 ILE B C 1
ATOM 2655 O O . ILE B 1 46 ? -12.352 2.379 -6.734 1 98.19 46 ILE B O 1
ATOM 2659 N N . GLN B 1 47 ? -13.664 1.731 -5.062 1 97.44 47 GLN B N 1
ATOM 2660 C CA . GLN B 1 47 ? -14.867 2.098 -5.797 1 97.44 47 GLN B CA 1
ATOM 2661 C C . GLN B 1 47 ? -15.07 3.611 -5.801 1 97.44 47 GLN B C 1
ATOM 2663 O O . GLN B 1 47 ? -15.297 4.215 -4.75 1 97.44 47 GLN B O 1
ATOM 2668 N N . PRO B 1 48 ? -15.062 4.215 -6.973 1 97.38 48 PRO B N 1
ATOM 2669 C CA . PRO B 1 48 ? -15.273 5.664 -7.023 1 97.38 48 PRO B CA 1
ATOM 2670 C C . PRO B 1 48 ? -16.734 6.059 -6.789 1 97.38 48 PRO B C 1
ATOM 2672 O O . PRO B 1 48 ? -17.641 5.387 -7.281 1 97.38 48 PRO B O 1
ATOM 2675 N N . VAL B 1 49 ? -16.938 6.988 -5.965 1 97.25 49 VAL B N 1
ATOM 2676 C CA . VAL B 1 49 ? -18.203 7.668 -5.762 1 97.25 49 VAL B CA 1
ATOM 2677 C C . VAL B 1 49 ? -18.125 9.086 -6.309 1 97.25 49 VAL B C 1
ATOM 2679 O O . VAL B 1 49 ? -17.469 9.953 -5.73 1 97.25 49 VAL B O 1
ATOM 2682 N N . VAL B 1 50 ? -18.812 9.312 -7.395 1 95.69 50 VAL B N 1
ATOM 2683 C CA . VAL B 1 50 ? -18.734 10.625 -8.023 1 95.69 50 VAL B CA 1
ATOM 2684 C C . VAL B 1 50 ? -19.672 11.594 -7.312 1 95.69 50 VAL B C 1
ATOM 2686 O O . VAL B 1 50 ? -20.875 11.344 -7.211 1 95.69 50 VAL B O 1
ATOM 2689 N N . GLY B 1 51 ? -19.125 12.586 -6.77 1 95.94 51 GLY B N 1
ATOM 2690 C CA . GLY B 1 51 ? -19.859 13.594 -6.02 1 95.94 51 GLY B CA 1
ATOM 2691 C C . GLY B 1 51 ? -18.953 14.695 -5.484 1 95.94 51 GLY B C 1
ATOM 2692 O O . GLY B 1 51 ? -17.75 14.711 -5.75 1 95.94 51 GLY B O 1
ATOM 2693 N N . ALA B 1 52 ? -19.594 15.688 -4.836 1 95.06 52 ALA B N 1
ATOM 2694 C CA . ALA B 1 52 ? -18.859 16.828 -4.297 1 95.06 52 ALA B CA 1
ATOM 2695 C C . ALA B 1 52 ? -19.312 17.141 -2.873 1 95.06 52 ALA B C 1
ATOM 2697 O O . ALA B 1 52 ? -20.5 17.047 -2.553 1 95.06 52 ALA B O 1
ATOM 2698 N N . MET B 1 53 ? -18.328 17.562 -2.057 1 96.25 53 MET B N 1
ATOM 2699 C CA . MET B 1 53 ? -18.641 17.922 -0.674 1 96.25 53 MET B CA 1
ATOM 2700 C C . MET B 1 53 ? -19.703 19.016 -0.618 1 96.25 53 MET B C 1
ATOM 2702 O O . MET B 1 53 ? -20.516 19.047 0.312 1 96.25 53 MET B O 1
ATOM 2706 N N . GLN B 1 54 ? -19.734 19.828 -1.652 1 95.88 54 GLN B N 1
ATOM 2707 C CA . GLN B 1 54 ? -20.672 20.953 -1.726 1 95.88 54 GLN B CA 1
ATOM 2708 C C . GLN B 1 54 ? -22.078 20.453 -2.037 1 95.88 54 GLN B C 1
ATOM 2710 O O . GLN B 1 54 ? -23.047 21.203 -1.891 1 95.88 54 GLN B O 1
ATOM 2715 N N . GLU B 1 55 ? -22.172 19.25 -2.523 1 96.69 55 GLU B N 1
ATOM 2716 C CA . GLU B 1 55 ? -23.453 18.656 -2.904 1 96.69 55 GLU B CA 1
ATOM 2717 C C . GLU B 1 55 ? -23.672 17.328 -2.189 1 96.69 55 GLU B C 1
ATOM 2719 O O . GLU B 1 55 ? -23.688 16.266 -2.82 1 96.69 55 GLU B O 1
ATOM 2724 N N . PRO B 1 56 ? -24.078 17.422 -0.95 1 97.56 56 PRO B N 1
ATOM 2725 C CA . PRO B 1 56 ? -24.172 16.219 -0.115 1 97.56 56 PRO B CA 1
ATOM 2726 C C . PRO B 1 56 ? -25.094 15.156 -0.714 1 97.56 56 PRO B C 1
ATOM 2728 O O . PRO B 1 56 ? -24.891 13.953 -0.494 1 97.56 56 PRO B O 1
ATOM 2731 N N . ASP B 1 57 ? -26.047 15.492 -1.492 1 97.31 57 ASP B N 1
ATOM 2732 C CA . ASP B 1 57 ? -27 14.555 -2.059 1 97.31 57 ASP B CA 1
ATOM 2733 C C . ASP B 1 57 ? -26.328 13.609 -3.053 1 97.31 57 ASP B C 1
ATOM 2735 O O . ASP B 1 57 ? -26.875 12.555 -3.379 1 97.31 57 ASP B O 1
ATOM 2739 N N . THR B 1 58 ? -25.172 13.984 -3.463 1 96.94 58 THR B N 1
ATOM 2740 C CA . THR B 1 58 ? -24.484 13.18 -4.457 1 96.94 58 THR B CA 1
ATOM 2741 C C . THR B 1 58 ? -23.797 11.984 -3.795 1 96.94 58 THR B C 1
ATOM 2743 O O . THR B 1 58 ? -23.391 11.039 -4.477 1 96.94 58 THR B O 1
ATOM 2746 N N . TYR B 1 59 ? -23.672 11.961 -2.438 1 97.81 59 TYR B N 1
ATOM 2747 C CA . TYR B 1 59 ? -22.875 10.867 -1.877 1 97.81 59 TYR B CA 1
ATOM 2748 C C . TYR B 1 59 ? -23.453 10.422 -0.534 1 97.81 59 TYR B C 1
ATOM 2750 O O . TYR B 1 59 ? -23.062 9.375 -0.011 1 97.81 59 TYR B O 1
ATOM 2758 N N . ARG B 1 60 ? -24.344 11.211 0.111 1 96.94 60 ARG B N 1
ATOM 2759 C CA . ARG B 1 60 ? -24.766 10.945 1.484 1 96.94 60 ARG B CA 1
ATOM 2760 C C . ARG B 1 60 ? -25.406 9.562 1.604 1 96.94 60 ARG B C 1
ATOM 2762 O O . ARG B 1 60 ? -25.266 8.891 2.627 1 96.94 60 ARG B O 1
ATOM 2769 N N . HIS B 1 61 ? -26.141 9.086 0.592 1 96.31 61 HIS B N 1
ATOM 2770 C CA . HIS B 1 61 ? -26.797 7.789 0.631 1 96.31 61 HIS B CA 1
ATOM 2771 C C . HIS B 1 61 ? -25.781 6.652 0.64 1 96.31 61 HIS B C 1
ATOM 2773 O O . HIS B 1 61 ? -25.984 5.633 1.296 1 96.31 61 HIS B O 1
ATOM 2779 N N . LEU B 1 62 ? -24.703 6.805 -0.133 1 96.94 62 LEU B N 1
ATOM 2780 C CA . LEU B 1 62 ? -23.656 5.805 -0.152 1 96.94 62 LEU B CA 1
ATOM 2781 C C . LEU B 1 62 ? -22.844 5.84 1.143 1 96.94 62 LEU B C 1
ATOM 2783 O O . LEU B 1 62 ? -22.469 4.793 1.678 1 96.94 62 LEU B O 1
ATOM 2787 N N . ALA B 1 63 ? -22.641 7.055 1.669 1 97.56 63 ALA B N 1
ATOM 2788 C CA . ALA B 1 63 ? -21.969 7.199 2.957 1 97.56 63 ALA B CA 1
ATOM 2789 C C . ALA B 1 63 ? -22.734 6.496 4.066 1 97.56 63 ALA B C 1
ATOM 2791 O O . ALA B 1 63 ? -22.156 5.863 4.941 1 97.56 63 ALA B O 1
ATOM 2792 N N . ALA B 1 64 ? -24.016 6.543 3.975 1 96.69 64 ALA B N 1
ATOM 2793 C CA . ALA B 1 64 ? -24.875 5.98 5.012 1 96.69 64 ALA B CA 1
ATOM 2794 C C . ALA B 1 64 ? -24.828 4.453 5 1 96.69 64 ALA B C 1
ATOM 2796 O O . ALA B 1 64 ? -25.266 3.803 5.949 1 96.69 64 ALA B O 1
ATOM 2797 N N . GLN B 1 65 ? -24.266 3.898 3.986 1 95.69 65 GLN B N 1
ATOM 2798 C CA . GLN B 1 65 ? -24.156 2.447 3.879 1 95.69 65 GLN B CA 1
ATOM 2799 C C . GLN B 1 65 ? -22.812 1.951 4.402 1 95.69 65 GLN B C 1
ATOM 2801 O O . GLN B 1 65 ? -22.594 0.745 4.547 1 95.69 65 GLN B O 1
ATOM 2806 N N . ALA B 1 66 ? -21.938 2.846 4.707 1 97.62 66 ALA B N 1
ATOM 2807 C CA . ALA B 1 66 ? -20.594 2.469 5.129 1 97.62 66 ALA B CA 1
ATOM 2808 C C . ALA B 1 66 ? -20.531 2.213 6.633 1 97.62 66 ALA B C 1
ATOM 2810 O O . ALA B 1 66 ? -21.297 2.811 7.395 1 97.62 66 ALA B O 1
ATOM 2811 N N . ASP B 1 67 ? -19.656 1.318 7.039 1 97.56 67 ASP B N 1
ATOM 2812 C CA . ASP B 1 67 ? -19.422 1.026 8.445 1 97.56 67 ASP B CA 1
ATOM 2813 C C . ASP B 1 67 ? -18.516 2.074 9.078 1 97.56 67 ASP B C 1
ATOM 2815 O O . ASP B 1 67 ? -18.594 2.326 10.289 1 97.56 67 ASP B O 1
ATOM 2819 N N . ILE B 1 68 ? -17.656 2.6 8.281 1 98.62 68 ILE B N 1
ATOM 2820 C CA . ILE B 1 68 ? -16.656 3.588 8.688 1 98.62 68 ILE B CA 1
ATOM 2821 C C . ILE B 1 68 ? -16.688 4.773 7.723 1 98.62 68 ILE B C 1
ATOM 2823 O O . ILE B 1 68 ? -16.766 4.59 6.504 1 98.62 68 ILE B O 1
ATOM 2827 N N . LEU B 1 69 ? -16.703 5.949 8.273 1 98.81 69 LEU B N 1
ATOM 2828 C CA . LEU B 1 69 ? -16.609 7.168 7.484 1 98.81 69 LEU B CA 1
ATOM 2829 C C . LEU B 1 69 ? -15.375 7.973 7.844 1 98.81 69 LEU B C 1
ATOM 2831 O O . LEU B 1 69 ? -15.07 8.156 9.023 1 98.81 69 LEU B O 1
ATOM 2835 N N . ILE B 1 70 ? -14.641 8.406 6.836 1 98.94 70 ILE B N 1
ATOM 2836 C CA . ILE B 1 70 ? -13.422 9.164 7.055 1 98.94 70 ILE B CA 1
ATOM 2837 C C . ILE B 1 70 ? -13.477 10.477 6.266 1 98.94 70 ILE B C 1
ATOM 2839 O O . ILE B 1 70 ? -13.703 10.469 5.055 1 98.94 70 ILE B O 1
ATOM 2843 N N . HIS B 1 71 ? -13.336 11.516 6.941 1 98.88 71 HIS B N 1
ATOM 2844 C CA . HIS B 1 71 ? -13.211 12.805 6.281 1 98.88 71 HIS B CA 1
ATOM 2845 C C . HIS B 1 71 ? -11.75 13.227 6.16 1 98.88 71 HIS B C 1
ATOM 2847 O O . HIS B 1 71 ? -11.18 13.781 7.102 1 98.88 71 HIS B O 1
ATOM 2853 N N . ALA B 1 72 ? -11.211 13.094 4.945 1 98.25 72 ALA B N 1
ATOM 2854 C CA . ALA B 1 72 ? -9.805 13.414 4.719 1 98.25 72 ALA B CA 1
ATOM 2855 C C . ALA B 1 72 ? -9.648 14.508 3.664 1 98.25 72 ALA B C 1
ATOM 2857 O O . ALA B 1 72 ? -8.555 14.742 3.158 1 98.25 72 ALA B O 1
ATOM 2858 N N . ALA B 1 73 ? -10.742 15.172 3.361 1 96.5 73 ALA B N 1
ATOM 2859 C CA . ALA B 1 73 ? -10.711 16.203 2.332 1 96.5 73 ALA B CA 1
ATOM 2860 C C . ALA B 1 73 ? -10.594 17.594 2.951 1 96.5 73 ALA B C 1
ATOM 2862 O O . ALA B 1 73 ? -11.086 17.828 4.059 1 96.5 73 ALA B O 1
ATOM 2863 N N . VAL B 1 74 ? -9.961 18.438 2.268 1 92.56 74 VAL B N 1
ATOM 2864 C CA . VAL B 1 74 ? -9.961 19.875 2.539 1 92.56 74 VAL B CA 1
ATOM 2865 C C . VAL B 1 74 ? -10.008 20.656 1.226 1 92.56 74 VAL B C 1
ATOM 2867 O O . VAL B 1 74 ? -9.281 20.328 0.279 1 92.56 74 VAL B O 1
ATOM 2870 N N . ASP B 1 75 ? -10.883 21.531 1.114 1 91.94 75 ASP B N 1
ATOM 2871 C CA . ASP B 1 75 ? -10.969 22.438 -0.034 1 91.94 75 ASP B CA 1
ATOM 2872 C C . ASP B 1 75 ? -10.594 23.859 0.356 1 91.94 75 ASP B C 1
ATOM 2874 O O . ASP B 1 75 ? -11.414 24.609 0.885 1 91.94 75 ASP B O 1
ATOM 2878 N N . TYR B 1 76 ? -9.406 24.25 -0.029 1 85.12 76 TYR B N 1
ATOM 2879 C CA . TYR B 1 76 ? -8.883 25.547 0.368 1 85.12 76 TYR B CA 1
ATOM 2880 C C . TYR B 1 76 ? -9.398 26.641 -0.557 1 85.12 76 TYR B C 1
ATOM 2882 O O . TYR B 1 76 ? -9.203 27.828 -0.293 1 85.12 76 TYR B O 1
ATOM 2890 N N . GLN B 1 77 ? -10.07 26.266 -1.559 1 82.88 77 GLN B N 1
ATOM 2891 C CA . GLN B 1 77 ? -10.586 27.234 -2.523 1 82.88 77 GLN B CA 1
ATOM 2892 C C . GLN B 1 77 ? -12 27.672 -2.156 1 82.88 77 GLN B C 1
ATOM 2894 O O . GLN B 1 77 ? -12.555 28.578 -2.783 1 82.88 77 GLN B O 1
ATOM 2899 N N . ALA B 1 78 ? -12.633 27.062 -1.205 1 81.06 78 ALA B N 1
ATOM 2900 C CA . ALA B 1 78 ? -13.969 27.391 -0.719 1 81.06 78 ALA B CA 1
ATOM 2901 C C . ALA B 1 78 ? -13.914 28 0.678 1 81.06 78 ALA B C 1
ATOM 2903 O O . ALA B 1 78 ? -12.828 28.219 1.221 1 81.06 78 ALA B O 1
ATOM 2904 N N . ASP B 1 79 ? -15.086 28.391 1.006 1 91.25 79 ASP B N 1
ATOM 2905 C CA . ASP B 1 79 ? -15.133 28.641 2.443 1 91.25 79 ASP B CA 1
ATOM 2906 C C . ASP B 1 79 ? -14.781 27.375 3.229 1 91.25 79 ASP B C 1
ATOM 2908 O O . ASP B 1 79 ? -15.672 26.594 3.586 1 91.25 79 ASP B O 1
ATOM 2912 N N . THR B 1 80 ? -13.523 27.188 3.42 1 94.06 80 THR B N 1
ATOM 2913 C CA . THR B 1 80 ? -12.938 25.938 3.9 1 94.06 80 THR B CA 1
ATOM 2914 C C . THR B 1 80 ? -13.602 25.5 5.203 1 94.06 80 THR B C 1
ATOM 2916 O O . THR B 1 80 ? -14.031 24.359 5.328 1 94.06 80 THR B O 1
ATOM 2919 N N . ALA B 1 81 ? -13.711 26.438 6.152 1 95.5 81 ALA B N 1
ATOM 2920 C CA . ALA B 1 81 ? -14.266 26.109 7.465 1 95.5 81 ALA B CA 1
ATOM 2921 C C . ALA B 1 81 ? -15.727 25.688 7.355 1 95.5 81 ALA B C 1
ATOM 2923 O O . ALA B 1 81 ? -16.125 24.672 7.941 1 95.5 81 ALA B O 1
ATOM 2924 N N . GLU B 1 82 ? -16.453 26.422 6.629 1 96.19 82 GLU B N 1
ATOM 2925 C CA . GLU B 1 82 ? -17.875 26.125 6.477 1 96.19 82 GLU B CA 1
ATOM 2926 C C . GLU B 1 82 ? -18.094 24.812 5.75 1 96.19 82 GLU B C 1
ATOM 2928 O O . GLU B 1 82 ? -18.938 24 6.156 1 96.19 82 GLU B O 1
ATOM 2933 N N . LEU B 1 83 ? -17.375 24.609 4.684 1 96.81 83 LEU B N 1
ATOM 2934 C CA . LEU B 1 83 ? -17.516 23.375 3.914 1 96.81 83 LEU B CA 1
ATOM 2935 C C . LEU B 1 83 ? -17.078 22.172 4.738 1 96.81 83 LEU B C 1
ATOM 2937 O O . LEU B 1 83 ? -17.703 21.109 4.66 1 96.81 83 LEU B O 1
ATOM 2941 N N . ASP B 1 84 ? -16.016 22.328 5.48 1 97.5 84 ASP B N 1
ATOM 2942 C CA . ASP B 1 84 ? -15.562 21.25 6.359 1 97.5 84 ASP B CA 1
ATOM 2943 C C . ASP B 1 84 ? -16.641 20.859 7.367 1 97.5 84 ASP B C 1
ATOM 2945 O O . ASP B 1 84 ? -16.969 19.688 7.52 1 97.5 84 ASP B O 1
ATOM 2949 N N . ARG B 1 85 ? -17.188 21.906 7.996 1 96.62 85 ARG B N 1
ATOM 2950 C CA . ARG B 1 85 ? -18.234 21.672 8.977 1 96.62 85 ARG B CA 1
ATOM 2951 C C . ARG B 1 85 ? -19.453 21 8.336 1 96.62 85 ARG B C 1
ATOM 2953 O O . ARG B 1 85 ? -20 20.047 8.883 1 96.62 85 ARG B O 1
ATOM 2960 N N . LEU B 1 86 ? -19.797 21.484 7.184 1 96.62 86 LEU B N 1
ATOM 2961 C CA . LEU B 1 86 ? -20.938 20.922 6.465 1 96.62 86 LEU B CA 1
ATOM 2962 C C . LEU B 1 86 ? -20.703 19.453 6.148 1 96.62 86 LEU B C 1
ATOM 2964 O O . LEU B 1 86 ? -21.594 18.625 6.305 1 96.62 86 LEU B O 1
ATOM 2968 N N . THR B 1 87 ? -19.578 19.156 5.676 1 98.31 87 THR B N 1
ATOM 2969 C CA . THR B 1 87 ? -19.25 17.781 5.312 1 98.31 87 THR B CA 1
ATOM 2970 C C . THR B 1 87 ? -19.266 16.875 6.539 1 98.31 87 THR B C 1
ATOM 2972 O O . THR B 1 87 ? -19.812 15.773 6.5 1 98.31 87 THR B O 1
ATOM 2975 N N . VAL B 1 88 ? -18.656 17.344 7.633 1 98.56 88 VAL B N 1
ATOM 2976 C CA . VAL B 1 88 ? -18.641 16.562 8.867 1 98.56 88 VAL B CA 1
ATOM 2977 C C . VAL B 1 88 ? -20.078 16.328 9.352 1 98.56 88 VAL B C 1
ATOM 2979 O O . VAL B 1 88 ? -20.438 15.219 9.734 1 98.56 88 VAL B O 1
ATOM 2982 N N . GLU B 1 89 ? -20.875 17.359 9.273 1 97.81 89 GLU B N 1
ATOM 2983 C CA . GLU B 1 89 ? -22.266 17.219 9.672 1 97.81 89 GLU B CA 1
ATOM 2984 C C . GLU B 1 89 ? -23 16.188 8.805 1 97.81 89 GLU B C 1
ATOM 2986 O O . GLU B 1 89 ? -23.781 15.391 9.305 1 97.81 89 GLU B O 1
ATOM 2991 N N . THR B 1 90 ? -22.75 16.266 7.531 1 98.19 90 THR B N 1
ATOM 2992 C CA . THR B 1 90 ? -23.344 15.32 6.598 1 98.19 90 THR B CA 1
ATOM 2993 C C . THR B 1 90 ? -22.922 13.891 6.949 1 98.19 90 THR B C 1
ATOM 2995 O O . THR B 1 90 ? -23.766 12.984 6.988 1 98.19 90 THR B O 1
ATOM 2998 N N . LEU B 1 91 ? -21.656 13.68 7.227 1 98.5 91 LEU B N 1
ATOM 2999 C CA . LEU B 1 91 ? -21.141 12.352 7.539 1 98.5 91 LEU B CA 1
ATOM 3000 C C . LEU B 1 91 ? -21.641 11.883 8.898 1 98.5 91 LEU B C 1
ATOM 3002 O O . LEU B 1 91 ? -21.906 10.688 9.086 1 98.5 91 LEU B O 1
ATOM 3006 N N . LEU B 1 92 ? -21.734 12.828 9.859 1 97.88 92 LEU B N 1
ATOM 3007 C CA . LEU B 1 92 ? -22.297 12.477 11.156 1 97.88 92 LEU B CA 1
ATOM 3008 C C . LEU B 1 92 ? -23.75 12.016 11.016 1 97.88 92 LEU B C 1
ATOM 3010 O O . LEU B 1 92 ? -24.156 11.016 11.617 1 97.88 92 LEU B O 1
ATOM 3014 N N . ALA B 1 93 ? -24.5 12.742 10.234 1 96.69 93 ALA B N 1
ATOM 3015 C CA . ALA B 1 93 ? -25.891 12.359 9.984 1 96.69 93 ALA B CA 1
ATOM 3016 C C . ALA B 1 93 ? -25.969 10.969 9.359 1 96.69 93 ALA B C 1
ATOM 3018 O O . ALA B 1 93 ? -26.812 10.156 9.742 1 96.69 93 ALA B O 1
ATOM 3019 N N . ALA B 1 94 ? -25.094 10.719 8.43 1 96.44 94 ALA B N 1
ATOM 3020 C CA . ALA B 1 94 ? -25.031 9.406 7.793 1 96.44 94 ALA B CA 1
ATOM 3021 C C . ALA B 1 94 ? -24.672 8.32 8.797 1 96.44 94 ALA B C 1
ATOM 3023 O O . ALA B 1 94 ? -25.266 7.242 8.805 1 96.44 94 ALA B O 1
ATOM 3024 N N . ALA B 1 95 ? -23.703 8.617 9.625 1 96 95 ALA B N 1
ATOM 3025 C CA . ALA B 1 95 ? -23.188 7.652 10.586 1 96 95 ALA B CA 1
ATOM 3026 C C . ALA B 1 95 ? -24.234 7.309 11.648 1 96 95 ALA B C 1
ATOM 3028 O O . ALA B 1 95 ? -24.172 6.242 12.258 1 96 95 ALA B O 1
ATOM 3029 N N . ARG B 1 96 ? -25.156 8.172 11.859 1 94.06 96 ARG B N 1
ATOM 3030 C CA . ARG B 1 96 ? -26.172 7.988 12.883 1 94.06 96 ARG B CA 1
ATOM 3031 C C . ARG B 1 96 ? -27.281 7.062 12.383 1 94.06 96 ARG B C 1
ATOM 3033 O O . ARG B 1 96 ? -28.094 6.586 13.172 1 94.06 96 ARG B O 1
ATOM 3040 N N . GLN B 1 97 ? -27.203 6.895 11.125 1 90.5 97 GLN B N 1
ATOM 3041 C CA . GLN B 1 97 ? -28.281 6.07 10.57 1 90.5 97 GLN B CA 1
ATOM 3042 C C . GLN B 1 97 ? -28.094 4.605 10.953 1 90.5 97 GLN B C 1
ATOM 3044 O O . GLN B 1 97 ? -26.969 4.102 10.992 1 90.5 97 GLN B O 1
ATOM 3049 N N . GLY B 1 98 ? -29.125 3.943 11.328 1 83.19 98 GLY B N 1
ATOM 3050 C CA . GLY B 1 98 ? -29.078 2.539 11.711 1 83.19 98 GLY B CA 1
ATOM 3051 C C . GLY B 1 98 ? -29.031 2.324 13.211 1 83.19 98 GLY B C 1
ATOM 3052 O O . GLY B 1 98 ? -29.141 3.277 13.984 1 83.19 98 GLY B O 1
ATOM 3053 N N . THR B 1 99 ? -28.797 1.085 13.602 1 84.12 99 THR B N 1
ATOM 3054 C CA . THR B 1 99 ? -28.891 0.737 15.016 1 84.12 99 THR B CA 1
ATOM 3055 C C . THR B 1 99 ? -27.5 0.549 15.625 1 84.12 99 THR B C 1
ATOM 3057 O O . THR B 1 99 ? -27.344 0.581 16.844 1 84.12 99 THR B O 1
ATOM 3060 N N . THR B 1 100 ? -26.547 0.345 14.789 1 86.44 100 THR B N 1
ATOM 3061 C CA . THR B 1 100 ? -25.188 0.134 15.289 1 86.44 100 THR B CA 1
ATOM 3062 C C . THR B 1 100 ? -24.328 1.38 15.078 1 86.44 100 THR B C 1
ATOM 3064 O O . THR B 1 100 ? -24.312 1.948 13.984 1 86.44 100 THR B O 1
ATOM 3067 N N . PRO B 1 101 ? -23.703 1.789 16.172 1 88.56 101 PRO B N 1
ATOM 3068 C CA . PRO B 1 101 ? -22.844 2.965 16.016 1 88.56 101 PRO B CA 1
ATOM 3069 C C . PRO B 1 101 ? -21.766 2.762 14.961 1 88.56 101 PRO B C 1
ATOM 3071 O O . PRO B 1 101 ? -21.047 1.756 14.992 1 88.56 101 PRO B O 1
ATOM 3074 N N . ARG B 1 102 ? -21.672 3.639 14.102 1 96.38 102 ARG B N 1
ATOM 3075 C CA . ARG B 1 102 ? -20.656 3.639 13.062 1 96.38 102 ARG B CA 1
ATOM 3076 C C . ARG B 1 102 ? -19.469 4.531 13.445 1 96.38 102 ARG B C 1
ATOM 3078 O O . ARG B 1 102 ? -19.594 5.383 14.328 1 96.38 102 ARG B O 1
ATOM 3085 N N . THR B 1 103 ? -18.359 4.301 12.93 1 98.25 103 THR B N 1
ATOM 3086 C CA . THR B 1 103 ? -17.156 5.059 13.219 1 98.25 103 THR B CA 1
ATOM 3087 C C . THR B 1 103 ? -17 6.23 12.25 1 98.25 103 THR B C 1
ATOM 3089 O O . THR B 1 103 ? -17.203 6.074 11.047 1 98.25 103 THR B O 1
ATOM 3092 N N . LEU B 1 104 ? -16.781 7.402 12.789 1 98.75 104 LEU B N 1
ATOM 3093 C CA . LEU B 1 104 ? -16.375 8.555 11.992 1 98.75 104 LEU B CA 1
ATOM 3094 C C . LEU B 1 104 ? -15 9.055 12.406 1 98.75 104 LEU B C 1
ATOM 3096 O O . LEU B 1 104 ? -14.773 9.359 13.586 1 98.75 104 LEU B O 1
ATOM 3100 N N . ILE B 1 105 ? -14.086 9.125 11.461 1 98.94 105 ILE B N 1
ATOM 3101 C CA . ILE B 1 105 ? -12.742 9.648 11.727 1 98.94 105 ILE B CA 1
ATOM 3102 C C . ILE B 1 105 ? -12.57 10.992 11.031 1 98.94 105 ILE B C 1
ATOM 3104 O O . ILE B 1 105 ? -12.742 11.102 9.812 1 98.94 105 ILE B O 1
ATOM 3108 N N . TYR B 1 106 ? -12.273 11.992 11.797 1 98.88 106 TYR B N 1
ATOM 3109 C CA . TYR B 1 106 ? -12 13.336 11.297 1 98.88 106 TYR B CA 1
ATOM 3110 C C . TYR B 1 106 ? -10.5 13.594 11.227 1 98.88 106 TYR B C 1
ATOM 3112 O O . TYR B 1 106 ? -9.766 13.305 12.18 1 98.88 106 TYR B O 1
ATOM 3120 N N . THR B 1 107 ? -10.086 14.086 10.07 1 98.81 107 THR B N 1
ATOM 3121 C CA . THR B 1 107 ? -8.688 14.469 9.891 1 98.81 107 THR B CA 1
ATOM 3122 C C . THR B 1 107 ? -8.469 15.906 10.328 1 98.81 107 THR B C 1
ATOM 3124 O O . THR B 1 107 ? -8.867 16.844 9.625 1 98.81 107 THR B O 1
ATOM 3127 N N . SER B 1 108 ? -7.879 16.094 11.391 1 98.56 108 SER B N 1
ATOM 3128 C CA . SER B 1 108 ? -7.453 17.406 11.859 1 98.56 108 SER B CA 1
ATOM 3129 C C . SER B 1 108 ? -5.984 17.656 11.547 1 98.56 108 SER B C 1
ATOM 3131 O O . SER B 1 108 ? -5.559 17.562 10.398 1 98.56 108 SER B O 1
ATOM 3133 N N . GLY B 1 109 ? -5.211 18.047 12.562 1 98.25 109 GLY B N 1
ATOM 3134 C CA . GLY B 1 109 ? -3.787 18.297 12.383 1 98.25 109 GLY B CA 1
ATOM 3135 C C . GLY B 1 109 ? -3.119 18.859 13.625 1 98.25 109 GLY B C 1
ATOM 3136 O O . GLY B 1 109 ? -3.793 19.391 14.516 1 98.25 109 GLY B O 1
ATOM 3137 N N . VAL B 1 110 ? -1.86 18.828 13.641 1 97.88 110 VAL B N 1
ATOM 3138 C CA . VAL B 1 110 ? -1.112 19.156 14.852 1 97.88 110 VAL B CA 1
ATOM 3139 C C . VAL B 1 110 ? -1.06 20.672 15.031 1 97.88 110 VAL B C 1
ATOM 3141 O O . VAL B 1 110 ? -0.753 21.156 16.125 1 97.88 110 VAL B O 1
ATOM 3144 N N . TRP B 1 111 ? -1.366 21.453 14.047 1 98.06 111 TRP B N 1
ATOM 3145 C CA . TRP B 1 111 ? -1.272 22.906 14.141 1 98.06 111 TRP B CA 1
ATOM 3146 C C . TRP B 1 111 ? -2.299 23.453 15.133 1 98.06 111 TRP B C 1
ATOM 3148 O O . TRP B 1 111 ? -2.205 24.609 15.555 1 98.06 111 TRP B O 1
ATOM 3158 N N . VAL B 1 112 ? -3.266 22.609 15.531 1 98.44 112 VAL B N 1
ATOM 3159 C CA . VAL B 1 112 ? -4.254 23.047 16.516 1 98.44 112 VAL B CA 1
ATOM 3160 C C . VAL B 1 112 ? -3.592 23.188 17.891 1 98.44 112 VAL B C 1
ATOM 3162 O O . VAL B 1 112 ? -4.125 23.859 18.766 1 98.44 112 VAL B O 1
ATOM 3165 N N . HIS B 1 113 ? -2.449 22.547 18.062 1 98.38 113 HIS B N 1
ATOM 3166 C CA . HIS B 1 113 ? -1.731 22.641 19.328 1 98.38 113 HIS B CA 1
ATOM 3167 C C . HIS B 1 113 ? -1.035 23.984 19.469 1 98.38 113 HIS B C 1
ATOM 3169 O O . HIS B 1 113 ? -0.651 24.375 20.578 1 98.38 113 HIS B O 1
ATOM 3175 N N . GLY B 1 114 ? -0.82 24.688 18.344 1 97.88 114 GLY B N 1
ATOM 3176 C CA . GLY B 1 114 ? -0.073 25.938 18.375 1 97.88 114 GLY B CA 1
ATOM 3177 C C . GLY B 1 114 ? 1.394 25.734 18.719 1 97.88 114 GLY B C 1
ATOM 3178 O O . GLY B 1 114 ? 1.956 24.672 18.469 1 97.88 114 GLY B O 1
ATOM 3179 N N . ASP B 1 115 ? 1.999 26.859 19.062 1 97.25 115 ASP B N 1
ATOM 3180 C CA . ASP B 1 115 ? 3.412 26.844 19.422 1 97.25 115 ASP B CA 1
ATOM 3181 C C . ASP B 1 115 ? 3.617 26.188 20.781 1 97.25 115 ASP B C 1
ATOM 3183 O O . ASP B 1 115 ? 3.053 26.625 21.781 1 97.25 115 ASP B O 1
ATOM 3187 N N . THR B 1 116 ? 4.402 25.094 20.812 1 96.69 116 THR B N 1
ATOM 3188 C CA . THR B 1 116 ? 4.594 24.359 22.062 1 96.69 116 THR B CA 1
ATOM 3189 C C . THR B 1 116 ? 5.852 24.844 22.781 1 96.69 116 THR B C 1
ATOM 3191 O O . THR B 1 116 ? 6.191 24.328 23.844 1 96.69 116 THR B O 1
ATOM 3194 N N . GLY B 1 117 ? 6.559 25.766 22.172 1 91.19 117 GLY B N 1
ATOM 3195 C CA . GLY B 1 117 ? 7.707 26.406 22.797 1 91.19 117 GLY B CA 1
ATOM 3196 C C . GLY B 1 117 ? 8.875 25.453 23 1 91.19 117 GLY B C 1
ATOM 3197 O O . GLY B 1 117 ? 9.586 25.531 24 1 91.19 117 GLY B O 1
ATOM 3198 N N . GLY B 1 118 ? 8.914 24.406 22.156 1 87.31 118 GLY B N 1
ATOM 3199 C CA . GLY B 1 118 ? 10.008 23.453 22.25 1 87.31 118 GLY B CA 1
ATOM 3200 C C . GLY B 1 118 ? 9.711 22.297 23.188 1 87.31 118 GLY B C 1
ATOM 3201 O O . GLY B 1 118 ? 10.469 21.328 23.25 1 87.31 118 GLY B O 1
ATOM 3202 N N . ASP B 1 119 ? 8.648 22.422 23.891 1 94.12 119 ASP B N 1
ATOM 3203 C CA . ASP B 1 119 ? 8.266 21.328 24.781 1 94.12 119 ASP B CA 1
ATOM 3204 C C . ASP B 1 119 ? 7.516 20.234 24.031 1 94.12 119 ASP B C 1
ATOM 3206 O O . ASP B 1 119 ? 6.734 20.516 23.109 1 94.12 119 ASP B O 1
ATOM 3210 N N . ALA B 1 120 ? 7.828 19.016 24.438 1 97.19 120 ALA B N 1
ATOM 3211 C CA . ALA B 1 120 ? 7.059 17.906 23.906 1 97.19 120 ALA B CA 1
ATOM 3212 C C . ALA B 1 120 ? 5.68 17.828 24.547 1 97.19 120 ALA B C 1
ATOM 3214 O O . ALA B 1 120 ? 5.566 17.766 25.781 1 97.19 120 ALA B O 1
ATOM 3215 N N . VAL B 1 121 ? 4.648 17.906 23.75 1 98.06 121 VAL B N 1
ATOM 3216 C CA . VAL B 1 121 ? 3.293 17.891 24.297 1 98.06 121 VAL B CA 1
ATOM 3217 C C . VAL B 1 121 ? 2.504 16.734 23.688 1 98.06 121 VAL B C 1
ATOM 3219 O O . VAL B 1 121 ? 2.941 16.109 22.719 1 98.06 121 VAL B O 1
ATOM 3222 N N . ASP B 1 122 ? 1.419 16.391 24.359 1 98 122 ASP B N 1
ATOM 3223 C CA . ASP B 1 122 ? 0.542 15.32 23.891 1 98 122 ASP B CA 1
ATOM 3224 C C . ASP B 1 122 ? -0.897 15.812 23.75 1 98 122 ASP B C 1
ATOM 3226 O O . ASP B 1 122 ? -1.146 17.016 23.719 1 98 122 ASP B O 1
ATOM 3230 N N . GLU B 1 123 ? -1.832 14.93 23.562 1 98.38 123 GLU B N 1
ATOM 3231 C CA . GLU B 1 123 ? -3.213 15.266 23.234 1 98.38 123 GLU B CA 1
ATOM 3232 C C . GLU B 1 123 ? -3.902 15.969 24.406 1 98.38 123 GLU B C 1
ATOM 3234 O O . GLU B 1 123 ? -4.918 16.641 24.219 1 98.38 123 GLU B O 1
ATOM 3239 N N . SER B 1 124 ? -3.342 15.891 25.562 1 97.25 124 SER B N 1
ATOM 3240 C CA . SER B 1 124 ? -3.98 16.453 26.75 1 97.25 124 SER B CA 1
ATOM 3241 C C . SER B 1 124 ? -3.615 17.922 26.922 1 97.25 124 SER B C 1
ATOM 3243 O O . SER B 1 124 ? -4.234 18.625 27.719 1 97.25 124 SER B O 1
ATOM 3245 N N . SER B 1 125 ? -2.635 18.375 26.203 1 97.25 125 SER B N 1
ATOM 3246 C CA . SER B 1 125 ? -2.205 19.766 26.328 1 97.25 125 SER B CA 1
ATOM 3247 C C . SER B 1 125 ? -3.256 20.719 25.781 1 97.25 125 SER B C 1
ATOM 3249 O O . SER B 1 125 ? -3.928 20.406 24.797 1 97.25 125 SER B O 1
ATOM 3251 N N . PRO B 1 126 ? -3.381 21.891 26.453 1 96 126 PRO B N 1
ATOM 3252 C CA . PRO B 1 126 ? -4.328 22.875 25.922 1 96 126 PRO B CA 1
ATOM 3253 C C . PRO B 1 126 ? -4.012 23.266 24.484 1 96 126 PRO B C 1
ATOM 3255 O O . PRO B 1 126 ? -2.842 23.375 24.109 1 96 126 PRO B O 1
ATOM 3258 N N . LEU B 1 127 ? -5.051 23.531 23.75 1 97.94 127 LEU B N 1
ATOM 3259 C CA . LEU B 1 127 ? -4.895 23.906 22.344 1 97.94 127 LEU B CA 1
ATOM 3260 C C . LEU B 1 127 ? -4.699 25.422 22.203 1 97.94 127 LEU B C 1
ATOM 3262 O O . LEU B 1 127 ? -5.25 26.188 22.984 1 97.94 127 LEU B O 1
ATOM 3266 N N . ALA B 1 128 ? -3.906 25.844 21.328 1 97.38 128 ALA B N 1
ATOM 3267 C CA . ALA B 1 128 ? -3.691 27.219 20.875 1 97.38 128 ALA B CA 1
ATOM 3268 C C . ALA B 1 128 ? -3.521 27.281 19.359 1 97.38 128 ALA B C 1
ATOM 3270 O O . ALA B 1 128 ? -2.436 27.578 18.859 1 97.38 128 ALA B O 1
ATOM 3271 N N . PRO B 1 129 ? -4.621 27.078 18.672 1 97.75 129 PRO B N 1
ATOM 3272 C CA . PRO B 1 129 ? -4.547 26.828 17.219 1 97.75 129 PRO B CA 1
ATOM 3273 C C . PRO B 1 129 ? -3.961 28 16.453 1 97.75 129 PRO B C 1
ATOM 3275 O O . PRO B 1 129 ? -4.238 29.156 16.781 1 97.75 129 PRO B O 1
ATOM 3278 N N . ALA B 1 130 ? -3.098 27.672 15.461 1 95.69 130 ALA B N 1
ATOM 3279 C CA . ALA B 1 130 ? -2.725 28.672 14.461 1 95.69 130 ALA B CA 1
ATOM 3280 C C . ALA B 1 130 ? -3.955 29.219 13.75 1 95.69 130 ALA B C 1
ATOM 3282 O O . ALA B 1 130 ? -4.984 28.547 13.664 1 95.69 130 ALA B O 1
ATOM 3283 N N . ALA B 1 131 ? -3.84 30.422 13.227 1 93.69 131 ALA B N 1
ATOM 3284 C CA . ALA B 1 131 ? -4.965 31.094 12.586 1 93.69 131 ALA B CA 1
ATOM 3285 C C . ALA B 1 131 ? -5.516 30.266 11.43 1 93.69 131 ALA B C 1
ATOM 3287 O O . ALA B 1 131 ? -6.734 30.188 11.242 1 93.69 131 ALA B O 1
ATOM 3288 N N . ALA B 1 132 ? -4.648 29.625 10.695 1 92.25 132 ALA B N 1
ATOM 3289 C CA . ALA B 1 132 ? -5.023 28.859 9.508 1 92.25 132 ALA B CA 1
ATOM 3290 C C . ALA B 1 132 ? -5.949 27.703 9.852 1 92.25 132 ALA B C 1
ATOM 3292 O O . ALA B 1 132 ? -6.699 27.219 9 1 92.25 132 ALA B O 1
ATOM 3293 N N . VAL B 1 133 ? -5.918 27.25 11.125 1 96.19 133 VAL B N 1
ATOM 3294 C CA . VAL B 1 133 ? -6.691 26.062 11.492 1 96.19 133 VAL B CA 1
ATOM 3295 C C . VAL B 1 133 ? -7.539 26.375 12.727 1 96.19 133 VAL B C 1
ATOM 3297 O O . VAL B 1 133 ? -7.949 25.453 13.445 1 96.19 133 VAL B O 1
ATOM 3300 N N . ALA B 1 134 ? -7.809 27.609 13.016 1 96.19 134 ALA B N 1
ATOM 3301 C CA . ALA B 1 134 ? -8.5 28.062 14.219 1 96.19 134 ALA B CA 1
ATOM 3302 C C . ALA B 1 134 ? -9.914 27.5 14.281 1 96.19 134 ALA B C 1
ATOM 3304 O O . ALA B 1 134 ? -10.5 27.375 15.359 1 96.19 134 ALA B O 1
ATOM 3305 N N . TRP B 1 135 ? -10.461 27.156 13.156 1 96.12 135 TRP B N 1
ATOM 3306 C CA . TRP B 1 135 ? -11.828 26.656 13.07 1 96.12 135 TRP B CA 1
ATOM 3307 C C . TRP B 1 135 ? -11.883 25.156 13.406 1 96.12 135 TRP B C 1
ATOM 3309 O O . TRP B 1 135 ? -12.961 24.625 13.703 1 96.12 135 TRP B O 1
ATOM 3319 N N . ARG B 1 136 ? -10.805 24.406 13.422 1 97.62 136 ARG B N 1
ATOM 3320 C CA . ARG B 1 136 ? -10.773 22.938 13.461 1 97.62 136 ARG B CA 1
ATOM 3321 C C . ARG B 1 136 ? -11.18 22.422 14.828 1 97.62 136 ARG B C 1
ATOM 3323 O O . ARG B 1 136 ? -11.867 21.406 14.938 1 97.62 136 ARG B O 1
ATOM 3330 N N . PRO B 1 137 ? -10.703 23.109 15.969 1 98.31 137 PRO B N 1
ATOM 3331 C CA . PRO B 1 137 ? -11.062 22.562 17.281 1 98.31 137 PRO B CA 1
ATOM 3332 C C . PRO B 1 137 ? -12.57 22.453 17.484 1 98.31 137 PRO B C 1
ATOM 3334 O O . PRO B 1 137 ? -13.039 21.5 18.109 1 98.31 137 PRO B O 1
ATOM 3337 N N . ALA B 1 138 ? -13.32 23.359 16.984 1 98 138 ALA B N 1
ATOM 3338 C CA . ALA B 1 138 ? -14.773 23.281 17.094 1 98 138 ALA B CA 1
ATOM 3339 C C . ALA B 1 138 ? -15.312 22.047 16.359 1 98 138 ALA B C 1
ATOM 3341 O O . ALA B 1 138 ? -16.219 21.375 16.859 1 98 138 ALA B O 1
ATOM 3342 N N . VAL B 1 139 ? -14.797 21.75 15.227 1 98.25 139 VAL B N 1
ATOM 3343 C CA . VAL B 1 139 ? -15.203 20.594 14.445 1 98.25 139 VAL B CA 1
ATOM 3344 C C . VAL B 1 139 ? -14.773 19.312 15.172 1 98.25 139 VAL B C 1
ATOM 3346 O O . VAL B 1 139 ? -15.539 18.344 15.242 1 98.25 139 VAL B O 1
ATOM 3349 N N . GLU B 1 140 ? -13.516 19.344 15.703 1 98.62 140 GLU B N 1
ATOM 3350 C CA . GLU B 1 140 ? -13.07 18.219 16.516 1 98.62 140 GLU B CA 1
ATOM 3351 C C . GLU B 1 140 ? -14.07 17.906 17.625 1 98.62 140 GLU B C 1
ATOM 3353 O O . GLU B 1 140 ? -14.445 16.75 17.828 1 98.62 140 GLU B O 1
ATOM 3358 N N . ASP B 1 141 ? -14.453 18.938 18.344 1 98.31 141 ASP B N 1
ATOM 3359 C CA . ASP B 1 141 ? -15.367 18.781 19.469 1 98.31 141 ASP B CA 1
ATOM 3360 C C . ASP B 1 141 ? -16.688 18.172 19.031 1 98.31 141 ASP B C 1
ATOM 3362 O O . ASP B 1 141 ? -17.234 17.281 19.703 1 98.31 141 ASP B O 1
ATOM 3366 N N . GLN B 1 142 ? -17.172 18.625 17.922 1 98 142 GLN B N 1
ATOM 3367 C CA . GLN B 1 142 ? -18.406 18.078 17.391 1 98 142 GLN B CA 1
ATOM 3368 C C . GLN B 1 142 ? -18.297 16.578 17.141 1 98 142 GLN B C 1
ATOM 3370 O O . GLN B 1 142 ? -19.188 15.82 17.5 1 98 142 GLN B O 1
ATOM 3375 N N . VAL B 1 143 ? -17.219 16.125 16.547 1 98.62 143 VAL B N 1
ATOM 3376 C CA . VAL B 1 143 ? -17 14.727 16.219 1 98.62 143 VAL B CA 1
ATOM 3377 C C . VAL B 1 143 ? -16.828 13.906 17.5 1 98.62 143 VAL B C 1
ATOM 3379 O O . VAL B 1 143 ? -17.406 12.828 17.625 1 98.62 143 VAL B O 1
ATOM 3382 N N . LEU B 1 144 ? -16.094 14.445 18.453 1 98.5 144 LEU B N 1
ATOM 3383 C CA . LEU B 1 144 ? -15.719 13.719 19.656 1 98.5 144 LEU B CA 1
ATOM 3384 C C . LEU B 1 144 ? -16.906 13.547 20.578 1 98.5 144 LEU B C 1
ATOM 3386 O O . LEU B 1 144 ? -16.969 12.578 21.344 1 98.5 144 LEU B O 1
ATOM 3390 N N . THR B 1 145 ? -17.875 14.414 20.5 1 97.56 145 THR B N 1
ATOM 3391 C CA . THR B 1 145 ? -18.953 14.414 21.484 1 97.56 145 THR B CA 1
ATOM 3392 C C . THR B 1 145 ? -20.25 13.906 20.875 1 97.56 145 THR B C 1
ATOM 3394 O O . THR B 1 145 ? -21.266 13.797 21.562 1 97.56 145 THR B O 1
ATOM 3397 N N . GLU B 1 146 ? -20.188 13.617 19.609 1 95.81 146 GLU B N 1
ATOM 3398 C CA . GLU B 1 146 ? -21.406 13.156 18.938 1 95.81 146 GLU B CA 1
ATOM 3399 C C . GLU B 1 146 ? -21.922 11.852 19.562 1 95.81 146 GLU B C 1
ATOM 3401 O O . GLU B 1 146 ? -21.156 10.883 19.688 1 95.81 146 GLU B O 1
ATOM 3406 N N . THR B 1 147 ? -23.172 11.859 19.922 1 93.88 147 THR B N 1
ATOM 3407 C CA . THR B 1 147 ? -23.781 10.656 20.484 1 93.88 147 THR B CA 1
ATOM 3408 C C . THR B 1 147 ? -24.234 9.711 19.375 1 93.88 147 THR B C 1
ATOM 3410 O O . THR B 1 147 ? -24.719 10.156 18.328 1 93.88 147 THR B O 1
ATOM 3413 N N . GLY B 1 148 ? -24.078 8.484 19.562 1 94.56 148 GLY B N 1
ATOM 3414 C CA . GLY B 1 148 ? -24.531 7.484 18.609 1 94.56 148 GLY B CA 1
ATOM 3415 C C . GLY B 1 148 ? -23.516 7.207 17.516 1 94.56 148 GLY B C 1
ATOM 3416 O O . GLY B 1 148 ? -23.781 6.414 16.609 1 94.56 148 GLY B O 1
ATOM 3417 N N . VAL B 1 149 ? -22.453 7.926 17.531 1 97.25 149 VAL B N 1
ATOM 3418 C CA . VAL B 1 149 ? -21.359 7.738 16.562 1 97.25 149 VAL B CA 1
ATOM 3419 C C . VAL B 1 149 ? -20.047 7.543 17.297 1 97.25 149 VAL B C 1
ATOM 3421 O O . VAL B 1 149 ? -19.797 8.188 18.312 1 97.25 149 VAL B O 1
ATOM 3424 N N . ARG B 1 150 ? -19.266 6.602 16.891 1 97.88 150 ARG B N 1
ATOM 3425 C CA . ARG B 1 150 ? -17.906 6.473 17.391 1 97.88 150 ARG B CA 1
ATOM 3426 C C . ARG B 1 150 ? -16.969 7.461 16.703 1 97.88 150 ARG B C 1
ATOM 3428 O O . ARG B 1 150 ? -16.281 7.105 15.75 1 97.88 150 ARG B O 1
ATOM 3435 N N . GLY B 1 151 ? -16.938 8.656 17.266 1 98.62 151 GLY B N 1
ATOM 3436 C CA . GLY B 1 151 ? -16.125 9.719 16.688 1 98.62 151 GLY B CA 1
ATOM 3437 C C . GLY B 1 151 ? -14.672 9.664 17.141 1 98.62 151 GLY B C 1
ATOM 3438 O O . GLY B 1 151 ? -14.391 9.516 18.328 1 98.62 151 GLY B O 1
ATOM 3439 N N . LEU B 1 152 ? -13.758 9.758 16.188 1 98.88 152 LEU B N 1
ATOM 3440 C CA . LEU B 1 152 ? -12.328 9.836 16.438 1 98.88 152 LEU B CA 1
ATOM 3441 C C . LEU B 1 152 ? -11.711 11.008 15.688 1 98.88 152 LEU B C 1
ATOM 3443 O O . LEU B 1 152 ? -12.156 11.352 14.586 1 98.88 152 LEU B O 1
ATOM 344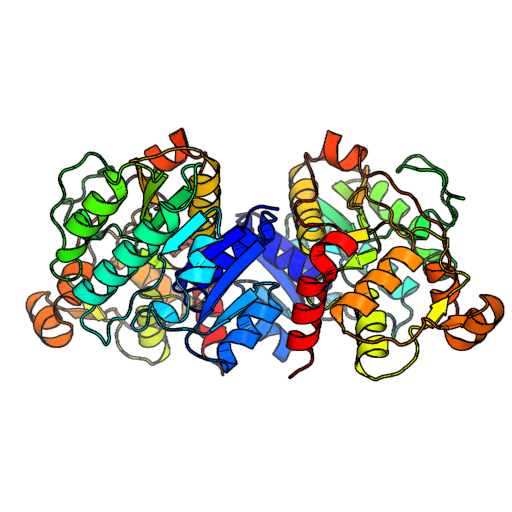7 N N . VAL B 1 153 ? -10.75 11.594 16.266 1 98.94 153 VAL B N 1
ATOM 3448 C CA . VAL B 1 153 ? -9.992 12.664 15.625 1 98.94 153 VAL B CA 1
ATOM 3449 C C . VAL B 1 153 ? -8.523 12.266 15.508 1 98.94 153 VAL B C 1
ATOM 3451 O O . VAL B 1 153 ? -7.914 11.836 16.484 1 98.94 153 VAL B O 1
ATOM 3454 N N . LEU B 1 154 ? -8.016 12.312 14.359 1 98.94 154 LEU B N 1
ATOM 3455 C CA . LEU B 1 154 ? -6.59 12.125 14.125 1 98.94 154 LEU B CA 1
ATOM 3456 C C . LEU B 1 154 ? -5.922 13.453 13.758 1 98.94 154 LEU B C 1
ATOM 3458 O O . LEU B 1 154 ? -6.414 14.188 12.898 1 98.94 154 LEU B O 1
ATOM 3462 N N . ARG B 1 155 ? -4.852 13.773 14.414 1 98.88 155 ARG B N 1
ATOM 3463 C CA . ARG B 1 155 ? -4.059 14.977 14.164 1 98.88 155 ARG B CA 1
ATOM 3464 C C . ARG B 1 155 ? -2.709 14.617 13.547 1 98.88 155 ARG B C 1
ATOM 3466 O O . ARG B 1 155 ? -1.725 14.43 14.266 1 98.88 155 ARG B O 1
ATOM 3473 N N . PRO B 1 156 ? -2.684 14.578 12.211 1 98.62 156 PRO B N 1
ATOM 3474 C CA . PRO B 1 156 ? -1.4 14.297 11.562 1 98.62 156 PRO B CA 1
ATOM 3475 C C . PRO B 1 156 ? -0.371 15.406 11.789 1 98.62 156 PRO B C 1
ATOM 3477 O O . PRO B 1 156 ? -0.726 16.578 11.836 1 98.62 156 PRO B O 1
ATOM 3480 N N . GLY B 1 157 ? 0.88 15.023 11.938 1 98.12 157 GLY B N 1
ATOM 3481 C CA . GLY B 1 157 ? 1.964 15.977 11.781 1 98.12 157 GLY B CA 1
ATOM 3482 C C . GLY B 1 157 ? 2.098 16.5 10.367 1 98.12 157 GLY B C 1
ATOM 3483 O O . GLY B 1 157 ? 1.268 16.203 9.508 1 98.12 157 GLY B O 1
ATOM 3484 N N . VAL B 1 158 ? 3.057 17.359 10.102 1 97.19 158 VAL B N 1
ATOM 3485 C CA . VAL B 1 158 ? 3.361 17.766 8.734 1 97.19 158 VAL B CA 1
ATOM 3486 C C . VAL B 1 158 ? 3.699 16.547 7.883 1 97.19 158 VAL B C 1
ATOM 3488 O O . VAL B 1 158 ? 4.707 15.875 8.117 1 97.19 158 VAL B O 1
ATOM 3491 N N . VAL B 1 159 ? 2.865 16.266 6.93 1 97.75 159 VAL B N 1
ATOM 3492 C CA . VAL B 1 159 ? 2.945 15.008 6.188 1 97.75 159 VAL B CA 1
ATOM 3493 C C . VAL B 1 159 ? 4.047 15.102 5.133 1 97.75 159 VAL B C 1
ATOM 3495 O O . VAL B 1 159 ? 4.168 16.109 4.441 1 97.75 159 VAL B O 1
ATOM 3498 N N . TYR B 1 160 ? 4.867 14.078 5.074 1 96.94 160 TYR B N 1
ATOM 3499 C CA . TYR B 1 160 ? 5.887 13.984 4.035 1 96.94 160 TYR B CA 1
ATOM 3500 C C . TYR B 1 160 ? 5.816 12.633 3.328 1 96.94 160 TYR B C 1
ATOM 3502 O O . TYR B 1 160 ? 5.059 11.75 3.738 1 96.94 160 TYR B O 1
ATOM 3510 N N . GLY B 1 161 ? 6.574 12.508 2.195 1 96.38 161 GLY B N 1
ATOM 3511 C CA . GLY B 1 161 ? 6.586 11.281 1.409 1 96.38 161 GLY B CA 1
ATOM 3512 C C . GLY B 1 161 ? 5.75 11.375 0.147 1 96.38 161 GLY B C 1
ATOM 3513 O O . GLY B 1 161 ? 4.855 12.219 0.048 1 96.38 161 GLY B O 1
ATOM 3514 N N . GLY B 1 162 ? 6.113 10.531 -0.863 1 93.44 162 GLY B N 1
ATOM 3515 C CA . GLY B 1 162 ? 5.355 10.492 -2.104 1 93.44 162 GLY B CA 1
ATOM 3516 C C . GLY B 1 162 ? 5.332 11.82 -2.832 1 93.44 162 GLY B C 1
ATOM 3517 O O . GLY B 1 162 ? 6.379 12.352 -3.205 1 93.44 162 GLY B O 1
ATOM 3518 N N . ALA B 1 163 ? 4.223 12.43 -2.83 1 86.38 163 ALA B N 1
ATOM 3519 C CA . ALA B 1 163 ? 4.043 13.68 -3.562 1 86.38 163 ALA B CA 1
ATOM 3520 C C . ALA B 1 163 ? 4.617 14.859 -2.785 1 86.38 163 ALA B C 1
ATOM 3522 O O . ALA B 1 163 ? 4.801 15.945 -3.342 1 86.38 163 ALA B O 1
ATOM 3523 N N . GLY B 1 164 ? 4.965 14.648 -1.53 1 81.81 164 GLY B N 1
ATOM 3524 C CA . GLY B 1 164 ? 5.77 15.594 -0.769 1 81.81 164 GLY B CA 1
ATOM 3525 C C . GLY B 1 164 ? 4.945 16.469 0.152 1 81.81 164 GLY B C 1
ATOM 3526 O O . GLY B 1 164 ? 5.336 16.719 1.294 1 81.81 164 GLY B O 1
ATOM 3527 N N . GLY B 1 165 ? 3.744 17.109 -0.294 1 84.62 165 GLY B N 1
ATOM 3528 C CA . GLY B 1 165 ? 3.031 18.109 0.483 1 84.62 165 GLY B CA 1
ATOM 3529 C C . GLY B 1 165 ? 3.82 19.391 0.668 1 84.62 165 GLY B C 1
ATOM 3530 O O . GLY B 1 165 ? 4.359 19.938 -0.295 1 84.62 165 GLY B O 1
ATOM 3531 N N . LEU B 1 166 ? 3.973 19.812 1.975 1 85.81 166 LEU B N 1
ATOM 3532 C CA . LEU B 1 166 ? 4.719 21.031 2.285 1 85.81 166 LEU B CA 1
ATOM 3533 C C . LEU B 1 166 ? 6.199 20.859 1.968 1 85.81 166 LEU B C 1
ATOM 3535 O O . LEU B 1 166 ? 6.863 21.812 1.548 1 85.81 166 LEU B O 1
ATOM 3539 N N . THR B 1 167 ? 6.703 19.641 2.127 1 88.81 167 THR B N 1
ATOM 3540 C CA . THR B 1 167 ? 8.109 19.406 1.815 1 88.81 167 THR B CA 1
ATOM 3541 C C . THR B 1 167 ? 8.359 19.531 0.314 1 88.81 167 THR B C 1
ATOM 3543 O O . THR B 1 167 ? 9.484 19.781 -0.115 1 88.81 167 THR B O 1
ATOM 3546 N N . GLY B 1 168 ? 7.348 19.297 -0.434 1 86.69 168 GLY B N 1
ATOM 3547 C CA . GLY B 1 168 ? 7.438 19.484 -1.872 1 86.69 168 GLY B CA 1
ATOM 3548 C C . GLY B 1 168 ? 7.793 20.906 -2.26 1 86.69 168 GLY B C 1
ATOM 3549 O O . GLY B 1 168 ? 8.5 21.125 -3.242 1 86.69 168 GLY B O 1
ATOM 3550 N N . LEU B 1 169 ? 7.293 21.844 -1.465 1 81.12 169 LEU B N 1
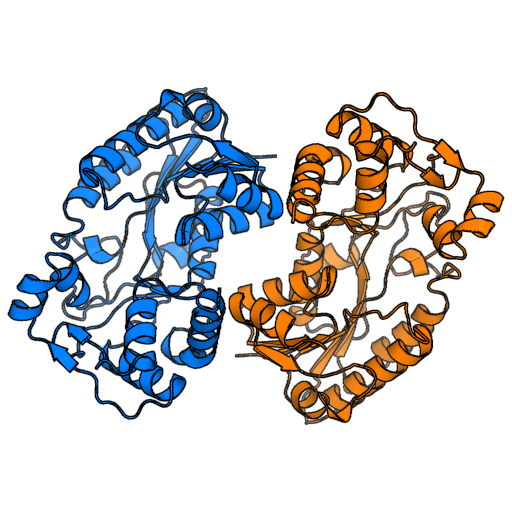ATOM 3551 C CA . LEU B 1 169 ? 7.621 23.234 -1.714 1 81.12 169 LEU B CA 1
ATOM 3552 C C . LEU B 1 169 ? 9.117 23.484 -1.562 1 81.12 169 LEU B C 1
ATOM 3554 O O . LEU B 1 169 ? 9.711 24.234 -2.342 1 81.12 169 LEU B O 1
ATOM 3558 N N . TRP B 1 170 ? 9.641 22.828 -0.59 1 86.19 170 TRP B N 1
ATOM 3559 C CA . TRP B 1 170 ? 11.078 22.953 -0.377 1 86.19 170 TRP B CA 1
ATOM 3560 C C . TRP B 1 170 ? 11.859 22.297 -1.505 1 86.19 170 TRP B C 1
ATOM 3562 O O . TRP B 1 170 ? 12.859 22.844 -1.982 1 86.19 170 TRP B O 1
ATOM 3572 N N . PHE B 1 171 ? 11.398 21.141 -1.944 1 88.94 171 PHE B N 1
ATOM 3573 C CA . PHE B 1 171 ? 12.039 20.453 -3.057 1 88.94 171 PHE B CA 1
ATOM 3574 C C . PHE B 1 171 ? 11.992 21.312 -4.32 1 88.94 171 PHE B C 1
ATOM 3576 O O . PHE B 1 171 ? 12.977 21.375 -5.062 1 88.94 171 PHE B O 1
ATOM 3583 N N . ASP B 1 172 ? 10.875 21.891 -4.527 1 85.56 172 ASP B N 1
ATOM 3584 C CA . ASP B 1 172 ? 10.688 22.734 -5.703 1 85.56 172 ASP B CA 1
ATOM 3585 C C . ASP B 1 172 ? 11.656 23.906 -5.695 1 85.56 172 ASP B C 1
ATOM 3587 O O . ASP B 1 172 ? 12.312 24.203 -6.703 1 85.56 172 ASP B O 1
ATOM 3591 N N . GLY B 1 173 ? 11.742 24.609 -4.617 1 81.38 173 GLY B N 1
ATOM 3592 C CA . GLY B 1 173 ? 12.68 25.703 -4.484 1 81.38 173 GLY B CA 1
ATOM 3593 C C . GLY B 1 173 ? 14.117 25.297 -4.723 1 81.38 173 GLY B C 1
ATOM 3594 O O . GLY B 1 173 ? 14.836 25.953 -5.48 1 81.38 173 GLY B O 1
ATOM 3595 N N . ALA B 1 174 ? 14.5 24.234 -4.137 1 81.31 174 ALA B N 1
ATOM 3596 C CA . ALA B 1 174 ? 15.883 23.75 -4.238 1 81.31 174 ALA B CA 1
ATOM 3597 C C . ALA B 1 174 ? 16.219 23.328 -5.668 1 81.31 174 ALA B C 1
ATOM 3599 O O . ALA B 1 174 ? 17.328 23.531 -6.137 1 81.31 174 ALA B O 1
ATOM 3600 N N . THR B 1 175 ? 15.227 22.734 -6.344 1 82.69 175 THR B N 1
ATOM 3601 C CA . THR B 1 175 ? 15.438 22.203 -7.688 1 82.69 175 THR B CA 1
ATOM 3602 C C . THR B 1 175 ? 15.477 23.328 -8.711 1 82.69 175 THR B C 1
ATOM 3604 O O . THR B 1 175 ? 16.234 23.281 -9.68 1 82.69 175 THR B O 1
ATOM 3607 N N . ASN B 1 176 ? 14.68 24.328 -8.562 1 78.5 176 ASN B N 1
ATOM 3608 C CA . ASN B 1 176 ? 14.539 25.391 -9.562 1 78.5 176 ASN B CA 1
ATOM 3609 C C . ASN B 1 176 ? 15.391 26.609 -9.219 1 78.5 176 ASN B C 1
ATOM 3611 O O . ASN B 1 176 ? 15.258 27.656 -9.836 1 78.5 176 ASN B O 1
ATOM 3615 N N . GLY B 1 177 ? 16.281 26.422 -8.336 1 69.44 177 GLY B N 1
ATOM 3616 C CA . GLY B 1 177 ? 17.281 27.438 -8.055 1 69.44 177 GLY B CA 1
ATOM 3617 C C . GLY B 1 177 ? 16.75 28.578 -7.199 1 69.44 177 GLY B C 1
ATOM 3618 O O . GLY B 1 177 ? 17.359 29.656 -7.148 1 69.44 177 GLY B O 1
ATOM 3619 N N . HIS B 1 178 ? 15.633 28.516 -6.797 1 64.56 178 HIS B N 1
ATOM 3620 C CA . HIS B 1 178 ? 15.148 29.547 -5.883 1 64.56 178 HIS B CA 1
ATOM 3621 C C . HIS B 1 178 ? 15.531 29.219 -4.441 1 64.56 178 HIS B C 1
ATOM 3623 O O . HIS B 1 178 ? 15.641 28.047 -4.07 1 64.56 178 HIS B O 1
ATOM 3629 N N . PRO B 1 179 ? 16.203 30.234 -3.805 1 60.97 179 PRO B N 1
ATOM 3630 C CA . PRO B 1 179 ? 16.484 29.969 -2.393 1 60.97 179 PRO B CA 1
ATOM 3631 C C . PRO B 1 179 ? 15.305 29.312 -1.676 1 60.97 179 PRO B C 1
ATOM 3633 O O . PRO B 1 179 ? 14.148 29.594 -1.997 1 60.97 179 PRO B O 1
ATOM 3636 N N . PHE B 1 180 ? 15.5 28.266 -0.837 1 68.5 180 PHE B N 1
ATOM 3637 C CA . PHE B 1 180 ? 14.539 27.656 0.085 1 68.5 180 PHE B CA 1
ATOM 3638 C C . PHE B 1 180 ? 13.93 28.719 1.001 1 68.5 180 PHE B C 1
ATOM 3640 O O . PHE B 1 180 ? 14.648 29.359 1.769 1 68.5 180 PHE B O 1
ATOM 3647 N N . ASP B 1 181 ? 12.688 29.078 0.759 1 78.25 181 ASP B N 1
ATOM 3648 C CA . ASP B 1 181 ? 12.102 30.016 1.71 1 78.25 181 ASP B CA 1
ATOM 3649 C C . ASP B 1 181 ? 11.711 29.312 3.01 1 78.25 181 ASP B C 1
ATOM 3651 O O . ASP B 1 181 ? 10.906 28.375 2.998 1 78.25 181 ASP B O 1
ATOM 3655 N N . VAL B 1 182 ? 12.43 29.641 3.982 1 88.44 182 VAL B N 1
ATOM 3656 C CA . VAL B 1 182 ? 12.133 29.156 5.328 1 88.44 182 VAL B CA 1
ATOM 3657 C C . VAL B 1 182 ? 11.539 30.297 6.16 1 88.44 182 VAL B C 1
ATOM 3659 O O . VAL B 1 182 ? 12.133 31.375 6.266 1 88.44 182 VAL B O 1
ATOM 3662 N N . VAL B 1 183 ? 10.375 30.094 6.633 1 91.56 183 VAL B N 1
ATOM 3663 C CA . VAL B 1 183 ? 9.758 31.109 7.48 1 91.56 183 VAL B CA 1
ATOM 3664 C C . VAL B 1 183 ? 10.406 31.094 8.859 1 91.56 183 VAL B C 1
ATOM 3666 O O . VAL B 1 183 ? 10.43 30.062 9.531 1 91.56 183 VAL B O 1
ATOM 3669 N N . GLY B 1 184 ? 10.922 32.25 9.328 1 91.62 184 GLY B N 1
ATOM 3670 C CA . GLY B 1 184 ? 11.625 32.344 10.602 1 91.62 184 GLY B CA 1
ATOM 3671 C C . GLY B 1 184 ? 13.109 32.062 10.492 1 91.62 184 GLY B C 1
ATOM 3672 O O . GLY B 1 184 ? 13.719 32.312 9.453 1 91.62 184 GLY B O 1
ATOM 3673 N N . ASP B 1 185 ? 13.742 31.578 11.57 1 91.38 185 ASP B N 1
ATOM 3674 C CA . ASP B 1 185 ? 15.188 31.406 11.594 1 91.38 185 ASP B CA 1
ATOM 3675 C C . ASP B 1 185 ? 15.562 29.922 11.484 1 91.38 185 ASP B C 1
ATOM 3677 O O . ASP B 1 185 ? 16.75 29.578 11.547 1 91.38 185 ASP B O 1
ATOM 3681 N N . GLY B 1 186 ? 14.578 29.078 11.359 1 92.75 186 GLY B N 1
ATOM 3682 C CA . GLY B 1 186 ? 14.828 27.672 11.109 1 92.75 186 GLY B CA 1
ATOM 3683 C C . GLY B 1 186 ? 15.102 26.875 12.383 1 92.75 186 GLY B C 1
ATOM 3684 O O . GLY B 1 186 ? 15.305 25.672 12.328 1 92.75 186 GLY B O 1
ATOM 3685 N N . ARG B 1 187 ? 15.039 27.5 13.531 1 95.19 187 ARG B N 1
ATOM 3686 C CA . ARG B 1 187 ? 15.344 26.828 14.781 1 95.19 187 ARG B CA 1
ATOM 3687 C C . ARG B 1 187 ? 14.117 26.109 15.336 1 95.19 187 ARG B C 1
ATOM 3689 O O . ARG B 1 187 ? 14.234 25.281 16.234 1 95.19 187 ARG B O 1
ATOM 3696 N N . ASN B 1 188 ? 13 26.469 14.766 1 96.19 188 ASN B N 1
ATOM 3697 C CA . ASN B 1 188 ? 11.773 25.828 15.211 1 96.19 188 ASN B CA 1
ATOM 3698 C C . ASN B 1 188 ? 11.719 24.359 14.766 1 96.19 188 ASN B C 1
ATOM 3700 O O . ASN B 1 188 ? 12.461 23.953 13.867 1 96.19 188 ASN B O 1
ATOM 3704 N N . HIS B 1 189 ? 10.891 23.531 15.469 1 97.69 189 HIS B N 1
ATOM 3705 C CA . HIS B 1 189 ? 10.727 22.109 15.188 1 97.69 189 HIS B CA 1
ATOM 3706 C C . HIS B 1 189 ? 9.398 21.844 14.492 1 97.69 189 HIS B C 1
ATOM 3708 O O . HIS B 1 189 ? 8.398 22.5 14.781 1 97.69 189 HIS B O 1
ATOM 3714 N N . TRP B 1 190 ? 9.422 20.953 13.57 1 97.06 190 TRP B N 1
ATOM 3715 C CA . TRP B 1 190 ? 8.188 20.391 13.023 1 97.06 190 TRP B CA 1
ATOM 3716 C C . TRP B 1 190 ? 8.008 18.938 13.484 1 97.06 190 TRP B C 1
ATOM 3718 O O . TRP B 1 190 ? 8.969 18.172 13.508 1 97.06 190 TRP B O 1
ATOM 3728 N N . SER B 1 191 ? 6.891 18.578 13.969 1 97.94 191 SER B N 1
ATOM 3729 C CA . SER B 1 191 ? 6.488 17.188 14.117 1 97.94 191 SER B CA 1
ATOM 3730 C C . SER B 1 191 ? 5.859 16.656 12.836 1 97.94 191 SER B C 1
ATOM 3732 O O . SER B 1 191 ? 4.844 17.188 12.367 1 97.94 191 SER B O 1
ATOM 3734 N N . MET B 1 192 ? 6.492 15.633 12.273 1 98 192 MET B N 1
ATOM 3735 C CA . MET B 1 192 ? 6.102 15.195 10.938 1 98 192 MET B CA 1
ATOM 3736 C C . MET B 1 192 ? 5.598 13.758 10.961 1 98 192 MET B C 1
ATOM 3738 O O . MET B 1 192 ? 5.668 13.086 12 1 98 192 MET B O 1
ATOM 3742 N N . VAL B 1 193 ? 5.051 13.312 9.875 1 98.44 193 VAL B N 1
ATOM 3743 C CA . VAL B 1 193 ? 4.605 11.93 9.727 1 98.44 193 VAL B CA 1
ATOM 3744 C C . VAL B 1 193 ? 4.617 11.539 8.25 1 98.44 193 VAL B C 1
ATOM 3746 O O . VAL B 1 193 ? 4.215 12.328 7.391 1 98.44 193 VAL B O 1
ATOM 3749 N N . HIS B 1 194 ? 5.203 10.398 7.938 1 98.5 194 HIS B N 1
ATOM 3750 C CA . HIS B 1 194 ? 5.121 9.883 6.574 1 98.5 194 HIS B CA 1
ATOM 3751 C C . HIS B 1 194 ? 3.686 9.531 6.199 1 98.5 194 HIS B C 1
ATOM 3753 O O . HIS B 1 194 ? 2.959 8.938 7 1 98.5 194 HIS B O 1
ATOM 3759 N N . VAL B 1 195 ? 3.32 9.789 5.004 1 98.19 195 VAL B N 1
ATOM 3760 C CA . VAL B 1 195 ? 1.943 9.641 4.543 1 98.19 195 VAL B CA 1
ATOM 3761 C C . VAL B 1 195 ? 1.515 8.18 4.656 1 98.19 195 VAL B C 1
ATOM 3763 O O . VAL B 1 195 ? 0.362 7.891 4.984 1 98.19 195 VAL B O 1
ATOM 3766 N N . GLY B 1 196 ? 2.408 7.273 4.391 1 98.12 196 GLY B N 1
ATOM 3767 C CA . GLY B 1 196 ? 2.105 5.859 4.527 1 98.12 196 GLY B CA 1
ATOM 3768 C C . GLY B 1 196 ? 1.853 5.438 5.961 1 98.12 196 GLY B C 1
ATOM 3769 O O . GLY B 1 196 ? 0.96 4.633 6.23 1 98.12 196 GLY B O 1
ATOM 3770 N N . ASP B 1 197 ? 2.686 5.895 6.871 1 98.69 197 ASP B N 1
ATOM 3771 C CA . ASP B 1 197 ? 2.482 5.613 8.289 1 98.69 197 ASP B CA 1
ATOM 3772 C C . ASP B 1 197 ? 1.18 6.234 8.789 1 98.69 197 ASP B C 1
ATOM 3774 O O . ASP B 1 197 ? 0.443 5.609 9.555 1 98.69 197 ASP B O 1
ATOM 3778 N N . LEU B 1 198 ? 0.957 7.469 8.32 1 98.69 198 LEU B N 1
ATOM 3779 C CA . LEU B 1 198 ? -0.286 8.148 8.656 1 98.69 198 LEU B CA 1
ATOM 3780 C C . LEU B 1 198 ? -1.494 7.309 8.258 1 98.69 198 LEU B C 1
ATOM 3782 O O . LEU B 1 198 ? -2.412 7.113 9.055 1 98.69 198 LEU B O 1
ATOM 3786 N N . ALA B 1 199 ? -1.495 6.785 7.062 1 98.75 199 ALA B N 1
ATOM 3787 C CA . ALA B 1 199 ? -2.604 6 6.523 1 98.75 199 ALA B CA 1
ATOM 3788 C C . ALA B 1 199 ? -2.873 4.77 7.387 1 98.75 199 ALA B C 1
ATOM 3790 O O . ALA B 1 199 ? -4.027 4.43 7.648 1 98.75 199 ALA B O 1
ATOM 3791 N N . GLN B 1 200 ? -1.807 4.141 7.82 1 98.62 200 GLN B N 1
ATOM 3792 C CA . GLN B 1 200 ? -1.963 2.973 8.688 1 98.62 200 GLN B CA 1
ATOM 3793 C C . GLN B 1 200 ? -2.619 3.354 10.008 1 98.62 200 GLN B C 1
ATOM 3795 O O . GLN B 1 200 ? -3.387 2.572 10.57 1 98.62 200 GLN B O 1
ATOM 3800 N N . GLY B 1 201 ? -2.348 4.559 10.492 1 98.88 201 GLY B N 1
ATOM 3801 C CA . GLY B 1 201 ? -2.994 5.043 11.703 1 98.88 201 GLY B CA 1
ATOM 3802 C C . GLY B 1 201 ? -4.504 5.102 11.586 1 98.88 201 GLY B C 1
ATOM 3803 O O . GLY B 1 201 ? -5.215 4.812 12.555 1 98.88 201 GLY B O 1
ATOM 3804 N N . TYR B 1 202 ? -5.027 5.434 10.43 1 98.94 202 TYR B N 1
ATOM 3805 C CA . TYR B 1 202 ? -6.469 5.48 10.203 1 98.94 202 TYR B CA 1
ATOM 3806 C C . TYR B 1 202 ? -7.082 4.09 10.32 1 98.94 202 TYR B C 1
ATOM 3808 O O . TYR B 1 202 ? -8.148 3.922 10.922 1 98.94 202 TYR B O 1
ATOM 3816 N N . VAL B 1 203 ? -6.418 3.105 9.734 1 98.81 203 VAL B N 1
ATOM 3817 C CA . VAL B 1 203 ? -6.922 1.737 9.766 1 98.81 203 VAL B CA 1
ATOM 3818 C C . VAL B 1 203 ? -6.977 1.237 11.203 1 98.81 203 VAL B C 1
ATOM 3820 O O . VAL B 1 203 ? -8 0.709 11.648 1 98.81 203 VAL B O 1
ATOM 3823 N N . LEU B 1 204 ? -5.863 1.446 11.922 1 98.88 204 LEU B N 1
ATOM 3824 C CA . LEU B 1 204 ? -5.797 0.975 13.305 1 98.88 204 LEU B CA 1
ATOM 3825 C C . LEU B 1 204 ? -6.828 1.687 14.172 1 98.88 204 LEU B C 1
ATOM 3827 O O . LEU B 1 204 ? -7.434 1.071 15.055 1 98.88 204 LEU B O 1
ATOM 3831 N N . ALA B 1 205 ? -6.996 3.002 13.922 1 98.88 205 ALA B N 1
ATOM 3832 C CA . ALA B 1 205 ? -8.016 3.746 14.656 1 98.88 205 ALA B CA 1
ATOM 3833 C C . ALA B 1 205 ? -9.406 3.172 14.398 1 98.88 205 ALA B C 1
ATOM 3835 O O . ALA B 1 205 ? -10.18 2.963 15.336 1 98.88 205 ALA B O 1
ATOM 3836 N N . ALA B 1 206 ? -9.719 2.904 13.164 1 98.62 206 ALA B N 1
ATOM 3837 C CA . ALA B 1 206 ? -11.016 2.354 12.789 1 98.62 206 ALA B CA 1
ATOM 3838 C C . ALA B 1 206 ? -11.25 0.997 13.445 1 98.62 206 ALA B C 1
ATOM 3840 O O . ALA B 1 206 ? -12.383 0.667 13.82 1 98.62 206 ALA B O 1
ATOM 3841 N N . GLN B 1 207 ? -10.172 0.265 13.609 1 98.19 207 GLN B N 1
ATOM 3842 C CA . GLN B 1 207 ? -10.273 -1.097 14.125 1 98.19 207 GLN B CA 1
ATOM 3843 C C . GLN B 1 207 ? -10.281 -1.109 15.648 1 98.19 207 GLN B C 1
ATOM 3845 O O . GLN B 1 207 ? -10.602 -2.127 16.266 1 98.19 207 GLN B O 1
ATOM 3850 N N . SER B 1 208 ? -9.953 -0.022 16.328 1 97.88 208 SER B N 1
ATOM 3851 C CA . SER B 1 208 ? -9.688 0.024 17.766 1 97.88 208 SER B CA 1
ATOM 3852 C C . SER B 1 208 ? -10.969 -0.159 18.578 1 97.88 208 SER B C 1
ATOM 3854 O O . SER B 1 208 ? -10.922 -0.569 19.734 1 97.88 208 SER B O 1
ATOM 3856 N N . GLY B 1 209 ? -12.094 0.223 17.969 1 95.81 209 GLY B N 1
ATOM 3857 C CA . GLY B 1 209 ? -13.352 0.215 18.703 1 95.81 209 GLY B CA 1
ATOM 3858 C C . GLY B 1 209 ? -13.492 1.383 19.672 1 95.81 209 GLY B C 1
ATOM 3859 O O . GLY B 1 209 ? -14.484 1.489 20.391 1 95.81 209 GLY B O 1
ATOM 3860 N N . LEU B 1 210 ? -12.562 2.287 19.609 1 97.5 210 LEU B N 1
ATOM 3861 C CA . LEU B 1 210 ? -12.578 3.439 20.5 1 97.5 210 LEU B CA 1
ATOM 3862 C C . LEU B 1 210 ? -13.508 4.527 19.969 1 97.5 210 LEU B C 1
ATOM 3864 O O . LEU B 1 210 ? -13.852 4.535 18.797 1 97.5 210 LEU B O 1
ATOM 3868 N N . ALA B 1 211 ? -13.961 5.375 20.891 1 97.75 211 ALA B N 1
ATOM 3869 C CA . ALA B 1 211 ? -14.789 6.535 20.578 1 97.75 211 ALA B CA 1
ATOM 3870 C C . ALA B 1 211 ? -14.398 7.734 21.453 1 97.75 211 ALA B C 1
ATOM 3872 O O . ALA B 1 211 ? -13.945 7.566 22.578 1 97.75 211 ALA B O 1
ATOM 3873 N N . GLY B 1 212 ? -14.57 8.883 20.859 1 98.25 212 GLY B N 1
ATOM 3874 C CA . GLY B 1 212 ? -14.344 10.094 21.625 1 98.25 212 GLY B CA 1
ATOM 3875 C C . GLY B 1 212 ? -12.875 10.336 21.938 1 98.25 212 GLY B C 1
ATOM 3876 O O . GLY B 1 212 ? -12.547 10.945 22.969 1 98.25 212 GLY B O 1
ATOM 3877 N N . GLU B 1 213 ? -12.016 9.789 21.078 1 98.69 213 GLU B N 1
ATOM 3878 C CA . GLU B 1 213 ? -10.586 9.914 21.328 1 98.69 213 GLU B CA 1
ATOM 3879 C C . GLU B 1 213 ? -9.906 10.727 20.234 1 98.69 213 GLU B C 1
ATOM 3881 O O . GLU B 1 213 ? -10.359 10.742 19.094 1 98.69 213 GLU B O 1
ATOM 3886 N N . VAL B 1 214 ? -8.867 11.414 20.594 1 98.81 214 VAL B N 1
ATOM 3887 C CA . VAL B 1 214 ? -7.988 12.156 19.703 1 98.81 214 VAL B CA 1
ATOM 3888 C C . VAL B 1 214 ? -6.586 11.547 19.734 1 98.81 214 VAL B C 1
ATOM 3890 O O . VAL B 1 214 ? -6.09 11.18 20.797 1 98.81 214 VAL B O 1
ATOM 3893 N N . PHE B 1 215 ? -5.949 11.414 18.578 1 98.94 215 PHE B N 1
ATOM 3894 C CA . PHE B 1 215 ? -4.594 10.883 18.516 1 98.94 215 PHE B CA 1
ATOM 3895 C C . PHE B 1 215 ? -3.693 11.781 17.672 1 98.94 215 PHE B C 1
ATOM 3897 O O . PHE B 1 215 ? -4.031 12.117 16.531 1 98.94 215 PHE B O 1
ATOM 3904 N N . ASN B 1 216 ? -2.568 12.211 18.234 1 98.88 216 ASN B N 1
ATOM 3905 C CA . ASN B 1 216 ? -1.487 12.773 17.438 1 98.88 216 ASN B CA 1
ATOM 3906 C C . ASN B 1 216 ? -0.73 11.688 16.672 1 98.88 216 ASN B C 1
ATOM 3908 O O . ASN B 1 216 ? -0.226 10.742 17.281 1 98.88 216 ASN B O 1
ATOM 3912 N N . LEU B 1 217 ? -0.703 11.781 15.398 1 98.81 217 LEU B N 1
ATOM 3913 C CA . LEU B 1 217 ? 0.083 10.867 14.578 1 98.81 217 LEU B CA 1
ATOM 3914 C C . LEU B 1 217 ? 1.319 11.562 14.016 1 98.81 217 LEU B C 1
ATOM 3916 O O . LEU B 1 217 ? 1.258 12.195 12.961 1 98.81 217 LEU B O 1
ATOM 3920 N N . VAL B 1 218 ? 2.412 11.438 14.703 1 98.69 218 VAL B N 1
ATOM 3921 C CA . VAL B 1 218 ? 3.701 12.023 14.352 1 98.69 218 VAL B CA 1
ATOM 3922 C C . VAL B 1 218 ? 4.801 10.977 14.484 1 98.69 218 VAL B C 1
ATOM 3924 O O . VAL B 1 218 ? 4.641 9.992 15.211 1 98.69 218 VAL B O 1
ATOM 3927 N N . ASP B 1 219 ? 5.875 11.141 13.82 1 97.12 219 ASP B N 1
ATOM 3928 C CA . ASP B 1 219 ? 6.906 10.102 13.773 1 97.12 219 ASP B CA 1
ATOM 3929 C C . ASP B 1 219 ? 7.734 10.094 15.055 1 97.12 219 ASP B C 1
ATOM 3931 O O . ASP B 1 219 ? 8.547 9.195 15.266 1 97.12 219 ASP B O 1
ATOM 3935 N N . GLY B 1 220 ? 7.547 11.156 15.906 1 95.25 220 GLY B N 1
ATOM 3936 C CA . GLY B 1 220 ? 8.227 11.188 17.188 1 95.25 220 GLY B CA 1
ATOM 3937 C C . GLY B 1 220 ? 9.648 11.711 17.094 1 95.25 220 GLY B C 1
ATOM 3938 O O . GLY B 1 220 ? 10.422 11.602 18.047 1 95.25 220 GLY B O 1
ATOM 3939 N N . VAL B 1 221 ? 10.039 12.258 15.945 1 95 221 VAL B N 1
ATOM 3940 C CA . VAL B 1 221 ? 11.367 12.812 15.711 1 95 221 VAL B CA 1
ATOM 3941 C C . VAL B 1 221 ? 11.25 14.266 15.258 1 95 221 VAL B C 1
ATOM 3943 O O . VAL B 1 221 ? 11.539 14.578 14.102 1 95 221 VAL B O 1
ATOM 3946 N N . PRO B 1 222 ? 10.852 15.125 16.188 1 96.31 222 PRO B N 1
ATOM 3947 C CA . PRO B 1 222 ? 10.727 16.531 15.773 1 96.31 222 PRO B CA 1
ATOM 3948 C C . PRO B 1 222 ? 12.062 17.156 15.391 1 96.31 222 PRO B C 1
ATOM 3950 O O . PRO B 1 222 ? 12.836 17.547 16.266 1 96.31 222 PRO B O 1
ATOM 3953 N N . ARG B 1 223 ? 12.297 17.281 14.102 1 95.94 223 ARG B N 1
ATOM 3954 C CA . ARG B 1 223 ? 13.523 17.875 13.578 1 95.94 223 ARG B CA 1
ATOM 3955 C C . ARG B 1 223 ? 13.406 19.391 13.484 1 95.94 223 ARG B C 1
ATOM 3957 O O . ARG B 1 223 ? 12.312 19.922 13.266 1 95.94 223 ARG B O 1
ATOM 3964 N N . GLN B 1 224 ? 14.562 20 13.688 1 96.38 224 GLN B N 1
ATOM 3965 C CA . GLN B 1 224 ? 14.586 21.422 13.375 1 96.38 224 GLN B CA 1
ATOM 3966 C C . GLN B 1 224 ? 14.43 21.656 11.875 1 96.38 224 GLN B C 1
ATOM 3968 O O . GLN B 1 224 ? 14.945 20.891 11.062 1 96.38 224 GLN B O 1
ATOM 3973 N N . VAL B 1 225 ? 13.727 22.688 11.586 1 95 225 VAL B N 1
ATOM 3974 C CA . VAL B 1 225 ? 13.508 23.062 10.195 1 95 225 VAL B CA 1
ATOM 3975 C C . VAL B 1 225 ? 14.844 23.234 9.484 1 95 225 VAL B C 1
ATOM 3977 O O . VAL B 1 225 ? 15.008 22.797 8.336 1 95 225 VAL B O 1
ATOM 3980 N N . SER B 1 226 ? 15.867 23.766 10.188 1 93.12 226 SER B N 1
ATOM 3981 C CA . SER B 1 226 ? 17.188 23.984 9.594 1 93.12 226 SER B CA 1
ATOM 3982 C C . SER B 1 226 ? 17.844 22.656 9.227 1 93.12 226 SER B C 1
ATOM 3984 O O . SER B 1 226 ? 18.547 22.578 8.219 1 93.12 226 SER B O 1
ATOM 3986 N N . GLU B 1 227 ? 17.641 21.641 10.07 1 94.56 227 GLU B N 1
ATOM 3987 C CA . GLU B 1 227 ? 18.172 20.312 9.766 1 94.56 227 GLU B CA 1
ATOM 3988 C C . GLU B 1 227 ? 17.547 19.766 8.484 1 94.56 227 GLU B C 1
ATOM 3990 O O . GLU B 1 227 ? 18.234 19.141 7.668 1 94.56 227 GLU B O 1
ATOM 3995 N N . MET B 1 228 ? 16.266 19.969 8.328 1 94.38 228 MET B N 1
ATOM 3996 C CA . MET B 1 228 ? 15.531 19.484 7.168 1 94.38 228 MET B CA 1
ATOM 3997 C C . MET B 1 228 ? 15.969 20.203 5.902 1 94.38 228 MET B C 1
ATOM 3999 O O . MET B 1 228 ? 16.172 19.578 4.859 1 94.38 228 MET B O 1
ATOM 4003 N N . VAL B 1 229 ? 16.156 21.469 6.039 1 90 229 VAL B N 1
ATOM 4004 C CA . VAL B 1 229 ? 16.578 22.281 4.902 1 90 229 VAL B CA 1
ATOM 4005 C C . VAL B 1 229 ? 17.984 21.859 4.469 1 90 229 VAL B C 1
ATOM 4007 O O . VAL B 1 229 ? 18.266 21.75 3.273 1 90 229 VAL B O 1
ATOM 4010 N N . THR B 1 230 ? 18.844 21.672 5.418 1 91.19 230 THR B N 1
ATOM 4011 C CA . THR B 1 230 ? 20.203 21.203 5.129 1 91.19 230 THR B CA 1
ATOM 4012 C C . THR B 1 230 ? 20.172 19.859 4.418 1 91.19 230 THR B C 1
ATOM 4014 O O . THR B 1 230 ? 20.906 19.641 3.453 1 91.19 230 THR B O 1
ATOM 4017 N N . ALA B 1 231 ? 19.312 18.969 4.883 1 93.31 231 ALA B N 1
ATOM 4018 C CA . ALA B 1 231 ? 19.172 17.656 4.262 1 93.31 231 ALA B CA 1
ATOM 4019 C C . ALA B 1 231 ? 18.703 17.781 2.811 1 93.31 231 ALA B C 1
ATOM 4021 O O . ALA B 1 231 ? 19.188 17.062 1.937 1 93.31 231 ALA B O 1
ATOM 4022 N N . ILE B 1 232 ? 17.797 18.672 2.562 1 91.56 232 ILE B N 1
ATOM 4023 C CA . ILE B 1 232 ? 17.297 18.891 1.214 1 91.56 232 ILE B CA 1
ATOM 4024 C C . ILE B 1 232 ? 18.422 19.391 0.313 1 91.56 232 ILE B C 1
ATOM 4026 O O . ILE B 1 232 ? 18.516 18.984 -0.846 1 91.56 232 ILE B O 1
ATOM 4030 N N . GLY B 1 233 ? 19.188 20.312 0.85 1 88 233 GLY B N 1
ATOM 4031 C CA . GLY B 1 233 ? 20.344 20.766 0.09 1 88 233 GLY B CA 1
ATOM 4032 C C . GLY B 1 233 ? 21.25 19.641 -0.334 1 88 233 GLY B C 1
ATOM 4033 O O . GLY B 1 233 ? 21.719 19.594 -1.476 1 88 233 GLY B O 1
ATOM 4034 N N . ARG B 1 234 ? 21.484 18.734 0.533 1 88.38 234 ARG B N 1
ATOM 4035 C CA . ARG B 1 234 ? 22.312 17.578 0.231 1 88.38 234 ARG B CA 1
ATOM 4036 C C . ARG B 1 234 ? 21.688 16.719 -0.852 1 88.38 234 ARG B C 1
ATOM 4038 O O . ARG B 1 234 ? 22.359 16.266 -1.771 1 88.38 234 ARG B O 1
ATOM 4045 N N . ALA B 1 235 ? 20.438 16.531 -0.729 1 89.38 235 ALA B N 1
ATOM 4046 C CA . ALA B 1 235 ? 19.719 15.641 -1.647 1 89.38 235 ALA B CA 1
ATOM 4047 C C . ALA B 1 235 ? 19.656 16.25 -3.047 1 89.38 235 ALA B C 1
ATOM 4049 O O . ALA B 1 235 ? 19.688 15.523 -4.047 1 89.38 235 ALA B O 1
ATOM 4050 N N . THR B 1 236 ? 19.547 17.484 -3.141 1 87.75 236 THR B N 1
ATOM 4051 C CA . THR B 1 236 ? 19.359 18.156 -4.422 1 87.75 236 THR B CA 1
ATOM 4052 C C . THR B 1 236 ? 20.703 18.562 -5.023 1 87.75 236 THR B C 1
ATOM 4054 O O . THR B 1 236 ? 20.781 18.891 -6.207 1 87.75 236 THR B O 1
ATOM 4057 N N . GLY B 1 237 ? 21.719 18.562 -4.199 1 83.31 237 GLY B N 1
ATOM 4058 C CA . GLY B 1 237 ? 23.031 19 -4.641 1 83.31 237 GLY B CA 1
ATOM 4059 C C . GLY B 1 237 ? 23.156 20.5 -4.746 1 83.31 237 GLY B C 1
ATOM 4060 O O . GLY B 1 237 ? 24.125 21.016 -5.324 1 83.31 237 GLY B O 1
ATOM 4061 N N . THR B 1 238 ? 22.172 21.125 -4.289 1 78.19 238 THR B N 1
ATOM 4062 C CA . THR B 1 238 ? 22.234 22.578 -4.379 1 78.19 238 THR B CA 1
ATOM 4063 C C . THR B 1 238 ? 23.125 23.156 -3.285 1 78.19 238 THR B C 1
ATOM 4065 O O . THR B 1 238 ? 23.156 22.641 -2.166 1 78.19 238 THR B O 1
ATOM 4068 N N . HIS B 1 239 ? 23.953 24 -3.646 1 70.88 239 HIS B N 1
ATOM 4069 C CA . HIS B 1 239 ? 24.828 24.688 -2.713 1 70.88 239 HIS B CA 1
ATOM 4070 C C . HIS B 1 239 ? 24.25 26.016 -2.277 1 70.88 239 HIS B C 1
ATOM 4072 O O . HIS B 1 239 ? 24.875 26.766 -1.539 1 70.88 239 HIS B O 1
ATOM 4078 N N . LYS B 1 240 ? 23.031 26.141 -2.682 1 73 240 LYS B N 1
ATOM 4079 C CA . LYS B 1 240 ? 22.422 27.422 -2.32 1 73 240 LYS B CA 1
ATOM 4080 C C . LYS B 1 240 ? 21.953 27.406 -0.87 1 73 240 LYS B C 1
ATOM 4082 O O . LYS B 1 240 ? 21.484 26.375 -0.368 1 73 240 LYS B O 1
ATOM 4087 N N . ARG B 1 241 ? 22.188 28.547 -0.2 1 75.62 241 ARG B N 1
ATOM 4088 C CA . ARG B 1 241 ? 21.781 28.703 1.193 1 75.62 241 ARG B CA 1
ATOM 4089 C C . ARG B 1 241 ? 20.281 28.953 1.303 1 75.62 241 ARG B C 1
ATOM 4091 O O . ARG B 1 241 ? 19.703 29.641 0.464 1 75.62 241 ARG B O 1
ATOM 4098 N N . PRO B 1 242 ? 19.672 28.359 2.305 1 80.12 242 PRO B N 1
ATOM 4099 C CA . PRO B 1 242 ? 18.25 28.656 2.547 1 80.12 242 PRO B CA 1
ATOM 4100 C C . PRO B 1 242 ? 18 30.141 2.82 1 80.12 242 PRO B C 1
ATOM 4102 O O . PRO B 1 242 ? 18.859 30.828 3.377 1 80.12 242 PRO B O 1
ATOM 4105 N N . HIS B 1 243 ? 16.953 30.656 2.287 1 83.69 243 HIS B N 1
ATOM 4106 C CA . HIS B 1 243 ? 16.516 32.031 2.592 1 83.69 243 HIS B CA 1
ATOM 4107 C C . HIS B 1 243 ? 15.555 32.031 3.773 1 83.69 243 HIS B C 1
ATOM 4109 O O . HIS B 1 243 ? 14.422 31.562 3.66 1 83.69 243 HIS B O 1
ATOM 4115 N N . TYR B 1 244 ? 16.062 32.562 4.887 1 88.31 244 TYR B N 1
ATOM 4116 C CA . TYR B 1 244 ? 15.234 32.719 6.082 1 88.31 244 TYR B CA 1
ATOM 4117 C C . TYR B 1 244 ? 14.477 34.031 6.07 1 88.31 244 TYR B C 1
ATOM 4119 O O . TYR B 1 244 ? 15.078 35.094 6.117 1 88.31 244 TYR B O 1
ATOM 4127 N N . ARG B 1 245 ? 13.203 33.875 5.957 1 89.12 245 ARG B N 1
ATOM 4128 C CA . ARG B 1 245 ? 12.344 35.062 5.859 1 89.12 245 ARG B CA 1
ATOM 4129 C C . ARG B 1 245 ? 11.742 35.406 7.219 1 89.12 245 ARG B C 1
ATOM 4131 O O . ARG B 1 245 ? 11.195 34.562 7.902 1 89.12 245 ARG B O 1
ATOM 4138 N N . PRO B 1 246 ? 11.875 36.719 7.531 1 91.81 246 PRO B N 1
ATOM 4139 C CA . PRO B 1 246 ? 11.195 37.125 8.766 1 91.81 246 PRO B CA 1
ATOM 4140 C C . PRO B 1 246 ? 9.695 36.844 8.734 1 91.81 246 PRO B C 1
ATOM 4142 O O . PRO B 1 246 ? 9.055 36.969 7.691 1 91.81 246 PRO B O 1
ATOM 4145 N N . LEU B 1 247 ? 9.18 36.375 9.883 1 91.81 247 LEU B N 1
ATOM 4146 C CA . LEU B 1 247 ? 7.781 35.969 9.984 1 91.81 247 LEU B CA 1
ATOM 4147 C C . LEU B 1 247 ? 6.859 37.062 9.469 1 91.81 247 LEU B C 1
ATOM 4149 O O . LEU B 1 247 ? 5.918 36.781 8.719 1 91.81 247 LEU B O 1
ATOM 4153 N N . ALA B 1 248 ? 7.176 38.281 9.828 1 92.06 248 ALA B N 1
ATOM 4154 C CA . ALA B 1 248 ? 6.324 39.406 9.438 1 92.06 248 ALA B CA 1
ATOM 4155 C C . ALA B 1 248 ? 6.23 39.531 7.918 1 92.06 248 ALA B C 1
ATOM 4157 O O . ALA B 1 248 ? 5.152 39.781 7.375 1 92.06 248 ALA B O 1
ATOM 4158 N N . GLU B 1 249 ? 7.316 39.344 7.301 1 91.56 249 GLU B N 1
ATOM 4159 C CA . GLU B 1 249 ? 7.355 39.375 5.844 1 91.56 249 GLU B CA 1
ATOM 4160 C C . GLU B 1 249 ? 6.617 38.188 5.23 1 91.56 249 GLU B C 1
ATOM 4162 O O . GLU B 1 249 ? 5.859 38.344 4.27 1 91.56 249 GLU B O 1
ATOM 4167 N N . ALA B 1 250 ? 6.871 37.031 5.824 1 90.69 250 ALA B N 1
ATOM 4168 C CA . ALA B 1 250 ? 6.25 35.812 5.309 1 90.69 250 ALA B CA 1
ATOM 4169 C C . ALA B 1 250 ? 4.73 35.875 5.445 1 90.69 250 ALA B C 1
ATOM 4171 O O . ALA B 1 250 ? 4.004 35.406 4.562 1 90.69 250 ALA B O 1
ATOM 4172 N N . VAL B 1 251 ? 4.25 36.438 6.539 1 90.69 251 VAL B N 1
ATOM 4173 C CA . VAL B 1 251 ? 2.814 36.531 6.781 1 90.69 251 VAL B CA 1
ATOM 4174 C C . VAL B 1 251 ? 2.168 37.438 5.715 1 90.69 251 VAL B C 1
ATOM 4176 O O . VAL B 1 251 ? 1.059 37.125 5.258 1 90.69 251 VAL B O 1
ATOM 4179 N N . THR B 1 252 ? 2.875 38.438 5.262 1 90.62 252 THR B N 1
ATOM 4180 C CA . THR B 1 252 ? 2.375 39.344 4.227 1 90.62 252 THR B CA 1
ATOM 4181 C C . THR B 1 252 ? 2.215 38.594 2.902 1 90.62 252 THR B C 1
ATOM 4183 O O . THR B 1 252 ? 1.262 38.844 2.158 1 90.62 252 THR B O 1
ATOM 4186 N N . GLU B 1 253 ? 3.029 37.688 2.682 1 85.56 253 GLU B N 1
ATOM 4187 C CA . GLU B 1 253 ? 3.059 37 1.385 1 85.56 253 GLU B CA 1
ATOM 4188 C C . GLU B 1 253 ? 2.234 35.719 1.406 1 85.56 253 GLU B C 1
ATOM 4190 O O . GLU B 1 253 ? 1.556 35.406 0.43 1 85.56 253 GLU B O 1
ATOM 4195 N N . MET B 1 254 ? 2.275 35 2.518 1 86.06 254 MET B N 1
ATOM 4196 C CA . MET B 1 254 ? 1.719 33.656 2.566 1 86.06 254 MET B CA 1
ATOM 4197 C C . MET B 1 254 ? 0.465 33.594 3.434 1 86.06 254 MET B C 1
ATOM 4199 O O . MET B 1 254 ? -0.258 32.594 3.441 1 86.06 254 MET B O 1
ATOM 4203 N N . GLY B 1 255 ? 0.24 34.688 4.148 1 87.94 255 GLY B N 1
ATOM 4204 C CA . GLY B 1 255 ? -0.908 34.719 5.039 1 87.94 255 GLY B CA 1
ATOM 4205 C C . GLY B 1 255 ? -0.767 33.781 6.223 1 87.94 255 GLY B C 1
ATOM 4206 O O . GLY B 1 255 ? 0.331 33.625 6.758 1 87.94 255 GLY B O 1
ATOM 4207 N N . PRO B 1 256 ? -1.829 33.281 6.688 1 88.81 256 PRO B N 1
ATOM 4208 C CA . PRO B 1 256 ? -1.852 32.469 7.906 1 88.81 256 PRO B CA 1
ATOM 4209 C C . PRO B 1 256 ? -0.994 31.219 7.793 1 88.81 256 PRO B C 1
ATOM 4211 O O . PRO B 1 256 ? -0.588 30.641 8.805 1 88.81 256 PRO B O 1
ATOM 4214 N N . LEU B 1 257 ? -0.766 30.797 6.645 1 89.69 257 LEU B N 1
ATOM 4215 C CA . LEU B 1 257 ? 0.103 29.641 6.453 1 89.69 257 LEU B CA 1
ATOM 4216 C C . LEU B 1 257 ? 1.496 29.906 7.012 1 89.69 257 LEU B C 1
ATOM 4218 O O . LEU B 1 257 ? 2.117 29.016 7.598 1 89.69 257 LEU B O 1
ATOM 4222 N N . ALA B 1 258 ? 1.959 31.141 6.875 1 91.38 258 ALA B N 1
ATOM 4223 C CA . ALA B 1 258 ? 3.283 31.516 7.363 1 91.38 258 ALA B CA 1
ATOM 4224 C C . ALA B 1 258 ? 3.381 31.328 8.875 1 91.38 258 ALA B C 1
ATOM 4226 O O . ALA B 1 258 ? 4.395 30.844 9.383 1 91.38 258 ALA B O 1
ATOM 4227 N N . GLU B 1 259 ? 2.328 31.703 9.555 1 93.06 259 GLU B N 1
ATOM 4228 C CA . GLU B 1 259 ? 2.299 31.547 11 1 93.06 259 GLU B CA 1
ATOM 4229 C C . GLU B 1 259 ? 2.395 30.078 11.406 1 93.06 259 GLU B C 1
ATOM 4231 O O . GLU B 1 259 ? 3.102 29.734 12.352 1 93.06 259 GLU B O 1
ATOM 4236 N N . ALA B 1 260 ? 1.708 29.281 10.648 1 94 260 ALA B N 1
ATOM 4237 C CA . ALA B 1 260 ? 1.725 27.844 10.93 1 94 260 ALA B CA 1
ATOM 4238 C C . ALA B 1 260 ? 3.111 27.266 10.68 1 94 260 ALA B C 1
ATOM 4240 O O . ALA B 1 260 ? 3.592 26.438 11.469 1 94 260 ALA B O 1
ATOM 4241 N N . LEU B 1 261 ? 3.77 27.734 9.656 1 93.44 261 LEU B N 1
ATOM 4242 C CA . LEU B 1 261 ? 5.078 27.219 9.281 1 93.44 261 LEU B CA 1
ATOM 4243 C C . LEU B 1 261 ? 6.141 27.625 10.297 1 93.44 261 LEU B C 1
ATOM 4245 O O . LEU B 1 261 ? 7.188 26.984 10.398 1 93.44 261 LEU B O 1
ATOM 4249 N N . ALA B 1 262 ? 5.836 28.656 11.047 1 94.38 262 ALA B N 1
ATOM 4250 C CA . ALA B 1 262 ? 6.805 29.203 11.984 1 94.38 262 ALA B CA 1
ATOM 4251 C C . ALA B 1 262 ? 6.625 28.594 13.375 1 94.38 262 ALA B C 1
ATOM 4253 O O . ALA B 1 262 ? 7.434 28.828 14.273 1 94.38 262 ALA B O 1
ATOM 4254 N N . LEU B 1 263 ? 5.617 27.812 13.523 1 96.06 263 LEU B N 1
ATOM 4255 C CA . LEU B 1 263 ? 5.371 27.188 14.82 1 96.06 263 LEU B CA 1
ATOM 4256 C C . LEU B 1 263 ? 6.539 26.297 15.227 1 96.06 263 LEU B C 1
ATOM 4258 O O . LEU B 1 263 ? 7.121 25.609 14.391 1 96.06 263 LEU B O 1
ATOM 4262 N N . ASP B 1 264 ? 6.898 26.344 16.531 1 97.5 264 ASP B N 1
ATOM 4263 C CA . ASP B 1 264 ? 7.789 25.359 17.125 1 97.5 264 ASP B CA 1
ATOM 4264 C C . ASP B 1 264 ? 7 24.266 17.828 1 97.5 264 ASP B C 1
ATOM 4266 O O . ASP B 1 264 ? 6.5 24.453 18.938 1 97.5 264 ASP B O 1
ATOM 4270 N N . GLN B 1 265 ? 6.93 23.062 17.156 1 97.56 265 GLN B N 1
ATOM 4271 C CA . GLN B 1 265 ? 6.051 22.016 17.672 1 97.56 265 GLN B CA 1
ATOM 4272 C C . GLN B 1 265 ? 6.82 20.703 17.891 1 97.56 265 GLN B C 1
ATOM 4274 O O . GLN B 1 265 ? 7.383 20.141 16.953 1 97.56 265 GLN B O 1
ATOM 4279 N N . LYS B 1 266 ? 6.828 20.297 19.078 1 98.25 266 LYS B N 1
ATOM 4280 C CA . LYS B 1 266 ? 7.246 18.938 19.453 1 98.25 266 LYS B CA 1
ATOM 4281 C C . LYS B 1 266 ? 6.078 18.141 20.016 1 98.25 266 LYS B C 1
ATOM 4283 O O . LYS B 1 266 ? 5.641 18.391 21.141 1 98.25 266 LYS B O 1
ATOM 4288 N N . LEU B 1 267 ? 5.57 17.219 19.234 1 98.31 267 LEU B N 1
ATOM 4289 C CA . LEU B 1 267 ? 4.426 16.391 19.641 1 98.31 267 LEU B CA 1
ATOM 4290 C C . LEU B 1 267 ? 4.84 14.945 19.844 1 98.31 267 LEU B C 1
ATOM 4292 O O . LEU B 1 267 ? 5.754 14.453 19.172 1 98.31 267 LEU B O 1
ATOM 4296 N N . ARG B 1 268 ? 4.176 14.297 20.75 1 97.56 268 ARG B N 1
ATOM 4297 C CA . ARG B 1 268 ? 4.453 12.898 21.078 1 97.56 268 ARG B CA 1
ATOM 4298 C C . ARG B 1 268 ? 3.332 11.984 20.578 1 97.56 268 ARG B C 1
ATOM 4300 O O . ARG B 1 268 ? 2.152 12.328 20.703 1 97.56 268 ARG B O 1
ATOM 4307 N N . PRO B 1 269 ? 3.721 10.914 19.984 1 98.25 269 PRO B N 1
ATOM 4308 C CA . PRO B 1 269 ? 2.717 9.969 19.484 1 98.25 269 PRO B CA 1
ATOM 4309 C C . PRO B 1 269 ? 2.336 8.906 20.516 1 98.25 269 PRO B C 1
ATOM 4311 O O . PRO B 1 269 ? 1.677 7.922 20.172 1 98.25 269 PRO B O 1
ATOM 4314 N N . ASP B 1 270 ? 2.619 8.984 21.75 1 98.44 270 ASP B N 1
ATOM 4315 C CA . ASP B 1 270 ? 2.545 7.938 22.766 1 98.44 270 ASP B CA 1
ATOM 4316 C C . ASP B 1 270 ? 1.13 7.375 22.875 1 98.44 270 ASP B C 1
ATOM 4318 O O . ASP B 1 270 ? 0.947 6.164 23.031 1 98.44 270 ASP B O 1
ATOM 4322 N N . LYS B 1 271 ? 0.133 8.258 22.859 1 98.69 271 LYS B N 1
ATOM 4323 C CA . LYS B 1 271 ? -1.246 7.793 22.969 1 98.69 271 LYS B CA 1
ATOM 4324 C C . LYS B 1 271 ? -1.604 6.832 21.844 1 98.69 271 LYS B C 1
ATOM 4326 O O . LYS B 1 271 ? -2.221 5.789 22.078 1 98.69 271 LYS B O 1
ATOM 4331 N N . ALA B 1 272 ? -1.225 7.145 20.594 1 98.75 272 ALA B N 1
ATOM 4332 C CA . ALA B 1 272 ? -1.485 6.285 19.438 1 98.75 272 ALA B CA 1
ATOM 4333 C C . ALA B 1 272 ? -0.757 4.949 19.578 1 98.75 272 ALA B C 1
ATOM 4335 O O . ALA B 1 272 ? -1.312 3.896 19.25 1 98.75 272 ALA B O 1
ATOM 4336 N N . THR B 1 273 ? 0.476 5 20.094 1 98.44 273 THR B N 1
ATOM 4337 C CA . THR B 1 273 ? 1.244 3.777 20.312 1 98.44 273 THR B CA 1
ATOM 4338 C C . THR B 1 273 ? 0.564 2.893 21.344 1 98.44 273 THR B C 1
ATOM 4340 O O . THR B 1 273 ? 0.382 1.693 21.125 1 98.44 273 THR B O 1
ATOM 4343 N N . ARG B 1 274 ? 0.155 3.488 22.375 1 98.25 274 ARG B N 1
ATOM 4344 C CA . ARG B 1 274 ? -0.392 2.75 23.516 1 98.25 274 ARG B CA 1
ATOM 4345 C C . ARG B 1 274 ? -1.768 2.18 23.188 1 98.25 274 ARG B C 1
ATOM 4347 O O . ARG B 1 274 ? -2.049 1.015 23.469 1 98.25 274 ARG B O 1
ATOM 4354 N N . PHE B 1 275 ? -2.66 2.939 22.516 1 98.5 275 PHE B N 1
ATOM 4355 C CA . PHE B 1 275 ? -4.066 2.564 22.406 1 98.5 275 PHE B CA 1
ATOM 4356 C C . PHE B 1 275 ? -4.34 1.928 21.047 1 98.5 275 PHE B C 1
ATOM 4358 O O . PHE B 1 275 ? -5.266 1.125 20.906 1 98.5 275 PHE B O 1
ATOM 4365 N N . LEU B 1 276 ? -3.531 2.248 20.031 1 98.69 276 LEU B N 1
ATOM 4366 C CA . LEU B 1 276 ? -3.793 1.741 18.688 1 98.69 276 LEU B CA 1
ATOM 4367 C C . LEU B 1 276 ? -2.732 0.729 18.266 1 98.69 276 LEU B C 1
ATOM 4369 O O . LEU B 1 276 ? -2.895 0.026 17.266 1 98.69 276 LEU B O 1
ATOM 4373 N N . GLY B 1 277 ? -1.581 0.671 19.016 1 98.38 277 GLY B N 1
ATOM 4374 C CA . GLY B 1 277 ? -0.438 -0.102 18.547 1 98.38 277 GLY B CA 1
ATOM 4375 C C . GLY B 1 277 ? 0.246 0.505 17.344 1 98.38 277 GLY B C 1
ATOM 4376 O O . GLY B 1 277 ? 0.924 -0.197 16.594 1 98.38 277 GLY B O 1
ATOM 4377 N N . TRP B 1 278 ? 0.026 1.744 17.062 1 98.5 278 TRP B N 1
ATOM 4378 C CA . TRP B 1 278 ? 0.563 2.438 15.898 1 98.5 278 TRP B CA 1
ATOM 4379 C C . TRP B 1 278 ? 2.01 2.859 16.141 1 98.5 278 TRP B C 1
ATOM 4381 O O . TRP B 1 278 ? 2.332 3.438 17.172 1 98.5 278 TRP B O 1
ATOM 4391 N N . HIS B 1 279 ? 2.852 2.488 15.203 1 97.38 279 HIS B N 1
ATOM 4392 C CA . HIS B 1 279 ? 4.25 2.906 15.172 1 97.38 279 HIS B CA 1
ATOM 4393 C C . HIS B 1 279 ? 4.676 3.312 13.766 1 97.38 279 HIS B C 1
ATOM 4395 O O . HIS B 1 279 ? 4.383 2.607 12.797 1 97.38 279 HIS B O 1
ATOM 4401 N N . PRO B 1 280 ? 5.316 4.477 13.688 1 96.88 280 PRO B N 1
ATOM 4402 C CA . PRO B 1 280 ? 5.852 4.801 12.359 1 96.88 280 PRO B CA 1
ATOM 4403 C C . PRO B 1 280 ? 6.895 3.793 11.883 1 96.88 280 PRO B C 1
ATOM 4405 O O . PRO B 1 280 ? 7.715 3.322 12.68 1 96.88 280 PRO B O 1
ATOM 4408 N N . GLN B 1 281 ? 6.809 3.438 10.609 1 96.69 281 GLN B N 1
ATOM 4409 C CA . GLN B 1 281 ? 7.734 2.465 10.039 1 96.69 281 GLN B CA 1
ATOM 4410 C C . GLN B 1 281 ? 8.758 3.141 9.133 1 96.69 281 GLN B C 1
ATOM 4412 O O . GLN B 1 281 ? 9.883 2.658 8.984 1 96.69 281 GLN B O 1
ATOM 4417 N N . HIS B 1 282 ? 8.445 4.227 8.539 1 97.44 282 HIS B N 1
ATOM 4418 C CA . HIS B 1 282 ? 9.305 4.879 7.562 1 97.44 282 HIS B CA 1
ATOM 4419 C C . HIS B 1 282 ? 10.383 5.715 8.25 1 97.44 282 HIS B C 1
ATOM 4421 O O . HIS B 1 282 ? 10.156 6.258 9.328 1 97.44 282 HIS B O 1
ATOM 4427 N N . PRO B 1 283 ? 11.539 5.836 7.621 1 95.75 283 PRO B N 1
ATOM 4428 C CA . PRO B 1 283 ? 12.539 6.766 8.148 1 95.75 283 PRO B CA 1
ATOM 4429 C C . PRO B 1 283 ? 12.039 8.203 8.203 1 95.75 283 PRO B C 1
ATOM 4431 O O . PRO B 1 283 ? 11.227 8.609 7.367 1 95.75 283 PRO B O 1
ATOM 4434 N N . ASP B 1 284 ? 12.539 8.859 9.273 1 96.25 284 ASP B N 1
ATOM 4435 C CA . ASP B 1 284 ? 12.133 10.266 9.336 1 96.25 284 ASP B CA 1
ATOM 4436 C C . ASP B 1 284 ? 12.656 11.039 8.133 1 96.25 284 ASP B C 1
ATOM 4438 O O . ASP B 1 284 ? 13.477 10.531 7.363 1 96.25 284 ASP B O 1
ATOM 4442 N N . PHE B 1 285 ? 12.172 12.203 7.902 1 96.75 285 PHE B N 1
ATOM 4443 C CA . PHE B 1 285 ? 12.383 12.984 6.688 1 96.75 285 PHE B CA 1
ATOM 4444 C C . PHE B 1 285 ? 13.867 13.164 6.406 1 96.75 285 PHE B C 1
ATOM 4446 O O . PHE B 1 285 ? 14.32 12.969 5.277 1 96.75 285 PHE B O 1
ATOM 4453 N N . VAL B 1 286 ? 14.641 13.508 7.438 1 96.62 286 VAL B N 1
ATOM 4454 C CA . VAL B 1 286 ? 16.047 13.82 7.262 1 96.62 286 VAL B CA 1
ATOM 4455 C C . VAL B 1 286 ? 16.828 12.547 6.91 1 96.62 286 VAL B C 1
ATOM 4457 O O . VAL B 1 286 ? 17.688 12.562 6.031 1 96.62 286 VAL B O 1
ATOM 4460 N N . ALA B 1 287 ? 16.484 11.438 7.504 1 95.5 287 ALA B N 1
ATOM 4461 C CA . ALA B 1 287 ? 17.219 10.18 7.383 1 95.5 287 ALA B CA 1
ATOM 4462 C C . ALA B 1 287 ? 17.109 9.617 5.969 1 95.5 287 ALA B C 1
ATOM 4464 O O . ALA B 1 287 ? 18.016 8.922 5.5 1 95.5 287 ALA B O 1
ATOM 4465 N N . ASP B 1 288 ? 16.031 9.938 5.227 1 96.69 288 ASP B N 1
ATOM 4466 C CA . ASP B 1 288 ? 15.812 9.344 3.91 1 96.69 288 ASP B CA 1
ATOM 4467 C C . ASP B 1 288 ? 15.383 10.398 2.896 1 96.69 288 ASP B C 1
ATOM 4469 O O . ASP B 1 288 ? 14.586 10.109 1.994 1 96.69 288 ASP B O 1
ATOM 4473 N N . VAL B 1 289 ? 15.906 11.539 3.045 1 95.94 289 VAL B N 1
ATOM 4474 C CA . VAL B 1 289 ? 15.5 12.688 2.244 1 95.94 289 VAL B CA 1
ATOM 4475 C C . VAL B 1 289 ? 15.75 12.406 0.766 1 95.94 289 VAL B C 1
ATOM 4477 O O . VAL B 1 289 ? 14.984 12.844 -0.095 1 95.94 289 VAL B O 1
ATOM 4480 N N . HIS B 1 290 ? 16.797 11.656 0.387 1 95.56 290 HIS B N 1
ATOM 4481 C CA . HIS B 1 290 ? 17.109 11.359 -1.005 1 95.56 290 HIS B CA 1
ATOM 4482 C C . HIS B 1 290 ? 15.992 10.57 -1.675 1 95.56 290 HIS B C 1
ATOM 4484 O O . HIS B 1 290 ? 15.633 10.852 -2.822 1 95.56 290 HIS B O 1
ATOM 4490 N N . THR B 1 291 ? 15.422 9.625 -0.951 1 96.69 291 THR B N 1
ATOM 4491 C CA . THR B 1 291 ? 14.32 8.82 -1.467 1 96.69 291 THR B CA 1
ATOM 4492 C C . THR B 1 291 ? 13.078 9.672 -1.67 1 96.69 291 THR B C 1
ATOM 4494 O O . THR B 1 291 ? 12.414 9.57 -2.703 1 96.69 291 THR B O 1
ATOM 4497 N N . TYR B 1 292 ? 12.812 10.516 -0.684 1 96.94 292 TYR B N 1
ATOM 4498 C CA . TYR B 1 292 ? 11.625 11.367 -0.761 1 96.94 292 TYR B CA 1
ATOM 4499 C C . TYR B 1 292 ? 11.766 12.398 -1.88 1 96.94 292 TYR B C 1
ATOM 4501 O O . TYR B 1 292 ? 10.797 12.688 -2.584 1 96.94 292 TYR B O 1
ATOM 4509 N N . TYR B 1 293 ? 12.984 12.906 -2.049 1 95.38 293 TYR B N 1
ATOM 4510 C CA . TYR B 1 293 ? 13.242 13.844 -3.137 1 95.38 293 TYR B CA 1
ATOM 4511 C C . TYR B 1 293 ? 13.047 13.172 -4.492 1 95.38 293 TYR B C 1
ATOM 4513 O O . TYR B 1 293 ? 12.383 13.727 -5.375 1 95.38 293 TYR B O 1
ATOM 4521 N N . ARG B 1 294 ? 13.586 12.008 -4.664 1 94.81 294 ARG B N 1
ATOM 4522 C CA . ARG B 1 294 ? 13.453 11.273 -5.918 1 94.81 294 ARG B CA 1
ATOM 4523 C C . ARG B 1 294 ? 11.984 10.984 -6.23 1 94.81 294 ARG B C 1
ATOM 4525 O O . ARG B 1 294 ? 11.562 11.078 -7.383 1 94.81 294 ARG B O 1
ATOM 4532 N N . ALA B 1 295 ? 11.266 10.586 -5.211 1 95.75 295 ALA B N 1
ATOM 4533 C CA . ALA B 1 295 ? 9.836 10.305 -5.387 1 95.75 295 ALA B CA 1
ATOM 4534 C C . ALA B 1 295 ? 9.094 11.555 -5.848 1 95.75 295 ALA B C 1
ATOM 4536 O O . ALA B 1 295 ? 8.281 11.492 -6.777 1 95.75 295 ALA B O 1
ATOM 4537 N N . TRP B 1 296 ? 9.383 12.625 -5.164 1 94.19 296 TRP B N 1
ATOM 4538 C CA . TRP B 1 296 ? 8.75 13.891 -5.523 1 94.19 296 TRP B CA 1
ATOM 4539 C C . TRP B 1 296 ? 9.086 14.281 -6.957 1 94.19 296 TRP B C 1
ATOM 4541 O O . TRP B 1 296 ? 8.203 14.656 -7.727 1 94.19 296 TRP B O 1
ATOM 4551 N N . GLN B 1 297 ? 10.359 14.156 -7.391 1 92.19 297 GLN B N 1
ATOM 4552 C CA . GLN B 1 297 ? 10.805 14.477 -8.742 1 92.19 297 GLN B CA 1
ATOM 4553 C C . GLN B 1 297 ? 10.07 13.633 -9.773 1 92.19 297 GLN B C 1
ATOM 4555 O O . GLN B 1 297 ? 9.641 14.141 -10.812 1 92.19 297 GLN B O 1
ATOM 4560 N N . ALA B 1 298 ? 9.938 12.414 -9.43 1 92.06 298 ALA B N 1
ATOM 4561 C CA . ALA B 1 298 ? 9.32 11.477 -10.359 1 92.06 298 ALA B CA 1
ATOM 4562 C C . ALA B 1 298 ? 7.84 11.789 -10.562 1 92.06 298 ALA B C 1
ATOM 4564 O O . ALA B 1 298 ? 7.27 11.477 -11.609 1 92.06 298 ALA B O 1
ATOM 4565 N N . GLN B 1 299 ? 7.223 12.305 -9.523 1 89.19 299 GLN B N 1
ATOM 4566 C CA . GLN B 1 299 ? 5.812 12.656 -9.609 1 89.19 299 GLN B CA 1
ATOM 4567 C C . GLN B 1 299 ? 5.609 13.906 -10.469 1 89.19 299 GLN B C 1
ATOM 4569 O O . GLN B 1 299 ? 4.516 14.125 -11 1 89.19 299 GLN B O 1
ATOM 4574 N N . ARG B 1 300 ? 6.547 14.781 -10.586 1 84.62 300 ARG B N 1
ATOM 4575 C CA . ARG B 1 300 ? 6.441 16.031 -11.32 1 84.62 300 ARG B CA 1
ATOM 4576 C C . ARG B 1 300 ? 6.785 15.844 -12.789 1 84.62 300 ARG B C 1
ATOM 4578 O O . ARG B 1 300 ? 6.375 16.641 -13.641 1 84.62 300 ARG B O 1
ATOM 4585 N N . GLN B 1 301 ? 7.711 14.93 -13.109 1 69.56 301 GLN B N 1
ATOM 4586 C CA . GLN B 1 301 ? 8.141 14.711 -14.484 1 69.56 301 GLN B CA 1
ATOM 4587 C C . GLN B 1 301 ? 7 14.141 -15.328 1 69.56 301 GLN B C 1
ATOM 4589 O O . GLN B 1 301 ? 6.938 12.938 -15.562 1 69.56 301 GLN B O 1
ATOM 4594 N N . GLN B 1 302 ? 5.676 14.812 -15.266 1 53.72 302 GLN B N 1
ATOM 4595 C CA . GLN B 1 302 ? 4.664 14.406 -16.234 1 53.72 302 GLN B CA 1
ATOM 4596 C C . GLN B 1 302 ? 5.137 14.641 -17.672 1 53.72 302 GLN B C 1
ATOM 4598 O O . GLN B 1 302 ? 5.945 15.539 -17.922 1 53.72 302 GLN B O 1
#

InterPro domains:
  IPR001509 NAD-dependent epimerase/dehydratase [PF01370] (4-217)
  IPR036291 NAD(P)-binding domain superfamily [SSF51735] (1-297)
  IPR051783 NAD(P)-dependent oxidoreductase-like [PTHR48079] (1-300)

Solvent-accessible surface area (backbone atoms only — not comparable to full-atom values): 30204 Å² total; per-residue (Å²): 126,58,31,34,26,28,36,24,27,80,42,81,62,16,27,42,31,47,47,42,36,34,66,64,26,34,45,35,36,25,34,30,80,43,72,74,56,29,39,59,33,18,35,64,52,24,45,57,37,70,30,45,78,91,40,53,84,51,43,44,72,62,45,40,70,30,49,30,39,35,45,47,56,82,51,85,90,50,66,38,64,61,52,50,48,49,40,50,50,51,50,51,58,22,32,49,48,75,90,59,68,16,37,36,39,40,60,66,37,48,56,35,46,24,64,43,81,70,39,76,40,50,81,84,52,77,70,47,42,29,75,72,44,54,64,48,62,61,50,49,51,52,42,40,65,39,80,61,35,29,9,31,36,40,19,40,25,58,46,30,48,42,73,15,63,72,56,33,56,46,50,49,22,52,72,72,71,39,60,29,80,36,47,33,86,32,76,35,22,47,28,31,20,44,43,67,43,50,16,48,44,53,49,35,51,70,67,56,74,62,54,52,45,69,31,41,44,32,58,62,66,53,42,36,45,46,58,44,50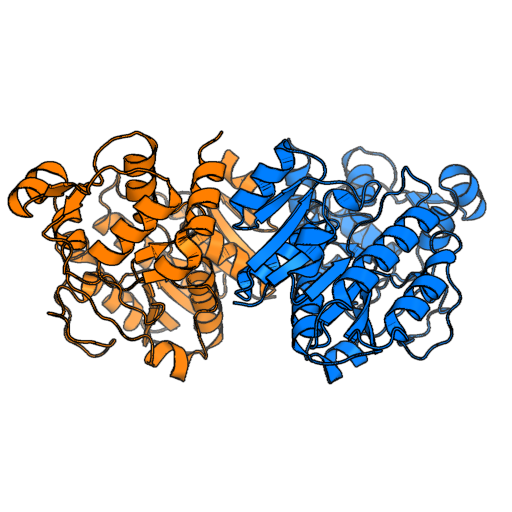,52,36,47,28,63,55,68,65,40,84,68,64,70,37,62,33,55,52,72,60,33,30,74,74,57,35,47,56,32,58,51,64,46,31,22,26,27,50,44,27,59,67,30,33,72,72,45,67,47,69,68,42,58,69,55,66,62,81,40,34,54,47,37,50,46,5,29,53,39,60,63,70,112,125,58,31,35,27,28,37,25,26,80,42,80,62,16,27,41,31,49,48,42,37,34,64,65,26,34,45,36,37,26,35,32,81,44,74,73,56,31,40,61,34,17,36,64,51,23,43,58,37,70,30,44,80,92,40,54,84,50,43,45,73,64,43,41,68,30,51,29,37,35,47,47,57,81,52,85,87,50,66,37,63,61,51,50,49,51,39,51,51,52,50,49,57,23,32,48,50,75,90,59,68,16,38,37,39,41,61,64,37,47,55,36,45,23,64,44,79,70,39,76,40,51,81,83,52,77,71,46,43,28,77,72,44,53,66,47,62,61,51,49,51,52,41,39,64,38,79,62,34,29,8,32,37,39,19,41,25,58,47,31,50,44,73,15,63,71,54,30,55,46,50,48,21,48,70,73,70,39,59,30,80,36,48,34,86,32,76,37,22,47,28,31,20,45,42,67,44,50,17,47,44,53,47,34,51,71,68,55,76,62,53,52,45,69,31,41,45,34,60,60,65,52,41,36,44,46,57,44,51,52,36,48,28,63,56,68,65,41,84,70,63,69,38,63,33,54,52,73,60,34,30,74,75,56,34,46,55,31,57,53,65,46,34,20,26,28,52,45,25,60,66,30,34,72,71,47,67,47,69,69,42,57,69,54,67,60,81,42,34,54,47,38,50,44,5,28,50,37,63,65,69,115

pLDDT: mean 94.01, std 6.76, range [53.56, 98.94]

Secondary structure (DSSP, 8-state):
--EEEEETTTSHHHHHHHHHHHHTT-EEEEEES-HHHHHHHHTTT-EEEE--TT-GGGTHHHHTT-SEEEE----TTS-HHHHHHHHHHHHHHHHTSSSSPEEEEEE--GGGG---TT-EE-TTSPP---GGGTTHHHHHHHHHH-TTEEEEEEEE-EEESTT-THHHHHHHHHHTT---EEESSS-SEE-EEEHHHHHHHHHHHHHH---SEEEEE--S--EEHHHHHHHHHHHHT--PPPEEE-HHHHHHHHTHHHHHHT---EE--HHHHHHH-----SPPTTTTHHHHHHHHHHHH--/--EEEEETTTSHHHHHHHHHHHHTT-EEEEEES-HHHHHHHHTTT-EEEE--TT-GGGTHHHHTT-SEEEE----TTS-HHHHHHHHHHHHHHHHTSSSSPEEEEEE--GGGG---TT-EE-TTSPP---GGGTTHHHHHHHHHH-TTEEEEEEEE-EEESTT-THHHHHHHHHHTT---EEESSS-SEE-EEEHHHHHHHHHHHHHS---SEEEEE--S--EEHHHHHHHHHHHHT--PPPEEE-HHHHHHHHTHHHHHHT---EE--HHHHHHH-----SPPTTTTHHHHHHHHHHHH--

Radius of gyration: 25.43 Å; Cα contacts (8 Å, |Δi|>4): 1406; chains: 2; bounding box: 59×74×56 Å